Protein AF-A0A6P0JNS3-F1 (afdb_monomer)

Foldseek 3Di:
DQPDWDKDWDCPPLQKTKIKIASDPVLVVLLLLQVLPDPDPVSNVLNQLQHFIKMKMKDFPDPPVDPPVDLDHGPVPDDPVRIDIFIWGRHNVPGIDRDADPVRCQVVQQVVQQVVVVCVVCVVVDDPVAQDWDKDWDWAWGDCVPDVDTDIDIDMDTTDRVVVVVSVCSNPPPPDPDPPPDDQQPEDEDAPLADPLKDKAKDKDFVVLVVCLVPPPQAAEDDDDFDDFDGIAIEIETEEAPVSLVVSVVVQVVLVHFAEWEWAWEAEPVVRWIWTFIWTATPSNYIYGDDTQTCPPVVSVVSVVVRVVNCVRRVQKHKYWYFYDCPHPCNPPGDSVRTRYIYIYGYDYCVVSPHHHYYDDPDPPDDDDDD

pLDDT: mean 76.55, std 17.44, range [26.58, 96.44]

Sequence (371 aa):
DTETVYVSLLGMSGTEYGVIIYRSLDSLQRFRAAITSQDSIEDLTEAFLSQDCWFLNYQAKDPEAWDFDEEEDDLADLPDEEIMPQFGSLHPIEGQRLFLDEEEAITVYLTLQALIDFFQTYGEELDLNHFPEFQKTCPVQLPPTVAETQQSLTLDVATMPKLSQELLSLSQPTPFPSFLDKPLPHFQIRDDLLPEKAMIRLGRLSWDIVHQLRDNPKTYKQLLEIEEVGDFFPILFIQTTRPKVKEIISRLDEEGGITSVFFNEGEDPMTDTEYDLGILQTPEDNLYIVAELLRHHPKLAKAKRDWDKLLEDSQGYCGVVLAMGATGASRGNPQVKDMLAFFIVPVIDPEDIGMTPLQLVSQVVGYELDW

Structure (mmCIF, N/CA/C/O backbone):
data_AF-A0A6P0JNS3-F1
#
_entry.id   AF-A0A6P0JNS3-F1
#
loop_
_atom_site.group_PDB
_atom_site.id
_atom_site.type_symbol
_atom_site.label_atom_id
_atom_site.label_alt_id
_atom_site.label_comp_id
_atom_site.label_asym_id
_atom_site.label_entity_id
_atom_site.label_seq_id
_atom_site.pdbx_PDB_ins_code
_atom_site.Cartn_x
_atom_site.Cartn_y
_atom_site.Cartn_z
_atom_site.occupancy
_atom_site.B_iso_or_equiv
_atom_site.auth_seq_id
_atom_site.auth_comp_id
_atom_site.auth_asym_id
_atom_site.auth_atom_id
_atom_site.pdbx_PDB_model_num
ATOM 1 N N . ASP A 1 1 ? -33.920 -1.889 24.326 1.00 53.97 1 ASP A N 1
ATOM 2 C CA . ASP A 1 1 ? -33.987 -3.301 23.888 1.00 53.97 1 ASP A CA 1
ATOM 3 C C . ASP A 1 1 ? -32.640 -3.955 23.558 1.00 53.97 1 ASP A C 1
ATOM 5 O O . ASP A 1 1 ? -32.629 -5.107 23.142 1.00 53.97 1 ASP A O 1
ATOM 9 N N . THR A 1 2 ? -31.496 -3.307 23.811 1.00 66.69 2 THR A N 1
ATOM 10 C CA . THR A 1 2 ? -30.169 -3.913 23.594 1.00 66.69 2 THR A CA 1
ATOM 11 C C . THR A 1 2 ? -29.648 -4.543 24.888 1.00 66.69 2 THR A C 1
ATOM 13 O O . THR A 1 2 ? -29.315 -3.823 25.825 1.00 66.69 2 THR A O 1
ATOM 16 N N . GLU A 1 3 ? -29.596 -5.876 24.963 1.00 79.88 3 GLU A N 1
ATOM 17 C CA . GLU A 1 3 ? -29.120 -6.597 26.162 1.00 79.88 3 GLU A CA 1
ATOM 18 C C . GLU A 1 3 ? -27.600 -6.809 26.184 1.00 79.88 3 GLU A C 1
ATOM 20 O O . GLU A 1 3 ? -26.992 -6.864 27.250 1.00 79.88 3 GLU A O 1
ATOM 25 N N . THR A 1 4 ? -26.963 -6.957 25.023 1.00 89.69 4 THR A N 1
ATOM 26 C CA . THR A 1 4 ? -25.518 -7.196 24.913 1.00 89.69 4 THR A CA 1
ATOM 27 C C . THR A 1 4 ? -24.992 -6.547 23.646 1.00 89.69 4 THR A C 1
ATOM 29 O O . THR A 1 4 ? -25.615 -6.641 22.591 1.00 89.69 4 THR A O 1
ATOM 32 N N . VAL A 1 5 ? -23.837 -5.901 23.761 1.00 92.75 5 VAL A N 1
ATOM 33 C CA . VAL A 1 5 ? -23.093 -5.319 22.644 1.00 92.75 5 VAL A CA 1
ATOM 34 C C . VAL A 1 5 ? -21.681 -5.879 22.642 1.00 92.75 5 VAL A C 1
ATOM 36 O O . VAL A 1 5 ? -21.171 -6.296 23.682 1.00 92.75 5 VAL A O 1
ATOM 39 N N . TYR A 1 6 ? -21.045 -5.877 21.478 1.00 92.00 6 TYR A N 1
ATOM 40 C CA . TYR A 1 6 ? -19.670 -6.340 21.321 1.00 92.00 6 TYR A CA 1
ATOM 41 C C . TYR A 1 6 ? -18.809 -5.169 20.891 1.00 92.00 6 TYR A C 1
ATOM 43 O O . TYR A 1 6 ? -19.215 -4.403 20.025 1.00 92.00 6 TYR A O 1
ATOM 51 N N . VAL A 1 7 ? -17.634 -5.012 21.489 1.00 90.75 7 VAL A N 1
ATOM 52 C CA . VAL A 1 7 ? -16.802 -3.827 21.271 1.00 90.75 7 VAL A CA 1
ATOM 53 C C . VAL A 1 7 ? -15.470 -4.227 20.652 1.00 90.75 7 VAL A C 1
ATOM 55 O O . VAL A 1 7 ? -14.824 -5.16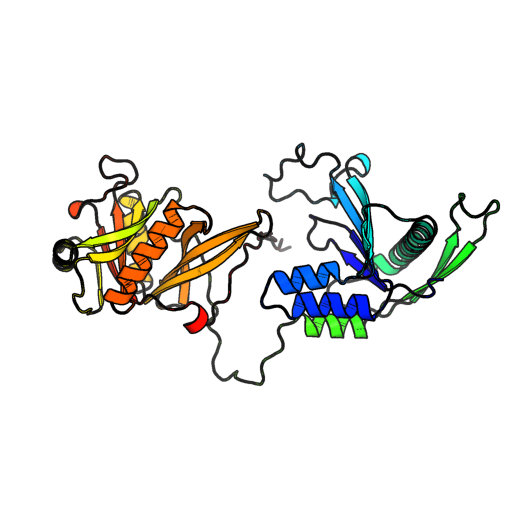0 21.124 1.00 90.75 7 VAL A O 1
ATOM 58 N N . SER A 1 8 ? -15.054 -3.500 19.615 1.00 87.00 8 SER A N 1
ATOM 59 C CA . SER A 1 8 ? -13.688 -3.512 19.087 1.00 87.00 8 SER A CA 1
ATOM 60 C C . SER A 1 8 ? -13.106 -2.111 19.202 1.00 87.00 8 SER A C 1
ATOM 62 O O . SER A 1 8 ? -13.768 -1.136 18.854 1.00 87.00 8 SER A O 1
ATOM 64 N N . LEU A 1 9 ? -11.861 -2.015 19.658 1.00 84.94 9 LEU A N 1
ATOM 65 C CA . LEU A 1 9 ? -11.113 -0.761 19.664 1.00 84.94 9 LEU A CA 1
ATOM 66 C C . LEU A 1 9 ? -10.315 -0.608 18.365 1.00 84.94 9 LEU A C 1
ATOM 68 O O . LEU A 1 9 ? -9.896 -1.608 17.775 1.00 84.94 9 LEU A O 1
ATOM 72 N N . LEU A 1 10 ? -10.130 0.639 17.943 1.00 77.12 10 LEU A N 1
ATOM 73 C CA . LEU A 1 10 ? -9.304 1.081 16.822 1.00 77.12 10 LEU A CA 1
ATOM 74 C C . LEU A 1 10 ? -8.223 2.039 17.350 1.00 77.12 10 LEU A C 1
ATOM 76 O O . LEU A 1 10 ? -8.437 2.691 18.374 1.00 77.12 10 LEU A O 1
ATOM 80 N N . GLY A 1 11 ? -7.095 2.136 16.644 1.00 63.06 11 GLY A N 1
ATOM 81 C CA . GLY A 1 11 ? -6.032 3.101 16.966 1.00 63.06 11 GLY A CA 1
ATOM 82 C C . GLY A 1 11 ? -4.698 2.537 17.407 1.00 63.06 11 GLY A C 1
ATOM 83 O O . GLY A 1 11 ? -3.923 3.229 18.047 1.00 63.06 11 GLY A O 1
ATOM 84 N N . MET A 1 12 ? -4.373 1.305 17.011 1.00 59.28 12 MET A N 1
ATOM 85 C CA . MET A 1 12 ? -3.001 0.801 17.163 1.00 59.28 12 MET A CA 1
ATOM 86 C C . MET A 1 12 ? -1.996 1.468 16.200 1.00 59.28 12 MET A C 1
ATOM 88 O O . MET A 1 12 ? -0.807 1.199 16.314 1.00 59.28 12 MET A O 1
ATOM 92 N N . SER A 1 13 ? -2.456 2.293 15.249 1.00 52.75 13 SER A N 1
ATOM 93 C CA . SER A 1 13 ? -1.619 2.988 14.259 1.00 52.75 13 SER A CA 1
ATOM 94 C C . SER A 1 13 ? -1.308 4.449 14.608 1.00 52.75 13 SER A C 1
ATOM 96 O O . SER A 1 13 ? -0.649 5.103 13.809 1.00 52.75 13 SER A O 1
ATOM 98 N N . GLY A 1 14 ? -1.812 4.990 15.727 1.00 56.06 14 GLY A N 1
ATOM 99 C CA . GLY A 1 14 ? -1.597 6.390 16.145 1.00 56.06 14 GLY A CA 1
ATOM 100 C C . GLY A 1 14 ? -2.341 7.454 15.321 1.00 56.06 14 GLY A C 1
ATOM 101 O O . GLY A 1 14 ? -2.605 8.552 15.791 1.00 56.06 14 GLY A O 1
ATOM 102 N N . THR A 1 15 ? -2.758 7.126 14.100 1.00 55.59 15 THR A N 1
ATOM 103 C CA . THR A 1 15 ? -3.409 8.064 13.170 1.00 55.59 15 THR A CA 1
ATOM 104 C C . THR A 1 15 ? -4.917 8.211 13.380 1.00 55.59 15 THR A C 1
ATOM 106 O O . THR A 1 15 ? -5.487 9.264 13.105 1.00 55.59 15 THR A O 1
ATOM 109 N N . GLU A 1 16 ? -5.584 7.165 13.874 1.00 64.44 16 GLU A N 1
ATOM 110 C CA . GLU A 1 16 ? -7.040 7.120 14.028 1.00 64.44 16 GLU A CA 1
ATOM 111 C C . GLU A 1 16 ? -7.424 6.353 15.292 1.00 64.44 16 GLU A C 1
ATOM 113 O O . GLU A 1 16 ? -7.281 5.135 15.350 1.00 64.44 16 GLU A O 1
ATOM 118 N N . TYR A 1 17 ? -7.982 7.025 16.295 1.00 80.69 17 TYR A N 1
ATOM 119 C CA . TYR A 1 17 ? -8.510 6.355 17.486 1.00 80.69 17 TYR A CA 1
ATOM 120 C C . TYR A 1 17 ? -10.014 6.160 17.364 1.00 80.69 17 TYR A C 1
ATOM 122 O O . TYR A 1 17 ? -10.736 7.054 16.920 1.00 80.69 17 TYR A O 1
ATOM 130 N N . GLY A 1 18 ? -10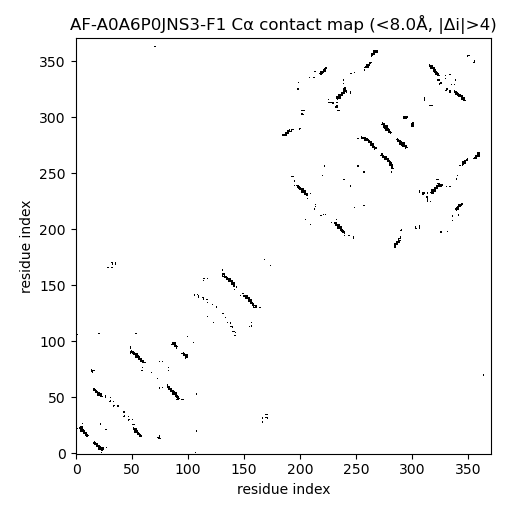.521 5.010 17.804 1.00 85.88 18 GLY A N 1
ATOM 131 C CA . GLY A 1 18 ? -11.955 4.774 17.733 1.00 85.88 18 GLY A CA 1
ATOM 132 C C . GLY A 1 18 ? -12.465 3.550 18.475 1.00 85.88 18 GLY A C 1
ATOM 133 O O . GLY A 1 18 ? -11.720 2.710 18.975 1.00 85.88 18 GLY A O 1
ATOM 134 N N . VAL A 1 19 ? -13.787 3.462 18.549 1.00 89.38 19 VAL A N 1
ATOM 135 C CA . VAL A 1 19 ? -14.534 2.387 19.194 1.00 89.38 19 VAL A CA 1
ATOM 136 C C . VAL A 1 19 ? -15.668 1.975 18.265 1.00 89.38 19 VAL A C 1
ATOM 138 O O . VAL A 1 19 ? -16.537 2.786 17.946 1.00 89.38 19 VAL A O 1
ATOM 141 N N . ILE A 1 20 ? -15.697 0.703 17.871 1.00 88.19 20 ILE A N 1
ATOM 142 C CA . ILE A 1 20 ? -16.823 0.098 17.153 1.00 88.19 20 ILE A CA 1
ATOM 143 C C . ILE A 1 20 ? -17.629 -0.748 18.136 1.00 88.19 20 ILE A C 1
ATOM 145 O O . ILE A 1 20 ? -17.088 -1.633 18.798 1.00 88.19 20 ILE A O 1
ATOM 149 N N . ILE A 1 21 ? -18.932 -0.495 18.207 1.00 92.19 21 ILE A N 1
ATOM 150 C CA . ILE A 1 21 ? -19.891 -1.161 19.088 1.00 92.19 21 ILE A CA 1
ATOM 151 C C . ILE A 1 21 ? -20.891 -1.920 18.211 1.00 92.19 21 ILE A C 1
ATOM 153 O O . ILE A 1 21 ? -21.831 -1.349 17.662 1.00 92.19 21 ILE A O 1
ATOM 157 N N . TYR A 1 22 ? -20.692 -3.221 18.057 1.00 90.12 22 TYR A N 1
ATOM 158 C CA . TYR A 1 22 ? -21.548 -4.096 17.266 1.00 90.12 22 TYR A CA 1
ATOM 159 C C . TYR A 1 22 ? -22.819 -4.463 18.027 1.00 90.12 22 TYR A C 1
ATOM 161 O O . TYR A 1 22 ? -22.773 -4.848 19.201 1.00 90.12 22 TYR A O 1
ATOM 169 N N . ARG A 1 23 ? -23.953 -4.427 17.318 1.00 88.81 23 ARG A N 1
ATOM 170 C CA . ARG A 1 23 ? -25.259 -4.831 17.863 1.00 88.81 23 ARG A CA 1
ATOM 171 C C . ARG A 1 23 ? -25.387 -6.347 18.037 1.00 88.81 23 ARG A C 1
ATOM 173 O O . ARG A 1 23 ? -26.254 -6.810 18.771 1.00 88.81 23 ARG A O 1
ATOM 180 N N . SER A 1 24 ? -24.527 -7.132 17.381 1.00 87.12 24 SER A N 1
ATOM 181 C CA . SER A 1 24 ? -24.497 -8.590 17.508 1.00 87.12 24 SER A CA 1
ATOM 182 C C . SER A 1 24 ? -23.093 -9.172 17.309 1.00 87.12 24 SER A C 1
ATOM 184 O O . SER A 1 24 ? -22.245 -8.573 16.645 1.00 87.12 24 SER A O 1
ATOM 186 N N . LEU A 1 25 ? -22.861 -10.370 17.858 1.00 85.19 25 LEU A N 1
ATOM 187 C CA . LEU A 1 25 ? -21.610 -11.115 17.673 1.00 85.19 25 LEU A CA 1
ATOM 188 C C . LEU A 1 25 ? -21.376 -11.464 16.203 1.00 85.19 25 LEU A C 1
ATOM 190 O O . LEU A 1 25 ? -20.256 -11.424 15.707 1.00 85.19 25 LEU A O 1
ATOM 194 N N . ASP A 1 26 ? -22.455 -11.806 15.513 1.00 80.75 26 ASP A N 1
ATOM 195 C CA . ASP A 1 26 ? -22.437 -12.173 14.107 1.00 80.75 26 ASP A CA 1
ATOM 196 C C . ASP A 1 26 ? -22.045 -10.969 13.227 1.00 80.75 26 ASP A C 1
ATOM 198 O O . ASP A 1 26 ? -21.232 -11.131 12.320 1.00 80.75 26 ASP A O 1
ATOM 202 N N . SER A 1 27 ? -22.471 -9.747 13.572 1.00 78.69 27 SER A N 1
ATOM 203 C CA . SER A 1 27 ? -22.005 -8.511 12.917 1.00 78.69 27 SER A CA 1
ATOM 204 C C . SER A 1 27 ? -20.489 -8.312 13.067 1.00 78.69 27 SER A C 1
ATOM 206 O O . SER A 1 27 ? -19.815 -7.943 12.105 1.00 78.69 27 SER A O 1
ATOM 208 N N . LEU A 1 28 ? -19.940 -8.594 14.255 1.00 82.56 28 LEU A N 1
ATOM 209 C CA . LEU A 1 28 ? -18.499 -8.525 14.519 1.00 82.56 28 LEU A CA 1
ATOM 210 C C . LEU A 1 28 ? -17.735 -9.579 13.703 1.00 82.56 28 LEU A C 1
ATOM 212 O O . LEU A 1 28 ? -16.745 -9.259 13.041 1.00 82.56 28 LEU A O 1
ATOM 216 N N . GLN A 1 29 ? -18.200 -10.830 13.729 1.00 78.38 29 GLN A N 1
ATOM 217 C CA . GLN A 1 29 ? -17.563 -11.944 13.025 1.00 78.38 29 GLN A CA 1
ATOM 218 C C . GLN A 1 29 ? -17.607 -11.768 11.506 1.00 78.38 29 GLN A C 1
ATOM 220 O O . GLN A 1 29 ? -16.590 -11.991 10.856 1.00 78.38 29 GLN A O 1
ATOM 225 N N . ARG A 1 30 ? -18.738 -11.329 10.935 1.00 69.06 30 ARG A N 1
ATOM 226 C CA . ARG A 1 30 ? -18.868 -11.069 9.490 1.00 69.06 30 ARG A CA 1
ATOM 227 C C . ARG A 1 30 ? -17.913 -9.993 9.015 1.00 69.06 30 ARG A C 1
ATOM 229 O O . ARG A 1 30 ? -17.254 -10.192 8.005 1.00 69.06 30 ARG A O 1
ATOM 236 N N . PHE A 1 31 ? -17.799 -8.893 9.754 1.00 69.00 31 PHE A N 1
ATOM 237 C CA . PHE A 1 31 ? -16.870 -7.829 9.391 1.00 69.00 31 PHE A CA 1
ATOM 238 C C . PHE A 1 31 ? -15.420 -8.307 9.396 1.00 69.00 31 PHE A C 1
ATOM 240 O O . PHE A 1 31 ? -14.687 -8.089 8.437 1.00 69.00 31 PHE A O 1
ATOM 247 N N . ARG A 1 32 ? -15.011 -9.015 10.455 1.00 68.31 32 ARG A N 1
ATOM 248 C CA . ARG A 1 32 ? -13.650 -9.553 10.547 1.00 68.31 32 ARG A CA 1
ATOM 249 C C . ARG A 1 32 ? -13.380 -10.625 9.491 1.00 68.31 32 ARG A C 1
ATOM 251 O O . ARG A 1 32 ? -12.288 -10.644 8.933 1.00 68.31 32 ARG A O 1
ATOM 258 N N . ALA A 1 33 ? -14.361 -11.472 9.186 1.00 65.38 33 ALA A N 1
ATOM 259 C CA . ALA A 1 33 ? -14.265 -12.459 8.118 1.00 65.38 33 ALA A CA 1
ATOM 260 C C . ALA A 1 33 ? -14.156 -11.795 6.740 1.00 65.38 33 ALA A C 1
ATOM 262 O O . ALA A 1 33 ? -13.316 -12.212 5.955 1.00 65.38 33 ALA A O 1
ATOM 263 N N . ALA A 1 34 ? -14.932 -10.748 6.459 1.00 59.50 34 ALA A N 1
ATOM 264 C CA . ALA A 1 34 ? -14.860 -10.011 5.201 1.00 59.50 34 ALA A CA 1
ATOM 265 C C . ALA A 1 34 ? -13.493 -9.347 4.990 1.00 59.50 34 ALA A C 1
ATOM 267 O O . ALA A 1 34 ? -12.862 -9.599 3.973 1.00 59.50 34 ALA A O 1
ATOM 268 N N . ILE A 1 35 ? -12.972 -8.636 5.999 1.00 57.75 35 ILE A N 1
ATOM 269 C CA . ILE A 1 35 ? -11.618 -8.046 5.954 1.00 57.75 35 ILE A CA 1
ATOM 270 C C . ILE A 1 35 ? -10.539 -9.111 5.699 1.00 57.75 35 ILE A C 1
ATOM 272 O O . ILE A 1 35 ? -9.527 -8.847 5.065 1.00 57.75 35 ILE A O 1
ATOM 276 N N . THR A 1 36 ? -10.746 -10.321 6.215 1.00 53.38 36 THR A N 1
ATOM 277 C CA . THR A 1 36 ? -9.777 -11.421 6.140 1.00 53.38 36 THR A CA 1
ATOM 278 C C . THR A 1 36 ? -9.874 -12.233 4.839 1.00 53.38 36 THR A C 1
ATOM 280 O O . THR A 1 36 ? -8.923 -12.918 4.478 1.00 53.38 36 THR A O 1
ATOM 283 N N . SER A 1 37 ? -11.025 -12.225 4.160 1.00 49.41 37 SER A N 1
ATOM 284 C CA . SER A 1 37 ? -11.342 -13.188 3.094 1.00 49.41 37 SER A CA 1
ATOM 285 C C . SER A 1 37 ? -11.264 -12.643 1.671 1.00 49.41 37 SER A C 1
ATOM 287 O O . SER A 1 37 ? -11.556 -13.412 0.760 1.00 49.41 37 SER A O 1
ATOM 289 N N . GLN A 1 38 ? -10.934 -11.368 1.446 1.00 47.44 38 GLN A N 1
ATOM 290 C CA . GLN A 1 38 ? -11.346 -10.721 0.197 1.00 47.44 38 GLN A CA 1
ATOM 291 C C . GLN A 1 38 ? -10.239 -10.404 -0.810 1.00 47.44 38 GLN A C 1
ATOM 293 O O . GLN A 1 38 ? -9.247 -9.745 -0.511 1.00 47.44 38 GLN A O 1
ATOM 298 N N . ASP A 1 39 ? -10.546 -10.853 -2.030 1.00 37.25 39 ASP A N 1
ATOM 299 C CA . ASP A 1 39 ? -9.863 -10.689 -3.310 1.00 37.25 39 ASP A CA 1
ATOM 300 C C . ASP A 1 39 ? -10.344 -9.425 -4.091 1.00 37.25 39 ASP A C 1
ATOM 302 O O . ASP A 1 39 ? -9.909 -9.223 -5.224 1.00 37.25 39 ASP A O 1
ATOM 306 N N . SER A 1 40 ? -11.263 -8.582 -3.561 1.00 36.09 40 SER A N 1
ATOM 307 C CA . SER A 1 40 ? -11.776 -7.376 -4.265 1.00 36.09 40 SER A CA 1
ATOM 308 C C . SER A 1 40 ? -12.396 -6.261 -3.376 1.00 36.09 40 SER A C 1
ATOM 310 O O . SER A 1 40 ? -12.917 -6.522 -2.291 1.00 36.09 40 SER A O 1
ATOM 312 N N . ILE A 1 41 ? -12.391 -5.003 -3.860 1.00 35.75 41 ILE A N 1
ATOM 313 C CA . ILE A 1 41 ? -12.930 -3.785 -3.192 1.00 35.75 41 ILE A CA 1
ATOM 314 C C . ILE A 1 41 ? -14.469 -3.764 -3.113 1.00 35.75 41 ILE A C 1
ATOM 316 O O . ILE A 1 41 ? -15.047 -3.197 -2.178 1.00 35.75 41 ILE A O 1
ATOM 320 N N . GLU A 1 42 ? -15.153 -4.377 -4.082 1.00 39.31 42 GLU A N 1
ATOM 321 C CA . GLU A 1 42 ? -16.621 -4.460 -4.100 1.00 39.31 42 GLU A CA 1
ATOM 322 C C . GLU A 1 42 ? -17.124 -5.288 -2.911 1.00 39.31 42 GLU A C 1
ATOM 324 O O . GLU A 1 42 ? -18.072 -4.883 -2.235 1.00 39.31 42 GLU A O 1
ATOM 329 N N . ASP A 1 43 ? -16.409 -6.364 -2.578 1.00 43.25 43 ASP A N 1
ATOM 330 C CA . ASP A 1 43 ? -16.733 -7.227 -1.447 1.00 43.25 43 ASP A CA 1
ATOM 331 C C . ASP A 1 43 ? -16.442 -6.544 -0.090 1.00 43.25 43 ASP A C 1
ATOM 333 O O . ASP A 1 43 ? -17.179 -6.767 0.878 1.00 43.25 43 ASP A O 1
ATOM 337 N N . LEU A 1 44 ? -15.420 -5.674 -0.012 1.00 46.75 44 LEU A N 1
ATOM 338 C CA . LEU A 1 44 ? -15.085 -4.896 1.197 1.00 46.75 44 LEU A CA 1
ATOM 339 C C . LEU A 1 44 ? -16.097 -3.774 1.433 1.00 46.75 44 LEU A C 1
ATOM 341 O O . LEU A 1 44 ? -16.536 -3.540 2.562 1.00 46.75 44 LEU A O 1
ATOM 345 N N . THR A 1 45 ? -16.508 -3.106 0.355 1.00 41.31 45 THR A N 1
ATOM 346 C CA . THR A 1 45 ? -17.533 -2.060 0.388 1.00 41.31 45 THR A CA 1
ATOM 347 C C . THR A 1 45 ? -18.892 -2.653 0.753 1.00 41.31 45 THR A C 1
ATOM 349 O O . THR A 1 45 ? -19.601 -2.103 1.596 1.00 41.31 45 THR A O 1
ATOM 352 N N . GLU A 1 46 ? -19.249 -3.808 0.184 1.00 51.66 46 GLU A N 1
ATOM 353 C CA . GLU A 1 46 ? -20.465 -4.540 0.545 1.00 51.66 46 GLU A CA 1
ATOM 354 C C . GLU A 1 46 ? -20.415 -5.017 2.003 1.00 51.66 46 GLU A C 1
ATOM 356 O O . GLU A 1 46 ? -21.388 -4.854 2.743 1.00 51.66 46 GLU A O 1
ATOM 361 N N . ALA A 1 47 ? -19.266 -5.513 2.467 1.00 53.91 47 ALA A N 1
ATOM 362 C CA . ALA A 1 47 ? -19.082 -5.919 3.853 1.00 53.91 47 ALA A CA 1
ATOM 363 C C . ALA A 1 47 ? -19.201 -4.755 4.842 1.00 53.91 47 ALA A C 1
ATOM 365 O O . ALA A 1 47 ? -19.877 -4.909 5.862 1.00 53.91 47 ALA A O 1
ATOM 366 N N . PHE A 1 48 ? -18.608 -3.597 4.536 1.00 53.09 48 PHE A N 1
ATOM 367 C CA . PHE A 1 48 ? -18.751 -2.371 5.320 1.00 53.09 48 PHE A CA 1
ATOM 368 C C . PHE A 1 48 ? -20.216 -1.914 5.361 1.00 53.09 48 PHE A C 1
ATOM 370 O O . PHE A 1 48 ? -20.783 -1.739 6.435 1.00 53.09 48 PHE A O 1
ATOM 377 N N . LEU A 1 49 ? -20.894 -1.830 4.212 1.00 56.34 49 LEU A N 1
ATOM 378 C CA . LEU A 1 49 ? -22.308 -1.435 4.143 1.00 56.34 49 LEU A CA 1
ATOM 379 C C . LEU A 1 49 ? -23.262 -2.441 4.806 1.00 56.34 49 LEU A C 1
ATOM 381 O O . LEU A 1 49 ? -24.354 -2.064 5.228 1.00 56.34 49 LEU A O 1
ATOM 385 N N . SER A 1 50 ? -22.856 -3.707 4.925 1.00 62.00 50 SER A N 1
ATOM 386 C CA . SER A 1 50 ? -23.615 -4.755 5.613 1.00 62.00 50 SER A CA 1
ATOM 387 C C . SER A 1 50 ? -23.442 -4.756 7.137 1.00 62.00 50 SER A C 1
ATOM 389 O O . SER A 1 50 ? -24.045 -5.592 7.818 1.00 62.00 50 SER A O 1
ATOM 391 N N . GLN A 1 51 ? -22.616 -3.862 7.691 1.00 67.19 51 GLN A N 1
ATOM 392 C CA . GLN A 1 51 ? -22.387 -3.818 9.128 1.00 67.19 51 GLN A CA 1
ATOM 393 C C . GLN A 1 51 ? -23.595 -3.279 9.890 1.00 67.19 51 GLN A C 1
ATOM 395 O O . GLN A 1 51 ? -24.313 -2.381 9.454 1.00 67.19 51 GLN A O 1
ATOM 400 N N . ASP A 1 52 ? -23.761 -3.823 11.092 1.00 82.50 52 ASP A N 1
ATOM 401 C CA . ASP A 1 52 ? -24.750 -3.373 12.059 1.00 82.50 52 ASP A CA 1
ATOM 402 C C . ASP A 1 52 ? -24.047 -2.992 13.369 1.00 82.50 52 ASP A C 1
ATOM 404 O O . ASP A 1 52 ? -23.875 -3.813 14.282 1.00 82.50 52 ASP A O 1
ATOM 408 N N . CYS A 1 53 ? -23.559 -1.753 13.421 1.00 87.44 53 CYS A N 1
ATOM 409 C CA . CYS A 1 53 ? -22.802 -1.213 14.546 1.00 87.44 53 CYS A CA 1
ATOM 410 C C . CYS A 1 53 ? -23.048 0.286 14.778 1.00 87.44 53 CYS A C 1
ATOM 412 O O . CYS A 1 53 ? -23.560 1.012 13.924 1.00 87.44 53 CYS A O 1
ATOM 414 N N . TRP A 1 54 ? -22.654 0.749 15.959 1.00 90.94 54 TRP A N 1
ATOM 415 C CA . TRP A 1 54 ? -22.370 2.152 16.238 1.00 90.94 54 TRP A CA 1
ATOM 416 C C . TRP A 1 54 ? -20.861 2.359 16.247 1.00 90.94 54 TRP A C 1
ATOM 418 O O . TRP A 1 54 ? -20.117 1.451 16.619 1.00 90.94 54 TRP A O 1
ATOM 428 N N . PHE A 1 55 ? -20.408 3.548 15.882 1.00 87.94 55 PHE A N 1
ATOM 429 C CA . PHE A 1 55 ? -18.994 3.892 15.920 1.00 87.94 55 PHE A CA 1
ATOM 430 C C . PHE A 1 55 ? -18.768 5.257 16.567 1.00 87.94 55 PHE A C 1
ATOM 432 O O . PHE A 1 55 ? -19.605 6.161 16.494 1.00 87.94 55 PHE A O 1
ATOM 439 N N . LEU A 1 56 ? -17.613 5.373 17.209 1.00 88.31 56 LEU A N 1
ATOM 440 C CA . LEU A 1 56 ? -17.022 6.606 17.697 1.00 88.31 56 LEU A CA 1
ATOM 441 C C . LEU A 1 56 ? -15.607 6.668 17.135 1.00 88.31 56 LEU A C 1
ATOM 443 O O . LEU A 1 56 ? -14.791 5.830 17.500 1.00 88.31 56 LEU A O 1
ATOM 447 N N . ASN A 1 57 ? -15.323 7.661 16.303 1.00 86.06 57 ASN A N 1
ATOM 448 C CA . ASN A 1 57 ? -13.976 7.941 15.815 1.00 86.06 57 ASN A CA 1
ATOM 449 C C . ASN A 1 57 ? -13.504 9.285 16.365 1.00 86.06 57 ASN A C 1
ATOM 451 O O . ASN A 1 57 ? -14.314 10.183 16.599 1.00 86.06 57 ASN A O 1
ATOM 455 N N . TYR A 1 58 ? -12.205 9.430 16.564 1.00 84.81 58 TYR A N 1
ATOM 456 C CA . TYR A 1 58 ? -11.566 10.690 16.909 1.00 84.81 58 TYR A CA 1
ATOM 457 C C . TYR A 1 58 ? -10.815 11.215 15.691 1.00 84.81 58 TYR A C 1
ATOM 459 O O . TYR A 1 58 ? -10.198 10.445 14.963 1.00 84.81 58 TYR A O 1
ATOM 467 N N . GLN A 1 59 ? -10.877 12.525 15.478 1.00 80.69 59 GLN A N 1
ATOM 468 C CA . GLN A 1 59 ? -10.163 13.204 14.398 1.00 80.69 59 GLN A CA 1
ATOM 469 C C . GLN A 1 59 ? -9.670 14.574 14.867 1.00 80.69 59 GLN A C 1
ATOM 471 O O . GLN A 1 59 ? -10.248 15.158 15.791 1.00 80.69 59 GLN A O 1
ATOM 476 N N . ALA A 1 60 ? -8.654 15.120 14.203 1.00 80.62 60 ALA A N 1
ATOM 477 C CA . ALA A 1 60 ? -8.243 16.505 14.407 1.00 80.62 60 ALA A CA 1
ATOM 478 C C . ALA A 1 60 ? -9.365 17.476 13.982 1.00 80.62 60 ALA A C 1
ATOM 480 O O . ALA A 1 60 ? -10.083 17.249 13.005 1.00 80.62 60 ALA A O 1
ATOM 481 N N . LYS A 1 61 ? -9.535 18.578 14.719 1.00 79.94 61 LYS A N 1
ATOM 482 C CA . LYS A 1 61 ? -10.548 19.611 14.434 1.00 79.94 61 LYS A CA 1
ATOM 483 C C . LYS A 1 61 ? -10.273 20.396 13.160 1.00 79.94 61 LYS A C 1
ATOM 485 O O . LYS A 1 61 ? -11.221 20.876 12.542 1.00 79.94 61 LYS A O 1
ATOM 490 N N . ASP A 1 62 ? -9.005 20.552 12.804 1.00 73.25 62 ASP A N 1
ATOM 491 C CA . ASP A 1 62 ? -8.575 21.243 11.593 1.00 73.25 62 ASP A CA 1
ATOM 492 C C . ASP A 1 62 ? -7.547 20.382 10.852 1.00 73.25 62 ASP A C 1
ATOM 494 O O . ASP A 1 62 ? -6.356 20.581 11.032 1.00 73.25 62 ASP A O 1
ATOM 498 N N . PRO A 1 63 ? -7.975 19.408 10.035 1.00 60.91 63 PRO A N 1
ATOM 499 C CA . PRO A 1 63 ? -7.054 18.491 9.365 1.00 60.91 63 PRO A CA 1
ATOM 500 C C . PRO A 1 63 ? -6.054 19.171 8.415 1.00 60.91 63 PRO A C 1
ATOM 502 O O . PRO A 1 63 ? -5.061 18.553 8.063 1.00 60.91 63 PRO A O 1
ATOM 505 N N . GLU A 1 64 ? -6.309 20.414 7.978 1.00 55.50 64 GLU A N 1
ATOM 506 C CA . GLU A 1 64 ? -5.449 21.152 7.035 1.00 55.50 64 GLU A CA 1
ATOM 507 C C . GLU A 1 64 ? -4.451 22.096 7.726 1.00 55.50 64 GLU A C 1
ATOM 509 O O . GLU A 1 64 ? -3.476 22.521 7.108 1.00 55.50 64 GLU A O 1
ATOM 514 N N . ALA A 1 65 ? -4.686 22.462 8.991 1.00 53.00 65 ALA A N 1
ATOM 515 C CA . ALA A 1 65 ? -3.717 23.211 9.798 1.00 53.00 65 ALA A CA 1
ATOM 516 C C . ALA A 1 65 ? -2.610 22.318 10.383 1.00 53.00 65 ALA A C 1
ATOM 518 O O . ALA A 1 65 ? -1.650 22.836 10.957 1.00 53.00 65 ALA A O 1
ATOM 519 N N . TRP A 1 66 ? -2.776 21.003 10.243 1.00 52.44 66 TRP A N 1
ATOM 520 C CA . TRP A 1 66 ? -1.861 19.965 10.684 1.00 52.44 66 TRP A CA 1
ATOM 521 C C . TRP A 1 66 ? -1.071 19.488 9.475 1.00 52.44 66 TRP A C 1
ATOM 523 O O . TRP A 1 66 ? -1.629 18.941 8.524 1.00 52.44 66 TRP A O 1
ATOM 533 N N . ASP A 1 67 ? 0.222 19.789 9.485 1.00 45.75 67 ASP A N 1
ATOM 534 C CA . ASP A 1 67 ? 1.134 19.438 8.407 1.00 45.75 67 ASP A CA 1
ATOM 535 C C . ASP A 1 67 ? 1.457 17.944 8.552 1.00 45.75 67 ASP A C 1
ATOM 537 O O . ASP A 1 67 ? 2.363 17.570 9.285 1.00 45.75 67 ASP A O 1
ATOM 541 N N . PHE A 1 68 ? 0.722 17.074 7.852 1.00 46.06 68 PHE A N 1
ATOM 542 C CA . PHE A 1 68 ? 1.021 15.632 7.734 1.00 46.06 68 PHE A CA 1
ATOM 543 C C . PHE A 1 68 ? 2.383 15.342 7.047 1.00 46.06 68 PHE A C 1
ATOM 545 O O . PHE A 1 68 ? 2.662 14.206 6.667 1.00 46.06 68 PHE A O 1
ATOM 552 N N . ASP A 1 69 ? 3.216 16.368 6.851 1.00 44.53 69 ASP A N 1
ATOM 553 C CA . ASP A 1 69 ? 4.526 16.317 6.207 1.00 44.53 69 ASP A CA 1
ATOM 554 C C . ASP A 1 69 ? 5.660 15.897 7.176 1.00 44.53 69 ASP A C 1
ATOM 556 O O . ASP A 1 69 ? 6.784 15.666 6.719 1.00 44.53 69 ASP A O 1
ATOM 560 N N . GLU A 1 70 ? 5.404 15.758 8.488 1.00 43.25 70 GLU A N 1
ATOM 561 C CA . GLU A 1 70 ? 6.349 15.170 9.456 1.00 43.25 70 GLU A CA 1
ATOM 562 C C . GLU A 1 70 ? 5.853 13.787 9.931 1.00 43.25 70 GLU A C 1
ATOM 564 O O . GLU A 1 70 ? 4.754 13.641 10.455 1.00 43.25 70 GLU A O 1
ATOM 569 N N . GLU A 1 71 ? 6.675 12.748 9.741 1.00 45.59 71 GLU A N 1
ATOM 570 C CA . GLU A 1 71 ? 6.396 11.321 10.018 1.00 45.59 71 GLU A CA 1
ATOM 571 C C . GLU A 1 71 ? 6.168 10.975 11.520 1.00 45.59 71 GLU A C 1
ATOM 573 O O . GLU A 1 71 ? 6.253 9.805 11.896 1.00 45.59 71 GLU A O 1
ATOM 578 N N . GLU A 1 72 ? 5.904 11.960 12.392 1.00 46.34 72 GLU A N 1
ATOM 579 C CA . GLU A 1 72 ? 5.936 11.835 13.864 1.00 46.34 72 GLU A CA 1
ATOM 580 C C . GLU A 1 72 ? 4.665 12.301 14.616 1.00 46.34 72 GLU A C 1
ATOM 582 O O . GLU A 1 72 ? 4.631 12.167 15.838 1.00 46.34 72 GLU A O 1
ATOM 587 N N . ASP A 1 73 ? 3.608 12.790 13.956 1.00 58.81 73 ASP A N 1
ATOM 588 C CA . ASP A 1 73 ? 2.415 13.297 14.665 1.00 58.81 73 ASP A CA 1
ATOM 589 C C . ASP A 1 73 ? 1.371 12.188 14.960 1.00 58.81 73 ASP A C 1
ATOM 591 O O . ASP A 1 73 ? 0.602 11.777 14.086 1.00 58.81 73 ASP A O 1
ATOM 595 N N . ASP A 1 74 ? 1.310 11.702 16.209 1.00 69.12 74 ASP A N 1
ATOM 596 C CA . ASP A 1 74 ? 0.243 10.815 16.713 1.00 69.12 74 ASP A CA 1
ATOM 597 C C . ASP A 1 74 ? -0.986 11.647 17.130 1.00 69.12 74 ASP A C 1
ATOM 599 O O . ASP A 1 74 ? -0.865 12.638 17.848 1.00 69.12 74 ASP A O 1
ATOM 603 N N . LEU A 1 75 ? -2.204 11.234 16.755 1.00 76.06 75 LEU A N 1
ATOM 604 C CA . LEU A 1 75 ? -3.444 11.913 17.161 1.00 76.06 75 LEU A CA 1
ATOM 605 C C . LEU A 1 75 ? -3.604 11.974 18.699 1.00 76.06 75 LEU A C 1
ATOM 607 O O . LEU A 1 75 ? -4.324 12.830 19.210 1.00 76.06 75 LEU A O 1
ATOM 611 N N . ALA A 1 76 ? -2.944 11.093 19.455 1.00 78.06 76 ALA A N 1
ATOM 612 C CA . ALA A 1 76 ? -2.908 11.127 20.916 1.00 78.06 76 ALA A CA 1
ATOM 613 C C . ALA A 1 76 ? -1.995 12.223 21.489 1.00 78.06 76 ALA A C 1
ATOM 615 O O . ALA A 1 76 ? -2.149 12.573 22.662 1.00 78.06 76 ALA A O 1
ATOM 616 N N . ASP A 1 77 ? -1.080 12.775 20.690 1.00 80.12 77 ASP A N 1
ATOM 617 C CA . ASP A 1 77 ? -0.196 13.865 21.104 1.00 80.12 77 ASP A CA 1
ATOM 618 C C . ASP A 1 77 ? -0.874 15.240 20.998 1.00 80.12 77 ASP A C 1
ATOM 620 O O . ASP A 1 77 ? -0.381 16.232 21.553 1.00 80.12 77 ASP A O 1
ATOM 624 N N . LEU A 1 78 ? -2.040 15.317 20.342 1.00 77.81 78 LEU A N 1
ATOM 625 C CA . LEU A 1 78 ? -2.780 16.568 20.228 1.00 77.81 78 LEU A CA 1
ATOM 626 C C . LEU A 1 78 ? -3.422 16.926 21.573 1.00 77.81 78 LEU A C 1
ATOM 628 O O . LEU A 1 78 ? -3.915 16.056 22.296 1.00 77.81 78 LEU A O 1
ATOM 632 N N . PRO A 1 79 ? -3.526 18.223 21.905 1.00 83.31 79 PRO A N 1
ATOM 633 C CA . PRO A 1 79 ? -4.383 18.661 22.994 1.00 83.31 79 PRO A CA 1
ATOM 634 C C . PRO A 1 79 ? -5.821 18.153 22.796 1.00 83.31 79 PRO A C 1
ATOM 636 O O . PRO A 1 79 ? -6.377 18.281 21.708 1.00 83.31 79 PRO A O 1
ATOM 639 N N . ASP A 1 80 ? -6.483 17.699 23.868 1.00 82.56 80 ASP A N 1
ATOM 640 C CA . ASP A 1 80 ? -7.900 17.273 23.843 1.00 82.56 80 ASP A CA 1
ATOM 641 C C . ASP A 1 80 ? -8.836 18.309 23.183 1.00 82.56 80 ASP A C 1
ATOM 643 O O . ASP A 1 80 ? -9.889 17.986 22.633 1.00 82.56 80 ASP A O 1
ATOM 647 N N . GLU A 1 81 ? -8.467 19.591 23.253 1.00 85.81 81 GLU A N 1
ATOM 648 C CA . GLU A 1 81 ? -9.197 20.708 22.656 1.00 85.81 81 GLU A CA 1
ATOM 649 C C . GLU A 1 81 ? -9.111 20.752 21.126 1.00 85.81 81 GLU A C 1
ATOM 651 O O . GLU A 1 81 ? -9.923 21.436 20.505 1.00 85.81 81 GLU A O 1
ATOM 656 N N . GLU A 1 82 ? -8.175 20.034 20.519 1.00 82.50 82 GLU A N 1
ATOM 657 C CA . GLU A 1 82 ? -7.926 19.958 19.077 1.00 82.50 82 GLU A CA 1
ATOM 658 C C . GLU A 1 82 ? -8.380 18.618 18.488 1.00 82.50 82 GLU A C 1
ATOM 660 O O . GLU A 1 82 ? -8.479 18.488 17.272 1.00 82.50 82 GLU A O 1
ATOM 665 N N . ILE A 1 83 ? -8.799 17.679 19.337 1.00 84.69 83 ILE A N 1
ATOM 666 C CA . ILE A 1 83 ? -9.426 16.418 18.947 1.00 84.69 83 ILE A CA 1
ATOM 667 C C . ILE A 1 83 ? -10.951 16.577 19.014 1.00 84.69 83 ILE A C 1
ATOM 669 O O . ILE A 1 83 ? -11.509 17.193 19.929 1.00 84.69 83 ILE A O 1
ATOM 673 N N . MET A 1 84 ? -11.669 16.032 18.034 1.00 84.62 84 MET A N 1
ATOM 674 C CA . MET A 1 84 ? -13.127 15.974 18.054 1.00 84.62 84 MET A CA 1
ATOM 675 C C . MET A 1 84 ? -13.656 14.550 17.873 1.00 84.62 84 MET A C 1
ATOM 677 O O . MET A 1 84 ? -13.217 13.843 16.968 1.00 84.62 84 MET A O 1
ATOM 681 N N . PRO A 1 85 ? -14.633 14.134 18.700 1.00 87.56 85 PRO A N 1
ATOM 682 C CA . PRO A 1 85 ? -15.312 12.866 18.512 1.00 87.56 85 PRO A CA 1
ATOM 683 C C . PRO A 1 85 ? -16.364 12.977 17.404 1.00 87.56 85 PRO A C 1
ATOM 685 O O . PRO A 1 85 ? -17.166 13.916 17.370 1.00 87.56 85 PRO A O 1
ATOM 688 N N . GLN A 1 86 ? -16.409 11.971 16.542 1.00 85.94 86 GLN A N 1
ATOM 689 C CA . GLN A 1 86 ? -17.436 11.769 15.536 1.00 85.94 86 GLN A CA 1
ATOM 690 C C . GLN A 1 86 ? -18.197 10.484 15.852 1.00 85.94 86 GLN A C 1
ATOM 692 O O . GLN A 1 86 ? -17.638 9.390 15.856 1.00 85.94 86 GLN A O 1
ATOM 697 N N . PHE A 1 87 ? -19.493 10.632 16.113 1.00 87.50 87 PHE A N 1
ATOM 698 C CA . PHE A 1 87 ? -20.385 9.515 16.394 1.00 87.50 87 PHE A CA 1
ATOM 699 C C . PHE A 1 87 ? -21.188 9.159 15.152 1.00 87.50 87 PHE A C 1
ATOM 701 O O . PHE A 1 87 ? -21.627 10.042 14.409 1.00 87.50 87 PHE A O 1
ATOM 708 N N . GLY A 1 88 ? -21.470 7.876 14.984 1.00 85.56 88 GLY A N 1
ATOM 709 C CA . GLY A 1 88 ? -22.390 7.445 13.955 1.00 85.56 88 GLY A CA 1
ATOM 710 C C . GLY A 1 88 ? -22.928 6.043 14.151 1.00 85.56 88 GLY A C 1
ATOM 711 O O . GLY A 1 88 ? -22.551 5.298 15.055 1.00 85.56 88 GLY A O 1
ATOM 712 N N . SER A 1 89 ? -23.869 5.720 13.280 1.00 84.94 89 SER A N 1
ATOM 713 C CA . SER A 1 89 ? -24.588 4.461 13.218 1.00 84.94 89 SER A CA 1
ATOM 714 C C . SER A 1 89 ? -24.464 3.922 11.801 1.00 84.94 89 SER A C 1
ATOM 716 O O . SER A 1 89 ? -24.667 4.658 10.835 1.00 84.94 89 SER A O 1
ATOM 718 N N . LEU A 1 90 ? -24.108 2.653 11.671 1.00 80.75 90 LEU A N 1
ATOM 719 C CA . LEU A 1 90 ? -24.131 1.922 10.416 1.00 80.75 90 LEU A CA 1
ATOM 720 C C . LEU A 1 90 ? -25.155 0.804 10.566 1.00 80.75 90 LEU A C 1
ATOM 722 O O . LEU A 1 90 ? -25.106 0.033 11.530 1.00 80.75 90 LEU A O 1
ATOM 726 N N . HIS A 1 91 ? -26.127 0.782 9.660 1.00 78.56 91 HIS A N 1
ATOM 727 C CA . HIS A 1 91 ? -27.180 -0.221 9.656 1.00 78.56 91 HIS A CA 1
ATOM 728 C C . HIS A 1 91 ? -27.361 -0.786 8.240 1.00 78.56 91 HIS A C 1
ATOM 730 O O . HIS A 1 91 ? -27.454 0.002 7.293 1.00 78.56 91 HIS A O 1
ATOM 736 N N . PRO A 1 92 ? -27.530 -2.111 8.064 1.00 64.81 92 PRO A N 1
ATOM 737 C CA . PRO A 1 92 ? -27.481 -2.750 6.743 1.00 64.81 92 PRO A CA 1
ATOM 738 C C . PRO A 1 92 ? -28.540 -2.259 5.746 1.00 64.81 92 PRO A C 1
ATOM 740 O O . PRO A 1 92 ? -28.369 -2.368 4.536 1.00 64.81 92 PRO A O 1
ATOM 743 N N . ILE A 1 93 ? -29.671 -1.751 6.249 1.00 66.75 93 ILE A N 1
ATOM 744 C CA . ILE A 1 93 ? -30.791 -1.257 5.427 1.00 66.75 93 ILE A CA 1
ATOM 745 C C . ILE A 1 93 ? -30.811 0.275 5.355 1.00 66.75 93 ILE A C 1
ATOM 747 O O . ILE A 1 93 ? -31.278 0.837 4.367 1.00 66.75 93 ILE A O 1
ATOM 751 N N . GLU A 1 94 ? -30.340 0.958 6.402 1.00 66.56 94 GLU A N 1
ATOM 752 C CA . GLU A 1 94 ? -30.437 2.426 6.503 1.00 66.56 94 GLU A CA 1
ATOM 753 C C . GLU A 1 94 ? -29.158 3.127 6.030 1.00 66.56 94 GLU A C 1
ATOM 755 O O . GLU A 1 94 ? -29.176 4.333 5.790 1.00 66.56 94 GLU A O 1
ATOM 760 N N . GLY A 1 95 ? -28.067 2.375 5.861 1.00 68.44 95 GLY A N 1
ATOM 761 C CA . GLY A 1 95 ? -26.752 2.900 5.530 1.00 68.44 95 GLY A CA 1
ATOM 762 C C . GLY A 1 95 ? -26.103 3.620 6.710 1.00 68.44 95 GLY A C 1
ATOM 763 O O . GLY A 1 95 ? -26.443 3.396 7.875 1.00 68.44 95 GLY A O 1
ATOM 764 N N . GLN A 1 96 ? -25.131 4.474 6.397 1.00 74.56 96 GLN A N 1
ATOM 765 C CA . GLN A 1 96 ? -24.385 5.237 7.390 1.00 74.56 96 GLN A CA 1
ATOM 766 C C . GLN A 1 96 ? -25.131 6.513 7.792 1.00 74.56 96 GLN A C 1
ATOM 768 O O . GLN A 1 96 ? -25.583 7.291 6.948 1.00 74.56 96 GLN A O 1
ATOM 773 N N . ARG A 1 97 ? -25.187 6.771 9.098 1.00 80.75 97 ARG A N 1
ATOM 774 C CA . ARG A 1 97 ? -25.686 8.007 9.702 1.00 80.75 97 ARG A CA 1
ATOM 775 C C . ARG A 1 97 ? -24.616 8.592 10.613 1.00 80.75 97 ARG A C 1
ATOM 777 O O . ARG A 1 97 ? -24.094 7.904 11.480 1.00 80.75 97 ARG A O 1
ATOM 784 N N . LEU A 1 98 ? -24.316 9.879 10.448 1.00 80.94 98 LEU A N 1
ATOM 785 C CA . LEU A 1 98 ? -23.343 10.617 11.271 1.00 80.94 98 LEU A CA 1
ATOM 786 C C . LEU A 1 98 ? -24.000 11.278 12.495 1.00 80.94 98 LEU A C 1
ATOM 788 O O . LEU A 1 98 ? -23.704 12.417 12.851 1.00 80.94 98 LEU A O 1
ATOM 792 N N . PHE A 1 99 ? -24.978 10.591 13.076 1.00 83.19 99 PHE A N 1
ATOM 793 C CA . PHE A 1 99 ? -25.641 10.960 14.319 1.00 83.19 99 PHE A CA 1
ATOM 794 C C . PHE A 1 99 ? -26.259 9.706 14.939 1.00 83.19 99 PHE A C 1
ATOM 796 O O . PHE A 1 99 ? -26.465 8.704 14.252 1.00 83.19 99 PHE A O 1
ATOM 803 N N . LEU A 1 100 ? -26.551 9.780 16.234 1.00 86.62 100 LEU A N 1
ATOM 804 C CA . LEU A 1 100 ? -27.227 8.729 16.987 1.00 86.62 100 LEU A CA 1
ATOM 805 C C . LEU A 1 100 ? -28.633 9.203 17.346 1.00 86.62 100 LEU A C 1
ATOM 807 O O . LEU A 1 100 ? -28.805 10.356 17.756 1.00 86.62 100 LEU A O 1
ATOM 811 N N . ASP A 1 101 ? -29.620 8.321 17.226 1.00 86.50 101 ASP A N 1
ATOM 812 C CA . ASP A 1 101 ? -30.939 8.572 17.809 1.00 86.50 101 ASP A CA 1
ATOM 813 C C . ASP A 1 101 ? -30.884 8.480 19.344 1.00 86.50 101 ASP A C 1
ATOM 815 O O . ASP A 1 101 ? -29.907 8.007 19.923 1.00 86.50 101 ASP A O 1
ATOM 819 N N . GLU A 1 102 ? -31.933 8.930 20.034 1.00 84.62 102 GLU A N 1
ATOM 820 C CA . GLU A 1 102 ? -31.945 9.039 21.502 1.00 84.62 102 GLU A CA 1
ATOM 821 C C . GLU A 1 102 ? -31.616 7.709 22.208 1.00 84.62 102 GLU A C 1
ATOM 823 O O . GLU A 1 102 ? -30.747 7.664 23.077 1.00 84.62 102 GLU A O 1
ATOM 828 N N . GLU A 1 103 ? -32.238 6.604 21.793 1.00 85.38 103 GLU A N 1
ATOM 829 C CA . GLU A 1 103 ? -31.988 5.273 22.370 1.00 85.38 103 GLU A CA 1
ATOM 830 C C . GLU A 1 103 ? -30.581 4.735 22.051 1.00 85.38 103 GLU A C 1
ATOM 832 O O . GLU A 1 103 ? -29.945 4.067 22.877 1.00 85.38 103 GLU A O 1
ATOM 837 N N . GLU A 1 104 ? -30.066 5.057 20.864 1.00 89.25 104 GLU A N 1
ATOM 838 C CA . GLU A 1 104 ? -28.718 4.689 20.431 1.00 89.25 104 GLU A CA 1
ATOM 839 C C . GLU A 1 104 ? -27.665 5.456 21.234 1.00 89.25 104 GLU A C 1
ATOM 841 O O . GLU A 1 104 ? -26.720 4.863 21.751 1.00 89.25 104 GLU A O 1
ATOM 846 N N . ALA A 1 105 ? -27.873 6.761 21.424 1.00 89.25 105 ALA A N 1
ATOM 847 C CA . ALA A 1 105 ? -27.003 7.623 22.211 1.00 89.25 105 ALA A CA 1
ATOM 848 C C . ALA A 1 105 ? -26.909 7.153 23.667 1.00 89.25 105 ALA A C 1
ATOM 850 O O . ALA A 1 105 ? -25.820 7.153 24.239 1.00 89.25 105 ALA A O 1
ATOM 851 N N . ILE A 1 106 ? -28.019 6.695 24.256 1.00 89.19 106 ILE A N 1
ATOM 852 C CA . ILE A 1 106 ? -28.021 6.101 25.601 1.00 89.19 106 ILE A CA 1
ATOM 853 C C . ILE A 1 106 ? -27.164 4.836 25.625 1.00 89.19 106 ILE A C 1
ATOM 855 O O . ILE A 1 106 ? -26.322 4.683 26.509 1.00 89.19 106 ILE A O 1
ATOM 859 N N . THR A 1 107 ? -27.350 3.944 24.652 1.00 90.38 107 THR A N 1
ATOM 860 C CA . THR A 1 107 ? -26.611 2.676 24.573 1.0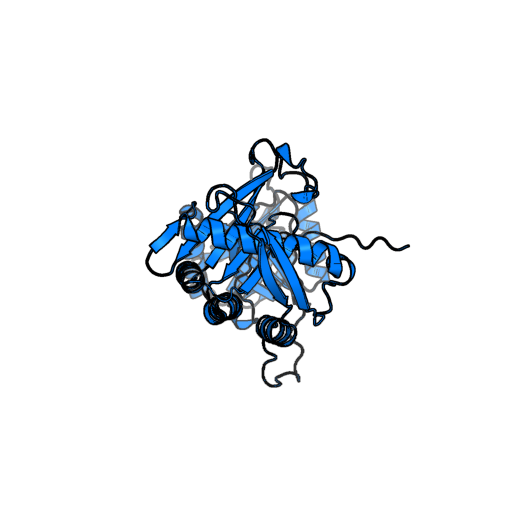0 90.38 107 THR A CA 1
ATOM 861 C C . THR A 1 107 ? -25.107 2.920 24.430 1.00 90.38 107 THR A C 1
ATOM 863 O O . THR A 1 107 ? -24.311 2.352 25.181 1.00 90.38 107 THR A O 1
ATOM 866 N N . VAL A 1 108 ? -24.712 3.814 23.520 1.00 91.31 108 VAL A N 1
ATOM 867 C CA . VAL A 1 108 ? -23.310 4.194 23.301 1.00 91.31 108 VAL A CA 1
ATOM 868 C C . VAL A 1 108 ? -22.729 4.863 24.547 1.00 91.31 108 VAL A C 1
ATOM 870 O O . VAL A 1 108 ? -21.663 4.462 25.007 1.00 91.31 108 VAL A O 1
ATOM 873 N N . TYR A 1 109 ? -23.442 5.814 25.158 1.00 91.00 109 TYR A N 1
ATOM 874 C CA . TYR A 1 109 ? -23.002 6.485 26.385 1.00 91.00 109 TYR A CA 1
ATOM 875 C C . TYR A 1 109 ? -22.722 5.495 27.520 1.00 91.00 109 TYR A C 1
ATOM 877 O O . TYR A 1 109 ? -21.658 5.534 28.141 1.00 91.00 109 TYR A O 1
ATOM 885 N N . LEU A 1 110 ? -23.667 4.588 27.774 1.00 91.00 110 LEU A N 1
ATOM 886 C CA . LEU A 1 110 ? -23.551 3.581 28.824 1.00 91.00 110 LEU A CA 1
ATOM 887 C C . LEU A 1 110 ? -22.378 2.626 28.567 1.00 91.00 110 LEU A C 1
ATOM 889 O O . LEU A 1 110 ? -21.626 2.310 29.490 1.00 91.00 110 LEU A O 1
ATOM 893 N N . THR A 1 111 ? -22.193 2.225 27.307 1.00 92.88 111 THR A N 1
ATOM 894 C CA . THR A 1 111 ? -21.078 1.373 26.876 1.00 92.88 111 THR A CA 1
ATOM 895 C C . THR A 1 111 ? -19.736 2.061 27.123 1.00 92.88 111 THR A C 1
ATOM 897 O O . THR A 1 111 ? -18.860 1.482 27.759 1.00 92.88 111 THR A O 1
ATOM 900 N N . LEU A 1 112 ? -19.581 3.319 26.696 1.00 92.94 112 LEU A N 1
ATOM 901 C CA . LEU A 1 112 ? -18.335 4.073 26.865 1.00 92.94 112 LEU A CA 1
ATOM 902 C C . LEU A 1 112 ? -17.992 4.302 28.342 1.00 92.94 112 LEU A C 1
ATOM 904 O O . LEU A 1 112 ? -16.841 4.134 28.732 1.00 92.94 112 LEU A O 1
ATOM 908 N N . GLN A 1 113 ? -18.976 4.623 29.185 1.00 92.44 113 GLN A N 1
ATOM 909 C CA . GLN A 1 113 ? -18.757 4.751 30.631 1.00 92.44 113 GLN A CA 1
ATOM 910 C C . GLN A 1 113 ? -18.273 3.437 31.261 1.00 92.44 113 GLN A C 1
ATOM 912 O O . GLN A 1 113 ? -17.335 3.446 32.059 1.00 92.44 113 GLN A O 1
ATOM 917 N N . ALA A 1 114 ? -18.879 2.305 30.886 1.00 92.69 114 ALA A N 1
ATOM 918 C CA . ALA A 1 114 ? -18.464 0.996 31.381 1.00 92.69 114 ALA A CA 1
ATOM 919 C C . ALA A 1 114 ? -17.050 0.619 30.913 1.00 92.69 114 ALA A C 1
ATOM 921 O O . ALA A 1 114 ? -16.284 0.063 31.699 1.00 92.69 114 ALA A O 1
ATOM 922 N N . LEU A 1 115 ? -16.695 0.950 29.666 1.00 92.69 115 LEU A N 1
ATOM 923 C CA . LEU A 1 115 ? -15.351 0.742 29.125 1.00 92.69 115 LEU A CA 1
ATOM 924 C C . LEU A 1 115 ? -14.312 1.591 29.856 1.00 92.69 115 LEU A C 1
ATOM 926 O O . LEU A 1 115 ? -13.279 1.058 30.241 1.00 92.69 115 LEU A O 1
ATOM 930 N N . ILE A 1 116 ? -14.586 2.875 30.110 1.00 92.25 116 ILE A N 1
ATOM 931 C CA . ILE A 1 116 ? -13.679 3.745 30.876 1.00 92.25 116 ILE A CA 1
ATOM 932 C C . ILE A 1 116 ? -13.398 3.136 32.255 1.00 92.25 116 ILE A C 1
ATOM 934 O O . ILE A 1 116 ? -12.238 2.992 32.635 1.00 92.25 116 ILE A O 1
ATOM 938 N N . ASP A 1 117 ? -14.439 2.725 32.983 1.00 91.69 117 ASP A N 1
ATOM 939 C CA . ASP A 1 117 ? -14.279 2.080 34.292 1.00 91.69 117 ASP A CA 1
ATOM 940 C C . ASP A 1 117 ? -13.515 0.744 34.183 1.00 91.69 117 ASP A C 1
ATOM 942 O O . ASP A 1 117 ? -12.695 0.408 35.042 1.00 91.69 117 ASP A O 1
ATOM 946 N N . PHE A 1 118 ? -13.736 -0.028 33.117 1.00 93.31 118 PHE A N 1
ATO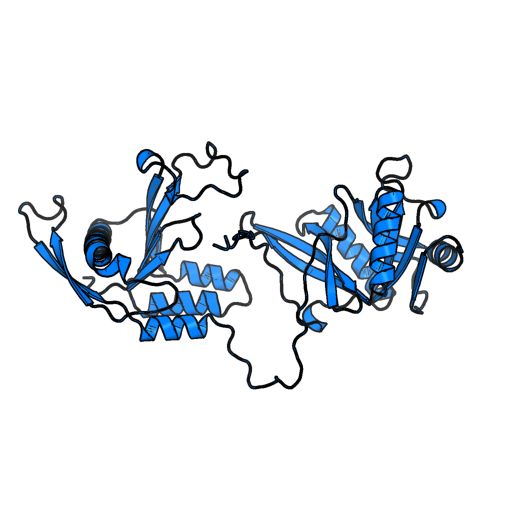M 947 C CA . PHE A 1 118 ? -13.002 -1.264 32.848 1.00 93.31 118 PHE A CA 1
ATOM 948 C C . PHE A 1 118 ? -11.503 -1.010 32.612 1.00 93.31 118 PHE A C 1
ATOM 950 O O . PHE A 1 118 ? -10.670 -1.614 33.293 1.00 93.31 118 PHE A O 1
ATOM 957 N N . PHE A 1 119 ? -11.148 -0.076 31.722 1.00 90.12 119 PHE A N 1
ATOM 958 C CA . PHE A 1 119 ? -9.757 0.268 31.404 1.00 90.12 119 PHE A CA 1
ATOM 959 C C . PHE A 1 119 ? -9.026 0.935 32.569 1.00 90.12 119 PHE A C 1
ATOM 961 O O . PHE A 1 119 ? -7.845 0.680 32.763 1.00 90.12 119 PHE A O 1
ATOM 968 N N . GLN A 1 120 ? -9.712 1.699 33.420 1.00 91.12 120 GLN A N 1
ATOM 969 C CA . GLN A 1 120 ? -9.107 2.220 34.653 1.00 91.12 120 GLN A CA 1
ATOM 970 C C . GLN A 1 120 ? -8.677 1.117 35.631 1.00 91.12 120 GLN A C 1
ATOM 972 O O . GLN A 1 120 ? -7.841 1.359 36.495 1.00 91.12 120 GLN A O 1
ATOM 977 N N . THR A 1 121 ? -9.271 -0.078 35.538 1.00 90.69 121 THR A N 1
ATOM 978 C CA . THR A 1 121 ? -8.949 -1.208 36.425 1.00 90.69 121 THR A CA 1
ATOM 979 C C . THR A 1 121 ? -7.964 -2.182 35.802 1.00 90.69 121 THR A C 1
ATOM 981 O O . THR A 1 121 ? -7.043 -2.604 36.488 1.00 90.69 121 THR A O 1
ATOM 984 N N . TYR A 1 122 ? -8.159 -2.539 34.532 1.00 90.69 122 TYR A N 1
ATOM 985 C CA . TYR A 1 122 ? -7.377 -3.584 33.863 1.00 90.69 122 TYR A CA 1
ATOM 986 C C . TYR A 1 122 ? -6.443 -3.054 32.773 1.00 90.69 122 TYR A C 1
ATOM 988 O O . TYR A 1 122 ? -5.734 -3.845 32.164 1.00 90.69 122 TYR A O 1
ATOM 996 N N . GLY A 1 123 ? -6.424 -1.744 32.507 1.00 83.69 123 GLY A N 1
ATOM 997 C CA . GLY A 1 123 ? -5.681 -1.149 31.392 1.00 83.69 123 GLY A CA 1
ATOM 998 C C . GLY A 1 123 ? -4.189 -1.473 31.396 1.00 83.69 123 GLY A C 1
ATOM 999 O O . GLY A 1 123 ? -3.653 -1.810 30.350 1.00 83.69 123 GLY A O 1
ATOM 1000 N N . GLU A 1 124 ? -3.540 -1.455 32.564 1.00 83.56 124 GLU A N 1
ATOM 1001 C CA . GLU A 1 124 ? -2.113 -1.801 32.700 1.00 83.56 124 GLU A CA 1
ATOM 1002 C C . GLU A 1 124 ? -1.821 -3.297 32.480 1.00 83.56 124 GLU A C 1
ATOM 1004 O O . GLU A 1 124 ? -0.684 -3.669 32.204 1.00 83.56 124 GLU A O 1
ATOM 1009 N N . GLU A 1 125 ? -2.830 -4.164 32.620 1.00 83.56 125 GLU A N 1
ATOM 1010 C CA . GLU A 1 125 ? -2.703 -5.618 32.452 1.00 83.56 125 GLU A CA 1
ATOM 1011 C C . GLU A 1 125 ? -3.073 -6.088 31.034 1.00 83.56 125 GLU A C 1
ATOM 1013 O O . GLU A 1 125 ? -2.906 -7.266 30.706 1.00 83.56 125 GLU A O 1
ATOM 1018 N N . LEU A 1 126 ? -3.596 -5.191 30.193 1.00 81.38 126 LEU A N 1
ATOM 1019 C CA . LEU A 1 126 ? -3.862 -5.468 28.787 1.00 81.38 126 LEU A CA 1
ATOM 1020 C C . LEU A 1 126 ? -2.563 -5.328 27.989 1.00 81.38 126 LEU A C 1
ATOM 1022 O O . LEU A 1 126 ? -1.888 -4.306 28.051 1.00 81.38 126 LEU A O 1
ATOM 1026 N N . ASP A 1 127 ? -2.230 -6.363 27.224 1.00 71.19 127 ASP A N 1
ATOM 1027 C CA . ASP A 1 127 ? -1.023 -6.433 26.401 1.00 71.19 127 ASP A CA 1
ATOM 1028 C C . ASP A 1 127 ? -1.395 -6.758 24.949 1.00 71.19 127 ASP A C 1
ATOM 1030 O O . ASP A 1 127 ? -2.397 -7.423 24.684 1.00 71.19 127 ASP A O 1
ATOM 1034 N N . LEU A 1 128 ? -0.567 -6.317 24.003 1.00 66.75 128 LEU A N 1
ATOM 1035 C CA . LEU A 1 128 ? -0.758 -6.570 22.574 1.00 66.75 128 LEU A CA 1
ATOM 1036 C C . LEU A 1 128 ? -0.544 -8.047 22.209 1.00 66.75 128 LEU A C 1
ATOM 1038 O O . LEU A 1 128 ? -1.118 -8.530 21.236 1.00 66.75 128 LEU A O 1
ATOM 1042 N N . ASN A 1 129 ? 0.259 -8.779 22.988 1.00 68.25 129 ASN A N 1
ATOM 1043 C CA . ASN A 1 129 ? 0.632 -10.162 22.674 1.00 68.25 129 ASN A CA 1
ATOM 1044 C C . ASN A 1 129 ? -0.232 -11.211 23.384 1.00 68.25 129 ASN A C 1
ATOM 1046 O O . ASN A 1 129 ? -0.141 -12.402 23.077 1.00 68.25 129 ASN A O 1
ATOM 1050 N N . HIS A 1 130 ? -1.068 -10.796 24.337 1.00 78.06 130 HIS A N 1
ATOM 1051 C CA . HIS A 1 130 ? -1.852 -11.703 25.165 1.00 78.06 130 HIS A CA 1
ATOM 1052 C C . HIS A 1 130 ? -3.306 -11.242 25.248 1.00 78.06 130 HIS A C 1
ATOM 1054 O O . HIS A 1 130 ? -3.587 -10.078 25.499 1.00 78.06 130 HIS A O 1
ATOM 1060 N N . PHE A 1 131 ? -4.246 -12.181 25.107 1.00 83.75 131 PHE A N 1
ATOM 1061 C CA . PHE A 1 131 ? -5.672 -11.929 25.330 1.00 83.75 131 PHE A CA 1
ATOM 1062 C C . PHE A 1 131 ? -6.085 -12.446 26.719 1.00 83.75 131 PHE A C 1
ATOM 1064 O O . PHE A 1 131 ? -6.479 -13.608 26.839 1.00 83.75 131 PHE A O 1
ATOM 1071 N N . PRO A 1 132 ? -5.965 -11.645 27.794 1.00 85.44 132 PRO A N 1
ATOM 1072 C CA . PRO A 1 132 ? -6.339 -12.073 29.138 1.00 85.44 132 PRO A CA 1
ATOM 1073 C C . PRO A 1 132 ? -7.858 -12.190 29.296 1.00 85.44 132 PRO A C 1
ATOM 1075 O O . PRO A 1 132 ? -8.622 -11.424 28.706 1.00 85.44 132 PRO A O 1
ATOM 1078 N N . GLU A 1 133 ? -8.302 -13.146 30.113 1.00 91.19 133 GLU A N 1
ATOM 1079 C CA . GLU A 1 133 ? -9.708 -13.307 30.495 1.00 91.19 133 GLU A CA 1
ATOM 1080 C C . GLU A 1 133 ? -10.014 -12.412 31.700 1.00 91.19 133 GLU A C 1
ATOM 1082 O O . GLU A 1 133 ? -9.609 -12.699 32.826 1.00 91.19 133 GLU A O 1
ATOM 1087 N N . PHE A 1 134 ? -10.732 -11.321 31.452 1.00 92.69 134 PHE A N 1
ATOM 1088 C CA . PHE A 1 134 ? -11.140 -10.347 32.453 1.00 92.69 134 PHE A CA 1
ATOM 1089 C C . PHE A 1 134 ? -12.650 -10.177 32.423 1.00 92.69 134 PHE A C 1
ATOM 1091 O O . PHE A 1 134 ? -13.275 -10.216 31.365 1.00 92.69 134 PHE A O 1
ATOM 1098 N N . GLN A 1 135 ? -13.227 -9.942 33.596 1.00 93.31 135 GLN A N 1
ATOM 1099 C CA . GLN A 1 135 ? -14.634 -9.616 33.749 1.00 93.31 135 GLN A CA 1
ATOM 1100 C C . GLN A 1 135 ? -14.793 -8.602 34.877 1.00 93.31 135 GLN A C 1
ATOM 1102 O O . GLN A 1 135 ? -14.259 -8.789 35.971 1.00 93.31 135 GLN A O 1
ATOM 1107 N N . LYS A 1 136 ? -15.562 -7.547 34.619 1.00 92.06 136 LYS A N 1
ATOM 1108 C CA . LYS A 1 136 ? -15.898 -6.512 35.587 1.00 92.06 136 LYS A CA 1
ATOM 1109 C C . LYS A 1 136 ? -17.376 -6.200 35.538 1.00 92.06 136 LYS A C 1
ATOM 1111 O O . LYS A 1 136 ? -17.953 -6.070 34.467 1.00 92.06 136 LYS A O 1
ATOM 1116 N N . THR A 1 137 ? -17.946 -5.982 36.708 1.00 93.31 137 THR A N 1
ATOM 1117 C CA . THR A 1 137 ? -19.264 -5.382 36.846 1.00 93.31 137 THR A CA 1
ATOM 1118 C C . THR A 1 137 ? -19.088 -3.890 37.132 1.00 93.31 137 THR A C 1
ATOM 1120 O O . THR A 1 137 ? -18.579 -3.515 38.191 1.00 93.31 137 THR A O 1
ATOM 1123 N N . CYS A 1 138 ? -19.490 -3.044 36.188 1.00 89.62 138 CYS A N 1
ATOM 1124 C CA . CYS A 1 138 ? -19.332 -1.594 36.215 1.00 89.62 138 CYS A CA 1
ATOM 1125 C C . CYS A 1 138 ? -20.680 -0.919 36.550 1.00 89.62 138 CYS A C 1
ATOM 1127 O O . CYS A 1 138 ? -21.659 -1.089 35.814 1.00 89.62 138 CYS A O 1
ATOM 1129 N N . PRO A 1 139 ? -20.786 -0.147 37.646 1.00 88.25 139 PRO A N 1
ATOM 1130 C CA . PRO A 1 139 ? -21.955 0.685 37.902 1.00 88.25 139 PRO A CA 1
ATOM 1131 C C . PRO A 1 139 ? -21.904 1.949 37.030 1.00 88.25 139 PRO A C 1
ATOM 1133 O O . PRO A 1 139 ? -20.970 2.740 37.129 1.00 88.25 139 PRO A O 1
ATOM 1136 N N . VAL A 1 140 ? -22.932 2.177 36.215 1.00 87.31 140 VAL A N 1
ATOM 1137 C CA . VAL A 1 140 ? -23.012 3.311 35.284 1.00 87.31 140 VAL A CA 1
ATOM 1138 C C . VAL A 1 140 ? -24.247 4.157 35.573 1.00 87.31 140 VAL A C 1
ATOM 1140 O O . VAL A 1 140 ? -25.332 3.637 35.814 1.00 87.31 140 VAL A O 1
ATOM 1143 N N . GLN A 1 141 ? -24.098 5.480 35.568 1.00 85.88 141 GLN A N 1
ATOM 1144 C CA . GLN A 1 141 ? -25.214 6.406 35.771 1.00 85.88 141 GLN A CA 1
ATOM 1145 C C . GLN A 1 141 ? -25.961 6.645 34.459 1.00 85.88 141 GLN A C 1
ATOM 1147 O O . GLN A 1 141 ? -25.334 6.791 33.413 1.00 85.88 141 GLN A O 1
ATOM 1152 N N . LEU A 1 142 ? -27.292 6.721 34.507 1.00 82.56 142 LEU A N 1
ATOM 1153 C CA . LEU A 1 142 ? -28.074 7.116 33.336 1.00 82.56 142 LEU A CA 1
ATOM 1154 C C . LEU A 1 142 ? -27.832 8.595 32.977 1.00 82.56 142 LEU A C 1
ATOM 1156 O O . LEU A 1 142 ? -27.623 9.416 33.878 1.00 82.56 142 LEU A O 1
ATOM 1160 N N . PRO A 1 143 ? -27.896 8.960 31.679 1.00 79.38 143 PRO A N 1
ATOM 1161 C CA . PRO A 1 143 ? -27.771 10.348 31.258 1.00 79.38 143 PRO A CA 1
ATOM 1162 C C . PRO A 1 143 ? -28.826 11.243 31.931 1.00 79.38 143 PRO A C 1
ATOM 1164 O O . PRO A 1 143 ? -29.992 10.841 32.035 1.00 79.38 143 PRO A O 1
ATOM 1167 N N . PRO A 1 144 ? -28.480 12.490 32.310 1.00 72.44 144 PRO A N 1
ATOM 1168 C CA . PRO A 1 144 ? -29.423 13.428 32.930 1.00 72.44 144 PRO A CA 1
ATOM 1169 C C . PRO A 1 144 ? -30.650 13.744 32.064 1.00 72.44 144 PRO A C 1
ATOM 1171 O O . PRO A 1 144 ? -31.673 14.186 32.576 1.00 72.44 144 PRO A O 1
ATOM 1174 N N . THR A 1 145 ? -30.542 13.544 30.750 1.00 71.62 145 THR A N 1
ATOM 1175 C CA . THR A 1 145 ? -31.619 13.750 29.775 1.00 71.62 145 THR A CA 1
ATOM 1176 C C . THR A 1 145 ? -32.708 12.678 29.840 1.00 71.62 145 THR A C 1
ATOM 1178 O O . THR A 1 145 ? -33.810 12.926 29.367 1.00 71.62 145 THR A O 1
ATOM 1181 N N . VAL A 1 146 ? -32.425 11.520 30.446 1.00 70.25 146 VAL A N 1
ATOM 1182 C CA . VAL A 1 146 ? -33.308 10.339 30.450 1.00 70.25 146 VAL A CA 1
ATOM 1183 C C . VAL A 1 146 ? -33.950 10.106 31.815 1.00 70.25 146 VAL A C 1
ATOM 1185 O O . VAL A 1 146 ? -35.092 9.658 31.896 1.00 70.25 146 VAL A O 1
ATOM 1188 N N . ALA A 1 147 ? -33.242 10.417 32.904 1.00 63.81 147 ALA A N 1
ATOM 1189 C CA . ALA A 1 147 ? -33.736 10.216 34.261 1.00 63.81 147 ALA A CA 1
ATOM 1190 C C . ALA A 1 147 ? -33.662 11.514 35.080 1.00 63.81 147 ALA A C 1
ATOM 1192 O O . ALA A 1 147 ? -32.585 12.049 35.328 1.00 63.81 147 ALA A O 1
ATOM 1193 N N . GLU A 1 148 ? -34.811 11.981 35.586 1.00 57.22 148 GLU A N 1
ATOM 1194 C CA . GLU A 1 148 ? -34.905 13.151 36.483 1.00 57.22 148 GLU A CA 1
ATOM 1195 C C . GLU A 1 148 ? -34.204 12.934 37.846 1.00 57.22 148 GLU A C 1
ATOM 1197 O O . GLU A 1 148 ? -33.996 13.877 38.609 1.00 57.22 148 GLU A O 1
ATOM 1202 N N . THR A 1 149 ? -33.835 11.691 38.172 1.00 58.72 149 THR A N 1
ATOM 1203 C CA . THR A 1 149 ? -33.111 11.303 39.395 1.00 58.72 149 THR A CA 1
ATOM 1204 C C . THR A 1 149 ? -31.929 10.404 39.030 1.00 58.72 149 THR A C 1
ATOM 1206 O O . THR A 1 149 ? -32.030 9.648 38.068 1.00 58.72 149 THR A O 1
ATOM 1209 N N . GLN A 1 150 ? -30.821 10.472 39.786 1.00 63.03 150 GLN A N 1
ATOM 1210 C CA . GLN A 1 150 ? -29.632 9.624 39.589 1.00 63.03 150 GLN A CA 1
ATOM 1211 C C . GLN A 1 150 ? -29.991 8.142 39.752 1.00 63.03 150 GLN A C 1
ATOM 1213 O O . GLN A 1 150 ? -30.000 7.597 40.856 1.00 63.03 150 GLN A O 1
ATOM 1218 N N . GLN A 1 151 ? -30.326 7.509 38.636 1.00 74.38 151 GLN A N 1
ATOM 1219 C CA . GLN A 1 151 ? -30.553 6.081 38.529 1.00 74.38 151 GLN A CA 1
ATOM 1220 C C . GLN A 1 151 ? -29.286 5.446 37.961 1.00 74.38 151 GLN A C 1
ATOM 1222 O O . GLN A 1 151 ? -28.813 5.831 36.891 1.00 74.38 151 GLN A O 1
ATOM 1227 N N . SER A 1 152 ? -28.739 4.479 38.694 1.00 78.38 152 SER A N 1
ATOM 1228 C CA . SER A 1 152 ? -27.570 3.712 38.276 1.00 78.38 152 SER A CA 1
ATOM 1229 C C . SER A 1 152 ? -27.992 2.363 37.709 1.00 78.38 152 SER A C 1
ATOM 1231 O O . SER A 1 152 ? -28.731 1.622 38.362 1.00 78.38 152 SER A O 1
ATOM 1233 N N . LEU A 1 153 ? -27.474 2.032 36.536 1.00 85.69 153 LEU A N 1
ATOM 1234 C CA . LEU A 1 153 ? -27.511 0.705 35.946 1.00 85.69 153 LEU A CA 1
ATOM 1235 C C . LEU A 1 153 ? -26.213 -0.038 36.280 1.00 85.69 153 LEU A C 1
ATOM 1237 O O . LEU A 1 153 ? -25.187 0.567 36.585 1.00 85.69 153 LEU A O 1
ATOM 1241 N N . THR A 1 154 ? -26.248 -1.360 36.235 1.00 89.50 154 THR A N 1
ATOM 1242 C CA . THR A 1 154 ? -25.062 -2.198 36.393 1.00 89.50 154 THR A CA 1
ATOM 1243 C C . THR A 1 154 ? -24.824 -2.943 35.090 1.00 89.50 154 THR A C 1
ATOM 1245 O O . THR A 1 154 ? -25.747 -3.576 34.584 1.00 89.50 154 THR A O 1
ATOM 1248 N N . LEU A 1 155 ? -23.613 -2.830 34.546 1.00 91.50 155 LEU A N 1
ATOM 1249 C CA . LEU A 1 155 ? -23.207 -3.451 33.290 1.00 91.50 155 LEU A CA 1
ATOM 1250 C C . LEU A 1 155 ? -22.055 -4.414 33.536 1.00 91.50 155 LEU A C 1
ATOM 1252 O O . LEU A 1 155 ? -21.124 -4.080 34.261 1.00 91.50 155 LEU A O 1
ATOM 1256 N N . ASP A 1 156 ? -22.101 -5.580 32.907 1.00 93.31 156 ASP A N 1
ATOM 1257 C CA . ASP A 1 156 ? -20.988 -6.521 32.923 1.00 93.31 156 ASP A CA 1
ATOM 1258 C C . ASP A 1 156 ? -20.152 -6.340 31.652 1.00 93.31 156 ASP A C 1
ATOM 1260 O O . ASP A 1 156 ? -20.667 -6.407 30.538 1.00 93.31 156 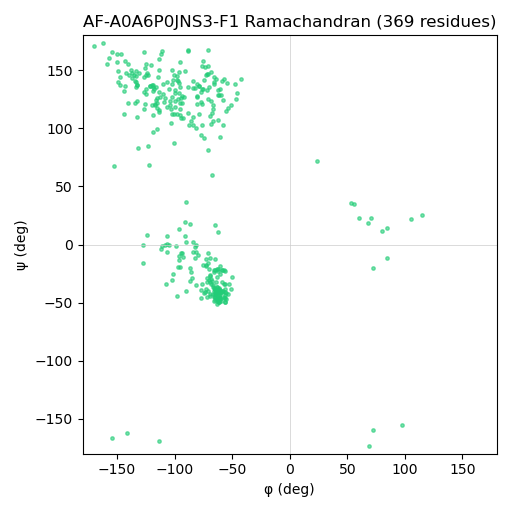ASP A O 1
ATOM 1264 N N . VAL A 1 157 ? -18.853 -6.110 31.828 1.00 94.19 157 VAL A N 1
ATOM 1265 C CA . VAL A 1 157 ? -17.856 -6.003 30.761 1.00 94.19 157 VAL A CA 1
ATOM 1266 C C . VAL A 1 157 ? -16.922 -7.194 30.881 1.00 94.19 157 VAL A C 1
ATOM 1268 O O . VAL A 1 157 ? -16.364 -7.436 31.950 1.00 94.19 157 VAL A O 1
ATOM 1271 N N . ALA A 1 158 ? -16.743 -7.942 29.798 1.00 94.12 158 ALA A N 1
ATOM 1272 C CA . ALA A 1 158 ? -15.836 -9.079 29.766 1.00 94.12 158 ALA A CA 1
ATOM 1273 C C . ALA A 1 158 ? -15.020 -9.088 28.475 1.00 94.12 158 ALA A C 1
ATOM 1275 O O . ALA A 1 158 ? -15.535 -8.760 27.404 1.00 94.12 158 ALA A O 1
ATOM 1276 N N . THR A 1 159 ? -13.757 -9.497 28.571 1.00 92.44 159 THR A N 1
ATOM 1277 C CA . THR A 1 159 ? -12.962 -9.822 27.385 1.00 92.44 159 THR A CA 1
ATOM 1278 C C . THR A 1 159 ? -13.398 -11.176 26.829 1.00 92.44 159 THR A C 1
ATOM 1280 O O . THR A 1 159 ? -13.948 -12.021 27.538 1.00 92.44 159 THR A O 1
ATOM 1283 N N . MET A 1 160 ? -13.132 -11.417 25.543 1.00 91.62 160 MET A N 1
ATOM 1284 C CA . MET A 1 160 ? -13.455 -12.689 24.889 1.00 91.62 160 MET A CA 1
ATOM 1285 C C . MET A 1 160 ? -12.207 -13.353 24.283 1.00 91.62 160 MET A C 1
ATOM 1287 O O . MET A 1 160 ? -12.129 -13.474 23.063 1.00 91.62 160 MET A O 1
ATOM 1291 N N . PRO A 1 161 ? -11.241 -13.840 25.089 1.00 89.06 161 PRO A N 1
ATOM 1292 C CA . PRO A 1 161 ? -9.954 -14.329 24.584 1.00 89.06 161 PRO A CA 1
ATOM 1293 C C . PRO A 1 161 ? -10.038 -15.395 23.503 1.00 89.06 161 PRO A C 1
ATOM 1295 O O . PRO A 1 161 ? -9.313 -15.330 22.519 1.00 89.06 161 PRO A O 1
ATOM 1298 N N . LYS A 1 162 ? -10.945 -16.367 23.668 1.00 87.50 162 LYS A N 1
ATOM 1299 C CA . LYS A 1 162 ? -11.140 -17.447 22.690 1.00 87.50 162 LYS A CA 1
ATOM 1300 C C . LYS A 1 162 ? -11.575 -16.893 21.342 1.00 87.50 162 LYS A C 1
ATOM 1302 O O . LYS A 1 162 ? -10.980 -17.236 20.333 1.00 87.50 162 LYS A O 1
ATOM 1307 N N . LEU A 1 163 ? -12.558 -15.993 21.351 1.00 84.31 163 LEU A N 1
ATOM 1308 C CA . LEU A 1 163 ? -13.029 -15.330 20.143 1.00 84.31 163 LEU A CA 1
ATOM 1309 C C . LEU A 1 163 ? -11.931 -14.441 19.546 1.00 84.31 163 LEU A C 1
ATOM 1311 O O . LEU A 1 163 ? -11.702 -14.505 18.348 1.00 84.31 163 LEU A O 1
ATOM 1315 N N . SER A 1 164 ? -11.222 -13.654 20.359 1.00 84.44 164 SER A N 1
ATOM 1316 C CA . SER A 1 164 ? -10.110 -12.821 19.886 1.00 84.44 164 SER A CA 1
ATOM 1317 C C . SER A 1 164 ? -9.011 -13.658 19.232 1.00 84.44 164 SER A C 1
ATOM 1319 O O . SER A 1 164 ? -8.500 -13.285 18.182 1.00 84.44 164 SER A O 1
ATOM 1321 N N . GLN A 1 165 ? -8.685 -14.818 19.804 1.00 83.31 165 GLN A N 1
ATOM 1322 C CA . GLN A 1 165 ? -7.686 -15.734 19.264 1.00 83.31 165 GLN A CA 1
ATOM 1323 C C . GLN A 1 165 ? -8.176 -16.467 18.010 1.00 83.31 165 GLN A C 1
ATOM 1325 O O . GLN A 1 165 ? -7.399 -16.640 17.074 1.00 83.31 165 GLN A O 1
ATOM 1330 N N . GLU A 1 166 ? -9.450 -16.863 17.955 1.00 81.56 166 GLU A N 1
ATOM 1331 C CA . GLU A 1 166 ? -10.088 -17.399 16.746 1.00 81.56 166 GLU A CA 1
ATOM 1332 C C . GLU A 1 166 ? -10.048 -16.370 15.611 1.00 81.56 166 GLU A C 1
ATOM 1334 O O . GLU A 1 166 ? -9.592 -16.689 14.519 1.00 81.56 166 GLU A O 1
ATOM 1339 N N . LEU A 1 167 ? -10.444 -15.124 15.881 1.00 75.19 167 LEU A N 1
ATOM 1340 C CA . LEU A 1 167 ? -10.423 -14.034 14.906 1.00 75.19 167 LEU A CA 1
ATOM 1341 C C . LEU A 1 167 ? -8.998 -13.694 14.459 1.00 75.19 167 LEU A C 1
ATOM 1343 O O . LEU A 1 167 ? -8.768 -13.547 13.265 1.00 75.19 167 LEU A O 1
ATOM 1347 N N . LEU A 1 168 ? -8.030 -13.651 15.379 1.00 73.19 168 LEU A N 1
ATOM 1348 C CA . LEU A 1 168 ? -6.618 -13.477 15.033 1.00 73.19 168 LEU A CA 1
ATOM 1349 C C . LEU A 1 168 ? -6.110 -14.625 14.150 1.00 73.19 168 LEU A C 1
ATOM 1351 O O . LEU A 1 168 ? -5.382 -14.379 13.198 1.00 73.19 168 LEU A O 1
ATOM 1355 N N . SER A 1 169 ? -6.506 -15.868 14.438 1.00 70.50 169 SER A N 1
ATOM 1356 C CA . SER A 1 169 ? -6.111 -17.045 13.648 1.00 70.50 169 SER A CA 1
ATOM 1357 C C . SER A 1 169 ? -6.744 -17.065 12.258 1.00 70.50 169 SER A C 1
ATOM 1359 O O . SER A 1 169 ? -6.176 -17.664 11.353 1.00 70.50 169 SER A O 1
ATOM 1361 N N . LEU A 1 170 ? -7.915 -16.440 12.094 1.00 61.75 170 LEU A N 1
ATOM 1362 C CA . LEU A 1 170 ? -8.530 -16.222 10.788 1.00 61.75 170 LEU A CA 1
ATOM 1363 C C . LEU A 1 170 ? -7.759 -15.147 10.015 1.00 61.75 170 LEU A C 1
ATOM 1365 O O . LEU A 1 170 ? -7.458 -15.366 8.851 1.00 61.75 170 LEU A O 1
ATOM 1369 N N . SER A 1 171 ? -7.402 -14.030 10.661 1.00 50.41 171 SER A N 1
ATOM 1370 C CA . SER A 1 171 ? -6.634 -12.927 10.057 1.00 50.41 171 SER A CA 1
ATOM 1371 C C . SER A 1 171 ? -5.155 -13.247 9.815 1.00 50.41 171 SER A C 1
ATOM 1373 O O . SER A 1 171 ? -4.475 -12.511 9.104 1.00 50.41 171 SER A O 1
ATOM 1375 N N . GLN A 1 172 ? -4.639 -14.339 10.381 1.00 41.59 172 GLN A N 1
ATOM 1376 C CA . GLN A 1 172 ? -3.392 -14.929 9.918 1.00 41.59 172 GLN A CA 1
ATOM 1377 C C . GLN A 1 172 ? -3.677 -15.695 8.627 1.00 41.59 172 GLN A C 1
ATOM 1379 O O . GLN A 1 172 ? -4.614 -16.495 8.613 1.00 41.59 172 GLN A O 1
ATOM 1384 N N . PRO A 1 173 ? -2.887 -15.500 7.554 1.00 35.44 173 PRO A N 1
ATOM 1385 C CA . PRO A 1 173 ? -3.070 -16.259 6.328 1.00 35.44 173 PRO A CA 1
ATOM 1386 C C . PRO A 1 173 ? -3.111 -17.738 6.697 1.00 35.44 173 PRO A C 1
ATOM 1388 O O . PRO A 1 173 ? -2.174 -18.259 7.311 1.00 35.44 173 PRO A O 1
ATOM 1391 N N . THR A 1 174 ? -4.231 -18.397 6.388 1.00 29.44 174 THR A N 1
ATOM 1392 C CA . THR A 1 174 ? -4.400 -19.827 6.641 1.00 29.44 174 THR A CA 1
ATOM 1393 C C . THR A 1 174 ? -3.144 -20.542 6.158 1.00 29.44 174 THR A C 1
ATOM 1395 O O . THR A 1 174 ? -2.784 -20.372 4.988 1.00 29.44 174 THR A O 1
ATOM 1398 N N . PRO A 1 175 ? -2.458 -21.336 7.000 1.00 30.98 175 PRO A N 1
ATOM 1399 C CA . PRO A 1 175 ? -1.364 -22.146 6.515 1.00 30.98 175 PRO A CA 1
ATOM 1400 C C . PRO A 1 175 ? -1.981 -23.112 5.509 1.00 30.98 175 PRO A C 1
ATOM 1402 O O . PRO A 1 175 ? -2.731 -24.021 5.875 1.00 30.98 175 PRO A O 1
ATOM 1405 N N . PHE A 1 176 ? -1.708 -22.872 4.227 1.00 30.19 176 PHE A N 1
ATOM 1406 C CA . PHE A 1 176 ? -2.003 -23.804 3.154 1.00 30.19 176 PHE A CA 1
ATOM 1407 C C . PHE A 1 176 ? -1.621 -25.219 3.609 1.00 30.19 176 PHE A C 1
ATOM 1409 O O . PHE A 1 176 ? -0.601 -25.386 4.291 1.00 30.19 176 PHE A O 1
ATOM 1416 N N . PRO A 1 177 ? -2.392 -26.258 3.244 1.00 26.58 177 PRO A N 1
ATOM 1417 C CA . PRO A 1 177 ? -1.989 -27.626 3.512 1.00 26.58 177 PRO A CA 1
ATOM 1418 C C . PRO A 1 177 ? -0.629 -27.867 2.848 1.00 26.58 177 PRO A C 1
ATOM 1420 O O . PRO A 1 177 ? -0.548 -28.006 1.636 1.00 26.58 177 PRO A O 1
ATOM 1423 N N . SER A 1 178 ? 0.432 -27.861 3.661 1.00 33.38 178 SER A N 1
ATOM 1424 C CA . SER A 1 178 ? 1.766 -28.411 3.416 1.00 33.38 178 SER A CA 1
ATOM 1425 C C . SER A 1 178 ? 2.165 -28.557 1.935 1.00 33.38 178 SER A C 1
ATOM 1427 O O . SER A 1 178 ? 2.322 -29.670 1.435 1.00 33.38 178 SER A O 1
ATOM 1429 N N . PHE A 1 179 ? 2.429 -27.430 1.270 1.00 30.36 179 PHE A N 1
ATOM 1430 C CA . PHE A 1 179 ? 3.385 -27.366 0.151 1.00 30.36 179 PHE A CA 1
ATOM 1431 C C . PHE A 1 179 ? 4.779 -26.899 0.617 1.00 30.36 179 PHE A C 1
ATOM 1433 O O . PHE A 1 179 ? 5.648 -26.609 -0.205 1.00 30.36 179 PHE A O 1
ATOM 1440 N N . LEU A 1 180 ? 5.019 -26.894 1.939 1.00 30.78 180 LEU A N 1
ATOM 1441 C CA . LEU A 1 180 ? 6.320 -26.706 2.596 1.00 30.78 180 LEU A CA 1
ATOM 1442 C C . LEU A 1 180 ? 7.278 -27.888 2.347 1.00 30.78 180 LEU A C 1
ATOM 1444 O O . LEU A 1 180 ? 7.756 -28.525 3.275 1.00 30.78 180 LEU A O 1
ATOM 1448 N N . ASP A 1 181 ? 7.578 -28.145 1.080 1.00 31.28 181 ASP A N 1
ATOM 1449 C CA . ASP A 1 181 ? 8.868 -28.696 0.650 1.00 31.28 181 ASP A CA 1
ATOM 1450 C C . ASP A 1 181 ? 9.538 -27.792 -0.402 1.00 31.28 181 ASP A C 1
ATOM 1452 O O . ASP A 1 181 ? 10.576 -28.147 -0.965 1.00 31.28 181 ASP A O 1
ATOM 1456 N N . LYS A 1 182 ? 8.992 -26.592 -0.660 1.00 28.69 182 LYS A N 1
ATOM 1457 C CA . LYS A 1 182 ? 9.712 -25.540 -1.383 1.00 28.69 182 LYS A CA 1
ATOM 1458 C C . LYS A 1 182 ? 9.576 -24.201 -0.652 1.00 28.69 182 LYS A C 1
ATOM 1460 O O . LYS A 1 182 ? 8.448 -23.787 -0.396 1.00 28.69 182 LYS A O 1
ATOM 1465 N N . PRO A 1 183 ? 10.690 -23.546 -0.282 1.00 30.75 183 PRO A N 1
ATOM 1466 C CA . PRO A 1 183 ? 10.645 -22.204 0.285 1.00 30.75 183 PRO A CA 1
ATOM 1467 C C . PRO A 1 183 ? 9.986 -21.259 -0.727 1.00 30.75 183 PRO A C 1
ATOM 1469 O O . PRO A 1 183 ? 10.376 -21.246 -1.895 1.00 30.75 183 PRO A O 1
ATOM 1472 N N . LEU A 1 184 ? 8.977 -20.503 -0.284 1.00 35.66 184 LEU A N 1
ATOM 1473 C CA . LEU A 1 184 ? 8.531 -19.312 -1.005 1.00 35.66 184 LEU A CA 1
ATOM 1474 C C . LEU A 1 184 ? 9.711 -18.327 -1.013 1.00 35.66 184 LEU A C 1
ATOM 1476 O O . LEU A 1 184 ? 10.338 -18.161 0.040 1.00 35.66 184 LEU A O 1
ATOM 1480 N N . PRO A 1 185 ? 10.068 -17.720 -2.156 1.00 38.84 185 PRO A N 1
ATOM 1481 C CA . PRO A 1 185 ? 11.148 -16.747 -2.189 1.00 38.84 185 PRO A CA 1
ATOM 1482 C C . PRO A 1 185 ? 10.774 -15.573 -1.283 1.00 38.84 185 PRO A C 1
ATOM 1484 O O . PRO A 1 185 ? 9.679 -15.021 -1.379 1.00 38.84 185 PRO A O 1
ATOM 1487 N N . HIS A 1 186 ? 11.669 -15.206 -0.372 1.00 44.31 186 HIS A N 1
ATOM 1488 C CA . HIS A 1 186 ? 11.571 -13.939 0.341 1.00 44.31 186 HIS A CA 1
ATOM 1489 C C . HIS A 1 186 ? 11.889 -12.822 -0.660 1.00 44.31 186 HIS A C 1
ATOM 1491 O O . HIS A 1 186 ? 13.029 -12.373 -0.733 1.00 44.31 186 HIS A O 1
ATOM 1497 N N . PHE A 1 187 ? 10.916 -12.421 -1.476 1.00 50.22 187 PHE A N 1
ATOM 1498 C CA . PHE A 1 187 ? 11.103 -11.316 -2.407 1.00 50.22 187 PHE A CA 1
ATOM 1499 C C . PHE A 1 187 ? 11.273 -10.013 -1.617 1.00 50.22 187 PHE A C 1
ATOM 1501 O O . PHE A 1 187 ? 10.394 -9.625 -0.847 1.00 50.22 187 PHE A O 1
ATOM 1508 N N . GLN A 1 188 ? 12.409 -9.338 -1.789 1.00 60.62 188 GLN A N 1
ATOM 1509 C CA . GLN A 1 188 ? 12.603 -7.980 -1.282 1.00 60.62 188 GLN A CA 1
ATOM 1510 C C . GLN A 1 188 ? 12.213 -6.995 -2.382 1.00 60.62 188 GLN A C 1
ATOM 1512 O O . GLN A 1 188 ? 12.921 -6.866 -3.384 1.00 60.62 188 GLN A O 1
ATOM 1517 N N . ILE A 1 189 ? 11.081 -6.313 -2.194 1.00 69.19 189 ILE A N 1
ATOM 1518 C CA . ILE A 1 189 ? 10.663 -5.201 -3.052 1.00 69.19 189 ILE A CA 1
ATOM 1519 C C . ILE A 1 189 ? 11.421 -3.949 -2.615 1.00 69.19 189 ILE A C 1
ATOM 1521 O O . ILE A 1 189 ? 11.457 -3.616 -1.433 1.00 69.19 189 ILE A O 1
ATOM 1525 N N . ARG A 1 190 ? 12.064 -3.283 -3.572 1.00 75.75 190 ARG A N 1
ATOM 1526 C CA . ARG A 1 190 ? 12.957 -2.141 -3.364 1.00 75.75 190 ARG A CA 1
ATOM 1527 C C . ARG A 1 190 ? 12.652 -1.042 -4.376 1.00 75.75 190 ARG A C 1
ATOM 1529 O O . ARG A 1 190 ? 12.360 -1.323 -5.536 1.00 75.75 190 ARG A O 1
ATOM 1536 N N . ASP A 1 191 ? 12.808 0.208 -3.974 1.00 78.56 191 ASP A N 1
ATOM 1537 C CA . ASP A 1 191 ? 12.646 1.407 -4.812 1.00 78.56 191 ASP A CA 1
ATOM 1538 C C . ASP A 1 191 ? 13.981 2.144 -5.074 1.00 78.56 191 ASP A C 1
ATOM 1540 O O . ASP A 1 191 ? 14.064 3.079 -5.871 1.00 78.56 191 ASP A O 1
ATOM 1544 N N . ASP A 1 192 ? 15.072 1.671 -4.469 1.00 82.50 192 ASP A N 1
ATOM 1545 C CA . ASP A 1 192 ? 16.369 2.350 -4.411 1.00 82.50 192 ASP A CA 1
ATOM 1546 C C . ASP A 1 192 ? 17.283 2.138 -5.636 1.00 82.50 192 ASP A C 1
ATOM 1548 O O . ASP A 1 192 ? 18.424 2.613 -5.658 1.00 82.50 192 ASP A O 1
ATOM 1552 N N . LEU A 1 193 ? 16.837 1.407 -6.666 1.00 86.38 193 LEU A N 1
ATOM 1553 C CA . LEU A 1 193 ? 17.620 1.217 -7.895 1.00 86.38 193 LEU A CA 1
ATOM 1554 C C . LEU A 1 193 ? 17.689 2.504 -8.716 1.00 86.38 193 LEU A C 1
ATOM 1556 O O . LEU A 1 193 ? 18.721 2.810 -9.325 1.00 86.38 193 LEU A O 1
ATOM 1560 N N . LEU A 1 194 ? 16.575 3.238 -8.782 1.00 84.81 194 LEU A N 1
ATOM 1561 C CA . LEU A 1 194 ? 16.478 4.425 -9.611 1.00 84.81 194 LEU A CA 1
ATOM 1562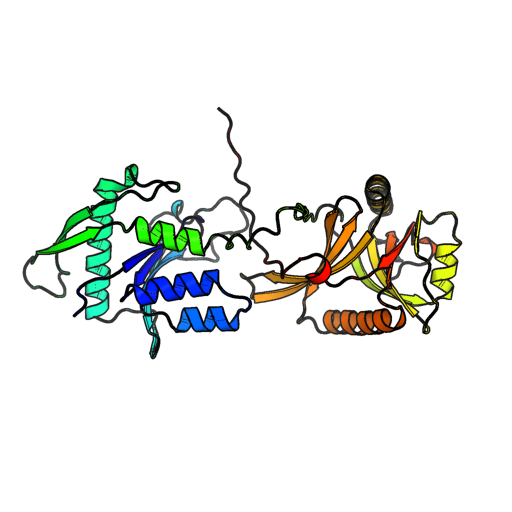 C C . LEU A 1 194 ? 16.758 5.687 -8.801 1.00 84.81 194 LEU A C 1
ATOM 1564 O O . LEU A 1 194 ? 16.153 5.932 -7.767 1.00 84.81 194 LEU A O 1
ATOM 1568 N N . PRO A 1 195 ? 17.637 6.564 -9.298 1.00 79.50 195 PRO A N 1
ATOM 1569 C CA . PRO A 1 195 ? 17.896 7.823 -8.634 1.00 79.50 195 PRO A CA 1
ATOM 1570 C C . PRO A 1 195 ? 16.723 8.788 -8.831 1.00 79.50 195 PRO A C 1
ATOM 1572 O O . PRO A 1 195 ? 16.110 8.817 -9.904 1.00 79.50 195 PRO A O 1
ATOM 1575 N N . GLU A 1 196 ? 16.544 9.711 -7.884 1.00 74.25 196 GLU A N 1
ATOM 1576 C CA . GLU A 1 196 ? 15.576 10.800 -8.023 1.00 74.25 196 GLU A CA 1
ATOM 1577 C C . GLU A 1 196 ? 15.676 11.498 -9.391 1.00 74.25 196 GLU A C 1
ATOM 1579 O O . GLU A 1 196 ? 16.775 11.814 -9.888 1.00 74.25 196 GLU A O 1
ATOM 1584 N N . LYS A 1 197 ? 14.502 11.792 -9.969 1.00 75.25 197 LYS A N 1
ATOM 1585 C CA . LYS A 1 197 ? 14.314 12.471 -11.266 1.00 75.25 197 LYS A CA 1
ATOM 1586 C C . LYS A 1 197 ? 14.756 11.645 -12.481 1.00 75.25 197 LYS A C 1
ATOM 1588 O O . LYS A 1 197 ? 14.970 12.214 -13.559 1.00 75.25 197 LYS A O 1
ATOM 1593 N N . ALA A 1 198 ? 14.899 10.325 -12.341 1.00 82.44 198 ALA A N 1
ATOM 1594 C CA . ALA A 1 198 ? 14.937 9.432 -13.493 1.00 82.44 198 ALA A CA 1
ATOM 1595 C C . ALA A 1 198 ? 13.639 9.571 -14.309 1.00 82.44 198 ALA A C 1
ATOM 1597 O O . ALA A 1 198 ? 12.554 9.756 -13.768 1.00 82.44 198 ALA A O 1
ATOM 1598 N N . MET A 1 199 ? 13.753 9.540 -15.635 1.00 80.62 199 MET A N 1
ATOM 1599 C CA . MET A 1 199 ? 12.600 9.580 -16.531 1.00 80.62 199 MET A CA 1
ATOM 1600 C C . MET A 1 199 ? 12.333 8.182 -17.066 1.00 80.62 199 MET A C 1
ATOM 1602 O O . MET A 1 199 ? 13.161 7.663 -17.820 1.00 80.62 199 MET A O 1
ATOM 1606 N N . ILE A 1 200 ? 11.167 7.626 -16.741 1.00 86.75 200 ILE A N 1
ATOM 1607 C CA . ILE A 1 200 ? 10.778 6.275 -17.149 1.00 86.75 200 ILE A CA 1
ATOM 1608 C C . ILE A 1 200 ? 9.609 6.324 -18.116 1.00 86.75 200 ILE A C 1
ATOM 1610 O O . ILE A 1 200 ? 8.652 7.069 -17.903 1.00 86.75 200 ILE A O 1
ATOM 1614 N N . ARG A 1 201 ? 9.723 5.602 -19.237 1.00 86.25 201 ARG A N 1
ATOM 1615 C CA . ARG A 1 201 ? 8.709 5.606 -20.297 1.00 86.25 201 ARG A CA 1
ATOM 1616 C C . ARG A 1 201 ? 8.637 4.284 -21.040 1.00 86.25 201 ARG A C 1
ATOM 1618 O O . ARG A 1 201 ? 9.662 3.740 -21.442 1.00 86.25 201 ARG A O 1
ATOM 1625 N N . LEU A 1 202 ? 7.413 3.872 -21.340 1.00 88.75 202 LEU A N 1
ATOM 1626 C CA . LEU A 1 202 ? 7.137 2.840 -22.331 1.00 88.75 202 LEU A CA 1
ATOM 1627 C C . LEU A 1 202 ? 7.297 3.418 -23.734 1.00 88.75 202 LEU A C 1
ATOM 1629 O O . LEU A 1 202 ? 6.835 4.521 -24.040 1.00 88.75 202 LEU A O 1
ATOM 1633 N N . GLY A 1 203 ? 7.994 2.682 -24.584 1.00 89.31 203 GLY A N 1
ATOM 1634 C CA . GLY A 1 203 ? 8.314 3.099 -25.932 1.00 89.31 203 GLY A CA 1
ATOM 1635 C C . GLY A 1 203 ? 8.544 1.914 -26.850 1.00 89.31 203 GLY A C 1
ATOM 1636 O O . GLY A 1 203 ? 8.217 0.772 -26.544 1.00 89.31 203 GLY A O 1
ATOM 1637 N N . ARG A 1 204 ? 9.105 2.214 -28.015 1.00 93.12 204 ARG A N 1
ATOM 1638 C CA . ARG A 1 204 ? 9.386 1.224 -29.047 1.00 93.12 204 ARG A CA 1
ATOM 1639 C C . ARG A 1 204 ? 10.617 1.621 -29.842 1.00 93.12 204 ARG A C 1
ATOM 1641 O O . ARG A 1 204 ? 10.871 2.816 -30.017 1.00 93.12 204 ARG A O 1
ATOM 1648 N N . LEU A 1 205 ? 11.351 0.638 -30.340 1.00 92.56 205 LEU A N 1
ATOM 1649 C CA . LEU A 1 205 ? 12.486 0.831 -31.243 1.00 92.56 205 LEU A CA 1
ATOM 1650 C C . LEU A 1 205 ? 12.256 0.055 -32.533 1.00 92.56 205 LEU A C 1
ATOM 1652 O O . LEU A 1 205 ? 11.657 -1.010 -32.503 1.00 92.56 205 LEU A O 1
ATOM 1656 N N . SER A 1 206 ? 12.722 0.578 -33.668 1.00 93.75 206 SER A N 1
ATOM 1657 C CA . SER A 1 206 ? 12.767 -0.227 -34.890 1.00 93.75 206 SER A CA 1
ATOM 1658 C C . SER A 1 206 ? 13.850 -1.297 -34.771 1.00 93.75 206 SER A C 1
ATOM 1660 O O . SER A 1 206 ? 14.857 -1.091 -34.082 1.00 93.75 206 SER A O 1
ATOM 1662 N N . TRP A 1 207 ? 13.684 -2.404 -35.492 1.00 92.50 207 TRP A N 1
ATOM 1663 C CA . TRP A 1 207 ? 14.679 -3.478 -35.527 1.00 92.50 207 TRP A CA 1
ATOM 1664 C C . TRP A 1 207 ? 16.068 -2.995 -35.969 1.00 92.50 207 TRP A C 1
ATOM 1666 O O . TRP A 1 207 ? 17.065 -3.394 -35.377 1.00 92.50 207 TRP A O 1
ATOM 1676 N N . ASP A 1 208 ? 16.153 -2.015 -36.875 1.00 92.94 208 ASP A N 1
ATOM 1677 C CA . ASP A 1 208 ? 17.426 -1.370 -37.240 1.00 92.94 208 ASP A CA 1
ATOM 1678 C C . ASP A 1 208 ? 18.177 -0.776 -36.036 1.00 92.94 208 ASP A C 1
ATOM 1680 O O . ASP A 1 208 ? 19.409 -0.813 -35.980 1.00 92.94 208 ASP A O 1
ATOM 1684 N N . ILE A 1 209 ? 17.455 -0.186 -35.077 1.00 92.50 209 ILE A N 1
ATOM 1685 C CA . ILE A 1 209 ? 18.062 0.373 -33.865 1.00 92.50 209 ILE A CA 1
ATOM 1686 C C . ILE A 1 209 ? 18.411 -0.748 -32.885 1.00 92.50 209 ILE A C 1
ATOM 1688 O O . ILE A 1 209 ? 19.480 -0.699 -32.276 1.00 92.50 209 ILE A O 1
ATOM 1692 N N . VAL A 1 210 ? 17.555 -1.765 -32.755 1.00 92.50 210 VAL A N 1
ATOM 1693 C CA . VAL A 1 210 ? 17.837 -2.951 -31.930 1.00 92.50 210 VAL A CA 1
ATOM 1694 C C . VAL A 1 210 ? 19.142 -3.611 -32.383 1.00 92.50 210 VAL A C 1
ATOM 1696 O O . VAL A 1 210 ? 20.017 -3.851 -31.553 1.00 92.50 210 VAL A O 1
ATOM 1699 N N . HIS A 1 211 ? 19.339 -3.792 -33.691 1.00 92.44 211 HIS A N 1
ATOM 1700 C CA . HIS A 1 211 ? 20.580 -4.316 -34.275 1.00 92.44 211 HIS A CA 1
ATOM 1701 C C . HIS A 1 211 ? 21.787 -3.436 -33.980 1.00 92.44 211 HIS A C 1
ATOM 1703 O O . HIS A 1 211 ? 22.814 -3.920 -33.509 1.00 92.44 211 HIS A O 1
ATOM 1709 N N . GLN A 1 212 ? 21.647 -2.118 -34.141 1.00 92.75 212 GLN A N 1
ATOM 1710 C CA . GLN A 1 212 ? 22.715 -1.188 -33.772 1.00 92.75 212 GLN A CA 1
ATOM 1711 C C . GLN A 1 212 ? 23.104 -1.306 -32.295 1.00 92.75 212 GLN A C 1
ATOM 1713 O O . GLN A 1 212 ? 24.291 -1.260 -31.979 1.00 92.75 212 GLN A O 1
ATOM 1718 N N . LEU A 1 213 ? 22.143 -1.475 -31.383 1.00 91.62 213 LEU A N 1
ATOM 1719 C CA . LEU A 1 213 ? 22.429 -1.672 -29.960 1.00 91.62 213 LEU A CA 1
ATOM 1720 C C . LEU A 1 213 ? 23.091 -3.029 -29.699 1.00 91.62 213 LEU A C 1
ATOM 1722 O O . LEU A 1 213 ? 24.090 -3.080 -28.976 1.00 91.62 213 LEU A O 1
ATOM 1726 N N . ARG A 1 214 ? 22.611 -4.105 -30.338 1.00 90.12 214 ARG A N 1
ATOM 1727 C CA . ARG A 1 214 ? 23.200 -5.457 -30.273 1.00 90.12 214 ARG A CA 1
ATOM 1728 C C . ARG A 1 214 ? 24.648 -5.502 -30.755 1.00 90.12 214 ARG A C 1
ATOM 1730 O O . ARG A 1 214 ? 25.460 -6.183 -30.131 1.00 90.12 214 ARG A O 1
ATOM 1737 N N . ASP A 1 215 ? 25.013 -4.659 -31.718 1.00 89.25 215 ASP A N 1
ATOM 1738 C CA . ASP A 1 215 ? 26.363 -4.622 -32.293 1.00 89.25 215 ASP A CA 1
ATOM 1739 C C . ASP A 1 215 ? 27.277 -3.548 -31.683 1.00 89.25 215 ASP A C 1
ATOM 1741 O O . ASP A 1 215 ? 28.501 -3.651 -31.758 1.00 89.25 215 ASP A O 1
ATOM 1745 N N . ASN A 1 216 ? 26.731 -2.520 -31.024 1.00 88.75 216 ASN A N 1
ATOM 1746 C CA . ASN A 1 216 ? 27.532 -1.412 -30.493 1.00 88.75 216 ASN A CA 1
ATOM 1747 C C . ASN A 1 216 ? 28.455 -1.851 -29.334 1.00 88.75 216 ASN A C 1
ATOM 1749 O O . ASN A 1 216 ? 27.962 -2.136 -28.243 1.00 88.75 216 ASN A O 1
ATOM 1753 N N . PRO A 1 217 ? 29.791 -1.845 -29.483 1.00 82.06 217 PRO A N 1
ATOM 1754 C CA . PRO A 1 217 ? 30.705 -2.358 -28.458 1.00 82.06 217 PRO A CA 1
ATOM 1755 C C . PRO A 1 217 ? 30.760 -1.497 -27.186 1.00 82.06 217 PRO A C 1
ATOM 1757 O O . PRO A 1 217 ? 31.365 -1.899 -26.199 1.00 82.06 217 PRO A O 1
ATOM 1760 N N . LYS A 1 218 ? 30.185 -0.289 -27.208 1.00 81.75 218 LYS A N 1
ATOM 1761 C CA . LYS A 1 218 ? 30.165 0.631 -26.059 1.00 81.75 218 LYS A CA 1
ATOM 1762 C C . LYS A 1 218 ? 28.912 0.499 -25.196 1.00 81.75 218 LYS A C 1
ATOM 1764 O O . LYS A 1 218 ? 28.835 1.169 -24.169 1.00 81.75 218 LYS A O 1
ATOM 1769 N N . THR A 1 219 ? 27.943 -0.294 -25.634 1.00 87.81 219 THR A N 1
ATOM 1770 C CA . THR A 1 219 ? 26.692 -0.533 -24.919 1.00 87.81 219 THR A CA 1
ATOM 1771 C C . THR A 1 219 ? 26.860 -1.793 -24.078 1.00 87.81 219 THR A C 1
ATOM 1773 O O . THR A 1 219 ? 27.251 -2.831 -24.610 1.00 87.81 219 THR A O 1
ATOM 1776 N N . TYR A 1 220 ? 26.593 -1.694 -22.777 1.00 90.69 220 TYR A N 1
ATOM 1777 C CA . TYR A 1 220 ? 26.479 -2.860 -21.904 1.00 90.69 220 TYR A CA 1
ATOM 1778 C C . TYR A 1 220 ? 25.262 -3.689 -22.323 1.00 90.69 220 TYR A C 1
ATOM 1780 O O . TYR A 1 220 ? 24.228 -3.116 -22.675 1.00 90.69 220 TYR A O 1
ATOM 1788 N N . LYS A 1 221 ? 25.382 -5.018 -22.344 1.00 90.62 221 LYS A N 1
ATOM 1789 C CA . LYS A 1 221 ? 24.374 -5.880 -22.961 1.00 90.62 221 LYS A CA 1
ATOM 1790 C C . LYS A 1 221 ? 24.156 -7.170 -22.201 1.00 90.62 221 LYS A C 1
ATOM 1792 O O . LYS A 1 221 ? 25.112 -7.880 -21.911 1.00 90.62 221 LYS A O 1
ATOM 1797 N N . GLN A 1 222 ? 22.885 -7.512 -22.057 1.00 88.94 222 GLN A N 1
ATOM 1798 C CA . GLN A 1 222 ? 22.417 -8.844 -21.708 1.00 88.94 222 GLN A CA 1
ATOM 1799 C C . GLN A 1 222 ? 21.284 -9.185 -22.671 1.00 88.94 222 GLN A C 1
ATOM 1801 O O . GLN A 1 222 ? 20.229 -8.556 -22.658 1.00 88.94 222 GLN A O 1
ATOM 1806 N N . LEU A 1 223 ? 21.534 -10.119 -23.580 1.00 89.62 223 LEU A N 1
ATOM 1807 C CA . LEU A 1 223 ? 20.645 -10.370 -24.707 1.00 89.62 223 LEU A CA 1
ATOM 1808 C C . LEU A 1 223 ? 20.121 -11.796 -24.632 1.00 89.62 223 LEU A C 1
ATOM 1810 O O . LEU A 1 223 ? 20.901 -12.735 -24.489 1.00 89.62 223 LEU A O 1
ATOM 1814 N N . LEU A 1 224 ? 18.812 -11.934 -24.792 1.00 85.12 224 LEU A N 1
ATOM 1815 C CA . LEU A 1 224 ? 18.170 -13.185 -25.155 1.00 85.12 224 LEU A CA 1
ATOM 1816 C C . LEU A 1 224 ? 17.950 -13.214 -26.669 1.00 85.12 224 LEU A C 1
ATOM 1818 O O . LEU A 1 224 ? 17.764 -12.171 -27.311 1.00 85.12 224 LEU A O 1
ATOM 1822 N N . GLU A 1 225 ? 18.004 -14.412 -27.242 1.00 83.38 225 GLU A N 1
ATOM 1823 C CA . GLU A 1 225 ? 17.614 -14.617 -28.632 1.00 83.38 225 GLU A CA 1
ATOM 1824 C C . GLU A 1 225 ? 16.096 -14.481 -28.742 1.00 83.38 225 GLU A C 1
ATOM 1826 O O . GLU A 1 225 ? 15.353 -15.138 -28.019 1.00 83.38 225 GLU A O 1
ATOM 1831 N N . ILE A 1 226 ? 15.655 -13.600 -29.635 1.00 86.06 226 ILE A N 1
ATOM 1832 C CA . ILE A 1 226 ? 14.242 -13.333 -29.907 1.00 86.06 226 ILE A CA 1
ATOM 1833 C C . ILE A 1 226 ? 14.044 -13.231 -31.415 1.00 86.06 226 ILE A C 1
ATOM 1835 O O . ILE A 1 226 ? 14.941 -12.764 -32.130 1.00 86.06 226 ILE A O 1
ATOM 1839 N N . GLU A 1 227 ? 12.876 -13.655 -31.884 1.00 83.12 227 GLU A N 1
ATOM 1840 C CA . GLU A 1 227 ? 12.497 -13.537 -33.288 1.00 83.12 227 GLU A CA 1
ATOM 1841 C C . GLU A 1 227 ? 12.132 -12.090 -33.639 1.00 83.12 227 GLU A C 1
ATOM 1843 O O . GLU A 1 227 ? 11.512 -11.366 -32.859 1.00 83.12 227 GLU A O 1
ATOM 1848 N N . GLU A 1 228 ? 12.528 -11.660 -34.837 1.00 87.94 228 GLU A N 1
ATOM 1849 C CA . GLU A 1 228 ? 12.164 -10.344 -35.355 1.00 87.94 228 GLU A CA 1
ATOM 1850 C C . GLU A 1 228 ? 10.760 -10.387 -35.943 1.00 87.94 228 GLU A C 1
ATOM 1852 O O . GLU A 1 228 ? 10.553 -10.846 -37.069 1.00 87.94 228 GLU A O 1
ATOM 1857 N N . VAL A 1 229 ? 9.795 -9.911 -35.165 1.00 83.38 229 VAL A N 1
ATOM 1858 C CA . VAL A 1 229 ? 8.385 -9.863 -35.549 1.00 83.38 229 VAL A CA 1
ATOM 1859 C C . VAL A 1 229 ? 7.913 -8.410 -35.542 1.00 83.38 229 VAL A C 1
ATOM 1861 O O . VAL A 1 229 ? 8.272 -7.624 -34.664 1.00 83.38 229 VAL A O 1
ATOM 1864 N N . GLY A 1 230 ? 7.141 -8.036 -36.564 1.00 85.12 230 GLY A N 1
ATOM 1865 C CA . GLY A 1 230 ? 6.640 -6.673 -36.743 1.00 85.12 230 GLY A CA 1
ATOM 1866 C C . GLY A 1 230 ? 7.723 -5.639 -37.083 1.00 85.12 230 GLY A C 1
ATOM 1867 O O . GLY A 1 230 ? 8.886 -5.959 -37.318 1.00 85.12 230 GLY A O 1
ATOM 1868 N N . ASP A 1 231 ? 7.323 -4.367 -37.123 1.00 86.88 231 ASP A N 1
ATOM 1869 C CA . ASP A 1 231 ? 8.220 -3.249 -37.465 1.00 86.88 231 ASP A CA 1
ATOM 1870 C C . ASP A 1 231 ? 8.991 -2.702 -36.249 1.00 86.88 231 ASP A C 1
ATOM 1872 O O . ASP A 1 231 ? 10.002 -2.004 -36.395 1.00 86.88 231 ASP A O 1
ATOM 1876 N N . PHE A 1 232 ? 8.493 -2.973 -35.039 1.00 92.69 232 PHE A N 1
ATOM 1877 C CA . PHE A 1 232 ? 8.975 -2.367 -33.805 1.00 92.69 232 PHE A CA 1
ATOM 1878 C C . PHE A 1 232 ? 9.055 -3.376 -32.663 1.00 92.69 232 PHE A C 1
ATOM 1880 O O . PHE A 1 232 ? 8.189 -4.227 -32.519 1.00 92.69 232 PHE A O 1
ATOM 1887 N N . PHE A 1 233 ? 10.049 -3.188 -31.802 1.00 93.38 233 PHE A N 1
ATOM 1888 C CA . PHE A 1 233 ? 10.257 -3.946 -30.576 1.00 93.38 233 PHE A CA 1
ATOM 1889 C C . PHE A 1 233 ? 9.855 -3.099 -29.348 1.00 93.38 233 PHE A C 1
ATOM 1891 O O . PHE A 1 233 ? 10.230 -1.915 -29.300 1.00 93.38 233 PHE A O 1
ATOM 1898 N N . PRO A 1 234 ? 9.090 -3.640 -28.376 1.00 94.25 234 PRO A N 1
ATOM 1899 C CA . PRO A 1 234 ? 8.658 -2.914 -27.177 1.00 94.25 234 PRO A CA 1
ATOM 1900 C C . PRO A 1 234 ? 9.821 -2.638 -26.220 1.00 94.25 234 PRO A C 1
ATOM 1902 O O . PRO A 1 234 ? 10.633 -3.517 -25.941 1.00 94.25 234 PRO A O 1
ATOM 1905 N N . ILE A 1 235 ? 9.895 -1.412 -25.686 1.00 94.44 235 ILE A N 1
ATOM 1906 C CA . ILE A 1 235 ? 11.001 -0.961 -24.826 1.00 94.44 235 ILE A CA 1
ATOM 1907 C C . ILE A 1 235 ? 10.508 -0.254 -23.561 1.00 94.44 235 ILE A C 1
ATOM 1909 O O . ILE A 1 235 ? 9.654 0.628 -23.642 1.00 94.44 235 ILE A O 1
ATOM 1913 N N . LEU A 1 236 ? 11.131 -0.557 -22.424 1.00 93.31 236 LEU A N 1
ATOM 1914 C CA . LEU A 1 236 ? 11.124 0.256 -21.211 1.00 93.31 236 LEU A CA 1
ATOM 1915 C C . LEU A 1 236 ? 12.375 1.151 -21.187 1.00 93.31 236 LEU A C 1
ATOM 1917 O O . LEU A 1 236 ? 13.506 0.678 -21.065 1.00 93.31 236 LEU A O 1
ATOM 1921 N N . PHE A 1 237 ? 12.184 2.461 -21.333 1.00 91.31 237 PHE A N 1
ATOM 1922 C CA . PHE A 1 237 ? 13.266 3.441 -21.284 1.00 91.31 237 PHE A CA 1
ATOM 1923 C C . PHE A 1 237 ? 13.435 4.000 -19.883 1.00 91.31 237 PHE A C 1
ATOM 1925 O O . PHE A 1 237 ? 12.500 4.593 -19.354 1.00 91.31 237 PHE A O 1
ATOM 1932 N N . ILE A 1 238 ? 14.660 3.947 -19.367 1.00 91.94 238 ILE A N 1
ATOM 1933 C CA . ILE A 1 238 ? 15.064 4.603 -18.125 1.00 91.94 238 ILE A CA 1
ATOM 1934 C C . ILE A 1 238 ? 16.160 5.609 -18.477 1.00 91.94 238 ILE A C 1
ATOM 1936 O O . ILE A 1 238 ? 17.261 5.246 -18.897 1.00 91.94 238 ILE A O 1
ATOM 1940 N N . GLN A 1 239 ? 15.850 6.900 -18.361 1.00 86.69 239 GLN A N 1
ATOM 1941 C CA . GLN A 1 239 ? 16.758 7.980 -18.734 1.00 86.69 239 GLN A CA 1
ATOM 1942 C C . GLN A 1 239 ? 17.167 8.814 -17.516 1.00 86.69 239 GLN A C 1
ATOM 1944 O O . GLN A 1 239 ? 16.327 9.431 -16.868 1.00 86.69 239 GLN A O 1
ATOM 1949 N N . THR A 1 240 ? 18.470 8.905 -17.240 1.00 88.06 240 THR A N 1
ATOM 1950 C CA . THR A 1 240 ? 19.014 9.738 -16.149 1.00 88.06 240 THR A CA 1
ATOM 1951 C C . THR A 1 240 ? 20.330 10.420 -16.560 1.00 88.06 240 THR A C 1
ATOM 1953 O O . THR A 1 240 ? 20.608 10.617 -17.751 1.00 88.06 240 THR A O 1
ATOM 1956 N N . THR A 1 241 ? 21.130 10.906 -15.611 1.00 86.75 241 THR A N 1
ATOM 1957 C CA . THR A 1 241 ? 22.452 11.477 -15.899 1.00 86.75 241 THR A CA 1
ATOM 1958 C C . THR A 1 241 ? 23.466 10.369 -16.180 1.00 86.75 241 THR A C 1
ATOM 1960 O O . THR A 1 241 ? 23.344 9.247 -15.703 1.00 86.75 241 THR A O 1
ATOM 1963 N N . ARG A 1 242 ? 24.508 10.671 -16.961 1.00 87.81 242 ARG A N 1
ATOM 1964 C CA . ARG A 1 242 ? 25.515 9.670 -17.346 1.00 87.81 242 ARG A CA 1
ATOM 1965 C C . ARG A 1 242 ? 26.196 8.965 -16.156 1.00 87.81 242 ARG A C 1
ATOM 1967 O O . ARG A 1 242 ? 26.370 7.756 -16.263 1.00 87.81 242 ARG A O 1
ATOM 1974 N N . PRO A 1 243 ? 26.610 9.657 -15.072 1.00 86.50 243 PRO A N 1
ATOM 1975 C CA . PRO A 1 243 ? 27.183 8.986 -13.904 1.00 86.50 243 PRO A CA 1
ATOM 1976 C C . PRO A 1 243 ? 26.195 8.007 -13.263 1.00 86.50 243 PRO A C 1
ATOM 1978 O O . PRO A 1 243 ? 26.545 6.851 -13.075 1.00 86.50 243 PRO A O 1
ATOM 1981 N N . LYS A 1 244 ? 24.944 8.441 -13.070 1.00 88.44 244 LYS A N 1
ATOM 1982 C CA . LYS A 1 244 ? 23.868 7.634 -12.488 1.00 88.44 244 LYS A CA 1
ATOM 1983 C C . LYS A 1 244 ? 23.526 6.399 -13.333 1.00 88.44 244 LYS A C 1
ATOM 1985 O O . LYS A 1 244 ? 23.360 5.317 -12.800 1.00 88.44 244 LYS A O 1
ATOM 1990 N N . VAL A 1 245 ? 23.503 6.513 -14.667 1.00 90.31 245 VAL A N 1
ATOM 1991 C CA . VAL A 1 245 ? 23.312 5.335 -15.539 1.00 90.31 245 VAL A CA 1
ATOM 1992 C C . VAL A 1 245 ? 24.426 4.306 -15.342 1.00 90.31 245 VAL A C 1
ATOM 1994 O O . VAL A 1 245 ? 24.157 3.114 -15.330 1.00 90.31 245 VAL A O 1
ATOM 1997 N N . LYS A 1 246 ? 25.683 4.744 -15.202 1.00 89.44 246 LYS A N 1
ATOM 1998 C CA . LYS A 1 246 ? 26.800 3.814 -14.985 1.00 89.44 246 LYS A CA 1
ATOM 1999 C C . LYS A 1 246 ? 26.715 3.099 -13.640 1.00 89.44 246 LYS A C 1
ATOM 2001 O O . LYS A 1 246 ? 27.121 1.950 -13.566 1.00 89.44 246 LYS A O 1
ATOM 2006 N N . GLU A 1 247 ? 26.214 3.783 -12.620 1.00 91.12 247 GLU A N 1
ATOM 2007 C CA . GLU A 1 247 ? 25.970 3.212 -11.297 1.00 91.12 247 GLU A CA 1
ATOM 2008 C C . GLU A 1 247 ? 24.889 2.127 -11.355 1.00 91.12 247 GLU A C 1
ATOM 2010 O O . GLU A 1 247 ? 25.147 1.007 -10.931 1.00 91.12 247 GLU A O 1
ATOM 2015 N N . ILE A 1 248 ? 23.755 2.409 -12.012 1.00 91.31 248 ILE A N 1
ATOM 2016 C CA . ILE A 1 248 ? 22.696 1.413 -12.257 1.00 91.31 248 ILE A CA 1
ATOM 2017 C C . ILE A 1 248 ? 23.256 0.203 -13.020 1.00 91.31 248 ILE A C 1
ATOM 2019 O O . ILE A 1 248 ? 22.987 -0.933 -12.650 1.00 91.31 248 ILE A O 1
ATOM 2023 N N . ILE A 1 249 ? 24.062 0.433 -14.067 1.00 92.31 249 ILE A N 1
ATOM 2024 C CA . ILE A 1 249 ? 24.695 -0.655 -14.830 1.00 92.31 249 ILE A CA 1
ATOM 2025 C C . ILE A 1 249 ? 25.602 -1.502 -13.935 1.00 92.31 249 ILE A C 1
ATOM 2027 O O . ILE A 1 249 ? 25.528 -2.718 -14.025 1.00 92.31 249 ILE A O 1
ATOM 2031 N N . SER A 1 250 ? 26.444 -0.883 -13.099 1.00 92.12 250 SER A N 1
ATOM 2032 C CA . SER A 1 250 ? 27.348 -1.618 -12.198 1.00 92.12 250 SER A CA 1
ATOM 2033 C C . SER A 1 250 ? 26.564 -2.489 -11.228 1.00 92.12 250 SER A C 1
ATOM 2035 O O . SER A 1 250 ? 26.862 -3.667 -11.103 1.00 92.12 250 SER A O 1
ATOM 2037 N N . ARG A 1 251 ? 25.524 -1.929 -10.602 1.00 90.81 251 ARG A N 1
ATOM 2038 C CA . ARG A 1 251 ? 24.691 -2.649 -9.637 1.00 90.81 251 ARG A CA 1
ATOM 2039 C C . ARG A 1 251 ? 23.960 -3.826 -10.280 1.00 90.81 251 ARG A C 1
ATOM 2041 O O . ARG A 1 251 ? 24.012 -4.929 -9.758 1.00 90.81 251 ARG A O 1
ATOM 2048 N N . LEU A 1 252 ? 23.340 -3.614 -11.442 1.00 91.31 252 LEU A N 1
ATOM 2049 C CA . LEU A 1 252 ? 22.689 -4.702 -12.171 1.00 91.31 252 LEU A CA 1
ATOM 2050 C C . LEU A 1 252 ? 23.698 -5.760 -12.635 1.00 91.31 252 LEU A C 1
ATOM 2052 O O . LEU A 1 252 ? 23.391 -6.938 -12.555 1.00 91.31 252 LEU A O 1
ATOM 2056 N N . ASP A 1 253 ? 24.892 -5.376 -13.094 1.00 90.56 253 ASP A N 1
ATOM 2057 C CA . ASP A 1 253 ? 25.943 -6.330 -13.486 1.00 90.56 253 ASP A CA 1
ATOM 2058 C C . ASP A 1 253 ? 26.431 -7.169 -12.293 1.00 90.56 253 ASP A C 1
ATOM 2060 O O . ASP A 1 253 ? 26.604 -8.379 -12.420 1.00 90.56 253 ASP A O 1
ATOM 2064 N N . GLU A 1 254 ? 26.589 -6.542 -11.124 1.00 88.81 254 GLU A N 1
ATOM 2065 C CA . GLU A 1 254 ? 26.945 -7.210 -9.866 1.00 88.81 254 GLU A CA 1
ATOM 2066 C C . GLU A 1 254 ? 25.874 -8.214 -9.417 1.00 88.81 254 GLU A C 1
ATOM 2068 O O . GLU A 1 254 ? 26.220 -9.293 -8.941 1.00 88.81 254 GLU A O 1
ATOM 2073 N N . GLU A 1 255 ? 24.594 -7.906 -9.639 1.00 87.06 255 GLU A N 1
ATOM 2074 C CA . GLU A 1 255 ? 23.464 -8.800 -9.349 1.00 87.06 255 GLU A CA 1
ATOM 2075 C C . GLU A 1 255 ? 23.219 -9.865 -10.436 1.00 87.06 255 GLU A C 1
ATOM 2077 O O . GLU A 1 255 ? 22.326 -10.697 -10.306 1.00 87.06 255 GLU A O 1
ATOM 2082 N N . GLY A 1 256 ? 24.006 -9.885 -11.517 1.00 86.19 256 GLY A N 1
ATOM 2083 C CA . GLY A 1 256 ? 23.850 -10.851 -12.611 1.00 86.19 256 GLY A CA 1
ATOM 2084 C C . GLY A 1 256 ? 22.810 -10.459 -13.667 1.00 86.19 256 GLY A C 1
ATOM 2085 O O . GLY A 1 256 ? 22.443 -11.280 -14.511 1.00 86.19 256 GLY A O 1
ATOM 2086 N N . GLY A 1 257 ? 22.376 -9.202 -13.658 1.00 91.88 257 GLY A N 1
ATOM 2087 C CA . GLY A 1 257 ? 21.553 -8.576 -14.681 1.00 91.88 257 GLY A CA 1
ATOM 2088 C C . GLY A 1 257 ? 20.061 -8.559 -14.358 1.00 91.88 257 GLY A C 1
ATOM 2089 O O . GLY A 1 257 ? 19.656 -8.579 -13.201 1.00 91.88 257 GLY A O 1
ATOM 2090 N N . ILE A 1 258 ? 19.231 -8.489 -15.400 1.00 92.69 258 ILE A N 1
ATOM 2091 C CA . ILE A 1 258 ? 17.763 -8.486 -15.279 1.00 92.69 258 ILE A CA 1
ATOM 2092 C C . ILE A 1 258 ? 17.235 -9.829 -15.778 1.00 92.69 258 ILE A C 1
ATOM 2094 O O . ILE A 1 258 ? 17.537 -10.229 -16.902 1.00 92.69 258 ILE A O 1
ATOM 2098 N N . THR A 1 259 ? 16.444 -10.532 -14.975 1.00 89.81 259 THR A N 1
ATOM 2099 C CA . THR A 1 259 ? 15.828 -11.810 -15.360 1.00 89.81 259 THR A CA 1
ATOM 2100 C C . THR A 1 259 ? 14.474 -11.622 -16.014 1.00 89.81 259 THR A C 1
ATOM 2102 O O . THR A 1 259 ? 14.189 -12.306 -16.995 1.00 89.81 259 THR A O 1
ATOM 2105 N N . SER A 1 260 ? 13.659 -10.699 -15.510 1.00 88.06 260 SER A N 1
ATOM 2106 C CA . SER A 1 260 ? 12.311 -10.456 -16.016 1.00 88.06 260 SER A CA 1
ATOM 2107 C C . SER A 1 260 ? 11.845 -9.024 -15.744 1.00 88.06 260 SER A C 1
ATOM 2109 O O . SER A 1 260 ? 12.453 -8.274 -14.973 1.00 88.06 260 SER A O 1
ATOM 2111 N N . VAL A 1 261 ? 10.764 -8.646 -16.420 1.00 91.62 261 VAL A N 1
ATOM 2112 C CA . VAL A 1 261 ? 9.990 -7.432 -16.155 1.00 91.62 261 VAL A CA 1
ATOM 2113 C C . VAL A 1 261 ? 8.542 -7.835 -15.974 1.00 91.62 261 VAL A C 1
ATOM 2115 O O . VAL A 1 261 ? 8.058 -8.710 -16.681 1.00 91.62 261 VAL A O 1
ATOM 2118 N N . PHE A 1 262 ? 7.818 -7.177 -15.089 1.00 88.25 262 PHE A N 1
ATOM 2119 C CA . PHE A 1 262 ? 6.373 -7.344 -15.020 1.00 88.25 262 PHE A CA 1
ATOM 2120 C C . PHE A 1 262 ? 5.722 -6.060 -14.525 1.00 88.25 262 PHE A C 1
ATOM 2122 O O . PHE A 1 262 ? 6.393 -5.144 -14.041 1.00 88.25 262 PHE A O 1
ATOM 2129 N N . PHE A 1 263 ? 4.414 -5.973 -14.731 1.00 85.88 263 PHE A N 1
ATOM 2130 C CA . PHE A 1 263 ? 3.597 -4.881 -14.228 1.00 85.88 263 PHE A CA 1
ATOM 2131 C C . PHE A 1 263 ? 2.656 -5.464 -13.196 1.00 85.88 263 PHE A C 1
ATOM 2133 O O . PHE A 1 263 ? 1.821 -6.290 -13.545 1.00 85.88 263 PHE A O 1
ATOM 2140 N N . ASN A 1 264 ? 2.832 -5.061 -11.947 1.00 82.12 264 ASN A N 1
ATOM 2141 C CA . ASN A 1 264 ? 1.945 -5.462 -10.874 1.00 82.12 264 ASN A CA 1
ATOM 2142 C C . ASN A 1 264 ? 0.924 -4.362 -10.619 1.00 82.12 264 ASN A C 1
ATOM 2144 O O . ASN A 1 264 ? 1.251 -3.179 -10.728 1.00 82.12 264 ASN A O 1
ATOM 2148 N N . GLU A 1 265 ? -0.297 -4.741 -10.269 1.00 82.25 265 GLU A N 1
ATOM 2149 C CA . GLU A 1 265 ? -1.296 -3.757 -9.868 1.00 82.25 265 GLU A CA 1
ATOM 2150 C C . GLU A 1 265 ? -0.849 -3.093 -8.565 1.00 82.25 265 GLU A C 1
ATOM 2152 O O . GLU A 1 265 ? -0.262 -3.740 -7.693 1.00 82.25 265 GLU A O 1
ATOM 2157 N N . GLY A 1 266 ? -1.059 -1.789 -8.482 1.00 76.19 266 GLY A N 1
ATOM 2158 C CA . GLY A 1 266 ? -0.734 -0.960 -7.344 1.00 76.19 266 GLY A CA 1
ATOM 2159 C C . GLY A 1 266 ? -1.910 -0.056 -7.014 1.00 76.19 266 GLY A C 1
ATOM 2160 O O . GLY A 1 266 ? -2.540 0.496 -7.919 1.00 76.19 266 GLY A O 1
ATOM 2161 N N . GLU A 1 267 ? -2.194 0.125 -5.734 1.00 73.88 267 GLU A N 1
ATOM 2162 C CA . GLU A 1 267 ? -3.182 1.103 -5.290 1.00 73.88 267 GLU A CA 1
ATOM 2163 C C . GLU A 1 267 ? -2.658 1.933 -4.126 1.00 73.88 267 GLU A C 1
ATOM 2165 O O . GLU A 1 267 ? -1.882 1.467 -3.288 1.00 73.88 267 GLU A O 1
ATOM 2170 N N . ASP A 1 268 ? -3.061 3.198 -4.113 1.00 70.50 268 ASP A N 1
ATOM 2171 C CA . ASP A 1 268 ? -2.965 4.068 -2.951 1.00 70.50 268 ASP A CA 1
ATOM 2172 C C . ASP A 1 268 ? -4.364 4.178 -2.321 1.00 70.50 268 ASP A C 1
ATOM 2174 O O . ASP A 1 268 ? -5.221 4.888 -2.865 1.00 70.50 268 ASP A O 1
ATOM 2178 N N . PRO A 1 269 ? -4.601 3.498 -1.182 1.00 59.84 269 PRO A N 1
ATOM 2179 C CA . PRO A 1 269 ? -5.896 3.501 -0.507 1.00 59.84 269 PRO A CA 1
ATOM 2180 C C . PRO A 1 269 ? -6.323 4.883 0.004 1.00 59.84 269 PRO A C 1
ATOM 2182 O O . PRO A 1 269 ? -7.507 5.102 0.246 1.00 59.84 269 PRO A O 1
ATOM 2185 N N . MET A 1 270 ? -5.384 5.818 0.192 1.00 61.91 270 MET A N 1
ATOM 2186 C CA . MET A 1 270 ? -5.678 7.158 0.711 1.00 61.91 270 MET A CA 1
ATOM 2187 C C . MET A 1 270 ? -6.205 8.088 -0.378 1.00 61.91 270 MET A C 1
ATOM 2189 O O . MET A 1 270 ? -7.051 8.944 -0.119 1.00 61.91 270 MET A O 1
ATOM 2193 N N . THR A 1 271 ? -5.705 7.933 -1.604 1.00 59.94 271 THR A N 1
ATOM 2194 C CA . THR A 1 271 ? -6.064 8.807 -2.729 1.00 59.94 271 THR A CA 1
ATOM 2195 C C . THR A 1 271 ? -6.995 8.151 -3.745 1.00 59.94 271 THR A C 1
ATOM 2197 O O . THR A 1 271 ? -7.352 8.811 -4.723 1.00 59.94 271 THR A O 1
ATOM 2200 N N . ASP A 1 272 ? -7.398 6.892 -3.519 1.00 68.06 272 ASP A N 1
ATOM 2201 C CA . ASP A 1 272 ? -8.180 6.075 -4.463 1.00 68.06 272 ASP A CA 1
ATOM 2202 C C . ASP A 1 272 ? -7.504 6.025 -5.849 1.00 68.06 272 ASP A C 1
ATOM 2204 O O . ASP A 1 272 ? -8.130 6.101 -6.909 1.00 68.06 272 ASP A O 1
ATOM 2208 N N . THR A 1 273 ? -6.165 6.008 -5.842 1.00 68.69 273 THR A N 1
ATOM 2209 C CA . THR A 1 273 ? -5.363 6.074 -7.061 1.00 68.69 273 THR A CA 1
ATOM 2210 C C . THR A 1 273 ? -4.842 4.695 -7.418 1.00 68.69 273 THR A C 1
ATOM 2212 O O . THR A 1 273 ? -3.937 4.174 -6.772 1.00 68.69 273 THR A O 1
ATOM 2215 N N . GLU A 1 274 ? -5.341 4.151 -8.524 1.00 77.69 274 GLU A N 1
ATOM 2216 C CA . GLU A 1 274 ? -4.817 2.922 -9.112 1.00 77.69 274 GLU A CA 1
ATOM 2217 C C . GLU A 1 274 ? -3.673 3.204 -10.105 1.00 77.69 274 GLU A C 1
ATOM 2219 O O . GLU A 1 274 ? -3.757 4.069 -10.998 1.00 77.69 274 GLU A O 1
ATOM 2224 N N . TYR A 1 275 ? -2.607 2.418 -10.016 1.00 78.50 275 TYR A N 1
ATOM 2225 C CA . TYR A 1 275 ? -1.456 2.473 -10.909 1.00 78.50 275 TYR A CA 1
ATOM 2226 C C . TYR A 1 275 ? -0.930 1.074 -11.244 1.00 78.50 275 TYR A C 1
ATOM 2228 O O . TYR A 1 275 ? -1.111 0.123 -10.501 1.00 78.50 275 TYR A O 1
ATOM 2236 N N . ASP A 1 276 ? -0.254 0.938 -12.384 1.00 81.50 276 ASP A N 1
ATOM 2237 C CA . ASP A 1 276 ? 0.558 -0.249 -12.665 1.00 81.50 276 ASP A CA 1
ATOM 2238 C C . ASP A 1 276 ? 2.008 0.027 -12.245 1.00 81.50 276 ASP A C 1
ATOM 2240 O O . ASP A 1 276 ? 2.647 0.955 -12.762 1.00 81.50 276 ASP A O 1
ATOM 2244 N N . LEU A 1 277 ? 2.535 -0.793 -11.338 1.00 83.88 277 LEU A N 1
ATOM 2245 C CA . LEU A 1 277 ? 3.932 -0.794 -10.918 1.00 83.88 277 LEU A CA 1
ATOM 2246 C C . LEU A 1 277 ? 4.771 -1.619 -11.886 1.00 83.88 277 LEU A C 1
ATOM 2248 O O . LEU A 1 277 ? 4.682 -2.843 -11.919 1.00 83.88 277 LEU A O 1
ATOM 2252 N N . GLY A 1 278 ? 5.621 -0.958 -12.666 1.00 86.62 278 GLY A N 1
ATOM 2253 C CA . GLY A 1 278 ? 6.642 -1.638 -13.456 1.00 86.62 278 GLY A CA 1
ATOM 2254 C C . GLY A 1 278 ? 7.791 -2.080 -12.560 1.00 86.62 278 GLY A C 1
ATOM 2255 O O . GLY A 1 278 ? 8.438 -1.232 -11.942 1.00 86.62 278 GLY A O 1
ATOM 2256 N N . ILE A 1 279 ? 8.062 -3.382 -12.525 1.00 88.69 279 ILE A N 1
ATOM 2257 C CA . ILE A 1 279 ? 9.065 -4.005 -11.659 1.00 88.69 279 ILE A CA 1
ATOM 2258 C C . ILE A 1 279 ? 10.107 -4.741 -12.510 1.00 88.69 279 ILE A C 1
ATOM 2260 O O . ILE A 1 279 ? 9.767 -5.419 -13.482 1.00 88.69 279 ILE A O 1
ATOM 2264 N N . LEU A 1 280 ? 11.387 -4.591 -12.155 1.00 90.25 280 LEU A N 1
ATOM 2265 C CA . LEU A 1 280 ? 12.494 -5.401 -12.676 1.00 90.25 280 LEU A CA 1
ATOM 2266 C C . LEU A 1 280 ? 12.856 -6.486 -11.663 1.00 90.25 280 LEU A C 1
ATOM 2268 O O . LEU A 1 280 ? 13.073 -6.173 -10.496 1.00 90.25 280 LEU A O 1
ATOM 2272 N N . GLN A 1 281 ? 13.010 -7.723 -12.122 1.00 85.56 281 GLN A N 1
ATOM 2273 C CA . GLN A 1 281 ? 13.543 -8.816 -11.310 1.00 85.56 281 GLN A CA 1
ATOM 2274 C C . GLN A 1 281 ? 15.014 -9.068 -11.656 1.00 85.56 281 GLN A C 1
ATOM 2276 O O . GLN A 1 281 ? 15.393 -9.022 -12.832 1.00 85.56 281 GLN A O 1
ATOM 2281 N N . THR A 1 282 ? 15.839 -9.368 -10.653 1.00 88.38 282 THR A N 1
ATOM 2282 C CA . THR A 1 282 ? 17.219 -9.857 -10.836 1.00 88.38 282 THR A CA 1
ATOM 2283 C C . THR A 1 282 ? 17.344 -11.333 -10.397 1.00 88.38 282 THR A C 1
ATOM 2285 O O . THR A 1 282 ? 16.417 -11.872 -9.789 1.00 88.38 282 THR A O 1
ATOM 2288 N N . PRO A 1 283 ? 18.438 -12.049 -10.736 1.00 81.31 283 PRO A N 1
ATOM 2289 C CA . PRO A 1 283 ? 18.622 -13.471 -10.406 1.00 81.31 283 PRO A CA 1
ATOM 2290 C C . PRO A 1 283 ? 18.536 -13.858 -8.923 1.00 81.31 283 PRO A C 1
ATOM 2292 O O . PRO A 1 283 ? 18.284 -15.025 -8.635 1.00 81.31 283 PRO A O 1
ATOM 2295 N N . GLU A 1 284 ? 18.760 -12.923 -7.997 1.00 73.50 284 GLU A N 1
ATOM 2296 C CA . GLU A 1 284 ? 18.654 -13.158 -6.547 1.00 73.50 284 GLU A CA 1
ATOM 2297 C C . GLU A 1 284 ? 17.247 -12.864 -5.995 1.00 73.50 284 GLU A C 1
ATOM 2299 O O . GLU A 1 284 ? 17.087 -12.644 -4.799 1.00 73.50 284 GLU A O 1
ATOM 2304 N N . ASP A 1 285 ? 16.229 -12.841 -6.864 1.00 67.00 285 ASP A N 1
ATOM 2305 C CA . ASP A 1 285 ? 14.836 -12.536 -6.514 1.00 67.00 285 ASP A CA 1
ATOM 2306 C C . ASP A 1 285 ? 14.642 -11.130 -5.901 1.00 67.00 285 ASP A C 1
ATOM 2308 O O . ASP A 1 285 ? 13.633 -10.851 -5.249 1.00 67.00 285 ASP A O 1
ATOM 2312 N N . ASN A 1 286 ? 15.575 -10.204 -6.166 1.00 80.62 286 ASN A N 1
ATOM 2313 C CA . ASN A 1 286 ? 15.374 -8.786 -5.871 1.00 80.62 286 ASN A CA 1
ATOM 2314 C C . ASN A 1 286 ? 14.362 -8.201 -6.860 1.00 80.62 286 ASN A C 1
ATOM 2316 O O . ASN A 1 286 ? 14.489 -8.390 -8.076 1.00 80.62 286 ASN A O 1
ATOM 2320 N N . LEU A 1 287 ? 13.392 -7.455 -6.335 1.00 82.31 287 LEU A N 1
ATOM 2321 C CA . LEU A 1 287 ? 12.348 -6.796 -7.111 1.00 82.31 287 LEU A CA 1
ATOM 2322 C C . LEU A 1 287 ? 12.525 -5.284 -7.019 1.00 82.31 287 LEU A C 1
ATOM 2324 O O . LEU A 1 287 ? 12.395 -4.706 -5.945 1.00 82.31 287 LEU A O 1
ATOM 2328 N N . TYR A 1 288 ? 12.805 -4.632 -8.143 1.00 84.75 288 TYR A N 1
ATOM 2329 C CA . TYR A 1 288 ? 13.007 -3.189 -8.202 1.00 84.75 288 TYR A CA 1
ATOM 2330 C C . TYR A 1 288 ? 11.834 -2.479 -8.855 1.00 84.75 288 TYR A C 1
ATOM 2332 O O . TYR A 1 288 ? 11.587 -2.670 -10.047 1.00 84.75 288 TYR A O 1
ATOM 2340 N N . ILE A 1 289 ? 11.166 -1.604 -8.110 1.00 83.94 289 ILE A N 1
ATOM 2341 C CA . ILE A 1 289 ? 10.162 -0.694 -8.658 1.00 83.94 289 ILE A CA 1
ATOM 2342 C C . ILE A 1 289 ? 10.876 0.323 -9.552 1.00 83.94 289 ILE A C 1
ATOM 2344 O O . ILE A 1 289 ? 11.813 1.008 -9.141 1.00 83.94 289 ILE A O 1
ATOM 2348 N N . VAL A 1 290 ? 10.453 0.402 -10.813 1.00 85.44 290 VAL A N 1
ATOM 2349 C CA . VAL A 1 290 ? 11.058 1.292 -11.813 1.00 85.44 290 VAL A CA 1
ATOM 2350 C C . VAL A 1 290 ? 10.057 2.187 -12.522 1.00 85.44 290 VAL A C 1
ATOM 2352 O O . VAL A 1 290 ? 10.470 3.145 -13.174 1.00 85.44 290 VAL A O 1
ATOM 2355 N N . ALA A 1 291 ? 8.760 1.903 -12.441 1.00 81.69 291 ALA A N 1
ATOM 2356 C CA . ALA A 1 291 ? 7.736 2.736 -13.051 1.00 81.69 291 ALA A CA 1
ATOM 2357 C C . ALA A 1 291 ? 6.447 2.719 -12.236 1.00 81.69 291 ALA A C 1
ATOM 2359 O O . ALA A 1 291 ? 6.031 1.667 -11.776 1.00 81.69 291 ALA A O 1
ATOM 2360 N N . GLU A 1 292 ? 5.776 3.863 -12.191 1.00 82.38 292 GLU A N 1
ATOM 2361 C CA . GLU A 1 292 ? 4.402 4.003 -11.717 1.00 82.38 292 GLU A CA 1
ATOM 2362 C C . GLU A 1 292 ? 3.563 4.561 -12.867 1.00 82.38 292 GLU A C 1
ATOM 2364 O O . GLU A 1 292 ? 3.855 5.627 -13.428 1.00 82.38 292 GLU A O 1
ATOM 2369 N N . LEU A 1 293 ? 2.544 3.814 -13.283 1.00 77.94 293 LEU A N 1
ATOM 2370 C CA . LEU A 1 293 ? 1.683 4.173 -14.403 1.00 77.94 293 LEU A CA 1
ATOM 2371 C C . LEU A 1 293 ? 0.243 4.336 -13.925 1.00 77.94 293 LEU A C 1
ATOM 2373 O O . LEU A 1 293 ? -0.502 3.368 -13.871 1.00 77.94 293 LEU A O 1
ATOM 2377 N N . LEU A 1 294 ? -0.171 5.574 -13.655 1.00 78.62 294 LEU A N 1
ATOM 2378 C CA . LEU A 1 294 ? -1.556 5.895 -13.285 1.00 78.62 294 LEU A CA 1
ATOM 2379 C C . LEU A 1 294 ? -2.557 5.360 -14.326 1.00 78.62 294 LEU A C 1
ATOM 2381 O O . LEU A 1 294 ? -2.562 5.826 -15.478 1.00 78.62 294 LEU A O 1
ATOM 2385 N N . ARG A 1 295 ? -3.438 4.435 -13.921 1.00 74.12 295 ARG A N 1
ATOM 2386 C CA . ARG A 1 295 ? -4.375 3.732 -14.820 1.00 74.12 295 ARG A CA 1
ATOM 2387 C C . ARG A 1 295 ? -5.363 4.679 -15.488 1.00 74.12 295 ARG A C 1
ATOM 2389 O O . ARG A 1 295 ? -5.644 4.566 -16.685 1.00 74.12 295 ARG A O 1
ATOM 2396 N N . HIS A 1 296 ? -5.836 5.681 -14.753 1.00 75.06 296 HIS A N 1
ATOM 2397 C CA . HIS A 1 296 ? -6.808 6.651 -15.262 1.00 75.06 296 HIS A CA 1
ATOM 2398 C C . HIS A 1 296 ? -6.186 7.780 -16.093 1.00 75.06 296 HIS A C 1
ATOM 2400 O O . HIS A 1 296 ? -6.910 8.563 -16.715 1.00 75.06 296 HIS A O 1
ATOM 2406 N N . HIS A 1 297 ? -4.853 7.872 -16.184 1.00 77.75 297 HIS A N 1
ATOM 2407 C CA . HIS A 1 297 ? -4.222 8.898 -17.005 1.00 77.75 297 HIS A CA 1
ATOM 2408 C C . HIS A 1 297 ? -4.253 8.498 -18.498 1.00 77.75 297 HIS A C 1
ATOM 2410 O O . HIS A 1 297 ? -3.512 7.609 -18.933 1.00 77.75 297 HIS A O 1
ATOM 2416 N N . PRO A 1 298 ? -5.021 9.196 -19.362 1.00 75.50 298 PRO A N 1
ATOM 2417 C CA . PRO A 1 298 ? -5.372 8.707 -20.700 1.00 75.50 298 PRO A CA 1
ATOM 2418 C C . PRO A 1 298 ? -4.170 8.523 -21.635 1.00 75.50 298 PRO A C 1
ATOM 2420 O O . PRO A 1 298 ? -4.200 7.684 -22.537 1.00 75.50 298 PRO A O 1
ATOM 2423 N N . LYS A 1 299 ? -3.090 9.292 -21.440 1.00 77.44 299 LYS A N 1
ATOM 2424 C CA . LYS A 1 299 ? -1.860 9.124 -22.232 1.00 77.44 299 LYS A CA 1
ATOM 2425 C C . LYS A 1 299 ? -1.040 7.912 -21.787 1.00 77.44 299 LYS A C 1
ATOM 2427 O O . LYS A 1 299 ? -0.413 7.299 -22.645 1.00 77.44 299 LYS A O 1
ATOM 2432 N N . LEU A 1 300 ? -1.033 7.591 -20.490 1.00 74.81 300 LEU A N 1
ATOM 2433 C CA . LEU A 1 300 ? -0.273 6.458 -19.949 1.00 74.81 300 LEU A CA 1
ATOM 2434 C C . LEU A 1 300 ? -0.999 5.152 -20.263 1.00 74.81 300 LEU A C 1
ATOM 2436 O O . LEU A 1 300 ? -0.393 4.271 -20.861 1.00 74.81 300 LEU A O 1
ATOM 2440 N N . ALA A 1 301 ? -2.316 5.104 -20.044 1.00 78.50 301 ALA A N 1
ATOM 2441 C CA . ALA A 1 301 ? -3.155 3.974 -20.439 1.00 78.50 301 ALA A CA 1
ATOM 2442 C C . ALA A 1 301 ? -3.034 3.652 -21.938 1.00 78.50 301 ALA A C 1
ATOM 2444 O O . ALA A 1 301 ? -2.926 2.493 -22.336 1.00 78.50 301 ALA A O 1
ATOM 2445 N N . LYS A 1 302 ? -3.004 4.679 -22.801 1.00 82.81 302 LYS A N 1
ATOM 2446 C CA . LYS A 1 302 ? -2.770 4.473 -24.235 1.00 82.81 302 LYS A CA 1
ATOM 2447 C C . LYS A 1 302 ? -1.363 3.937 -24.517 1.00 82.81 302 LYS A C 1
ATOM 2449 O O . LYS A 1 302 ? -1.233 3.015 -25.313 1.00 82.81 302 LYS A O 1
ATOM 2454 N N . ALA A 1 303 ? -0.331 4.506 -23.892 1.00 81.69 303 ALA A N 1
ATOM 2455 C CA . ALA A 1 303 ? 1.047 4.062 -24.086 1.00 81.69 303 ALA A CA 1
ATOM 2456 C C . ALA A 1 303 ? 1.253 2.606 -23.640 1.00 81.69 303 ALA 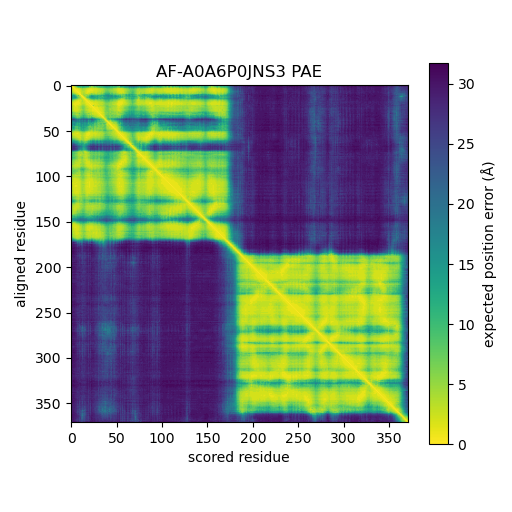A C 1
ATOM 2458 O O . ALA A 1 303 ? 1.902 1.858 -24.363 1.00 81.69 303 ALA A O 1
ATOM 2459 N N . LYS A 1 304 ? 0.652 2.199 -22.513 1.00 85.38 304 LYS A N 1
ATOM 2460 C CA . LYS A 1 304 ? 0.659 0.816 -22.020 1.00 85.38 304 LYS A CA 1
ATOM 2461 C C . LYS A 1 304 ? -0.039 -0.130 -22.997 1.00 85.38 304 LYS A C 1
ATOM 2463 O O . LYS A 1 304 ? 0.585 -1.071 -23.454 1.00 85.38 304 LYS A O 1
ATOM 2468 N N . ARG A 1 305 ? -1.255 0.196 -23.456 1.00 86.69 305 ARG A N 1
ATOM 2469 C CA . ARG A 1 305 ? -1.972 -0.608 -24.470 1.00 86.69 305 ARG A CA 1
ATOM 2470 C C . ARG A 1 305 ? -1.214 -0.746 -25.791 1.00 86.69 305 ARG A C 1
ATOM 2472 O O . ARG A 1 305 ? -1.261 -1.798 -26.420 1.00 86.69 305 ARG A O 1
ATOM 2479 N N . ASP A 1 306 ? -0.572 0.325 -26.258 1.00 87.25 306 ASP A N 1
ATOM 2480 C CA . ASP A 1 306 ? 0.237 0.283 -27.481 1.00 87.25 306 ASP A CA 1
ATOM 2481 C C . ASP A 1 306 ? 1.507 -0.566 -27.276 1.00 87.25 306 ASP A C 1
ATOM 2483 O O . ASP A 1 306 ? 1.967 -1.207 -28.218 1.00 87.25 306 ASP A O 1
ATOM 2487 N N . TRP A 1 307 ? 2.059 -0.581 -26.061 1.00 91.62 307 TRP A N 1
ATOM 2488 C CA . TRP A 1 307 ? 3.208 -1.400 -25.679 1.00 91.62 307 TRP A CA 1
ATOM 2489 C C . TRP A 1 307 ? 2.837 -2.882 -25.518 1.00 91.62 307 TRP A C 1
ATOM 2491 O O . TRP A 1 307 ? 3.544 -3.728 -26.052 1.00 91.62 307 TRP A O 1
ATOM 2501 N N . ASP A 1 308 ? 1.690 -3.193 -24.913 1.00 87.12 308 ASP A N 1
ATOM 2502 C CA . ASP A 1 308 ? 1.185 -4.564 -24.746 1.00 87.12 308 ASP A CA 1
ATOM 2503 C C . ASP A 1 308 ? 0.915 -5.246 -26.092 1.00 87.12 308 ASP A C 1
ATOM 2505 O O . ASP A 1 308 ? 1.283 -6.396 -26.298 1.00 87.12 308 ASP A O 1
ATOM 2509 N N . LYS A 1 309 ? 0.385 -4.511 -27.076 1.00 88.25 309 LYS A N 1
ATOM 2510 C CA . LYS A 1 309 ? 0.243 -5.036 -28.446 1.00 88.25 309 LYS A CA 1
ATOM 2511 C C . LYS A 1 309 ? 1.579 -5.406 -29.083 1.00 88.25 309 LYS A C 1
ATOM 2513 O O . LYS A 1 309 ? 1.658 -6.367 -29.834 1.00 88.25 309 LYS A O 1
ATOM 2518 N N . LEU A 1 310 ? 2.622 -4.623 -28.813 1.00 89.44 310 LEU A N 1
ATOM 2519 C CA . LEU A 1 310 ? 3.962 -4.930 -29.308 1.00 89.44 310 LEU A CA 1
ATOM 2520 C C . LEU A 1 310 ? 4.574 -6.126 -28.570 1.00 89.44 310 LEU A C 1
ATOM 2522 O O . LEU A 1 310 ? 5.381 -6.827 -29.171 1.00 89.44 310 LEU A O 1
ATOM 2526 N N . LEU A 1 311 ? 4.196 -6.364 -27.306 1.00 89.25 311 LEU A N 1
ATOM 2527 C CA . LEU A 1 311 ? 4.597 -7.565 -26.569 1.00 89.25 311 LEU A CA 1
ATOM 2528 C C . LEU A 1 311 ? 4.002 -8.840 -27.154 1.00 89.25 311 LEU A C 1
ATOM 2530 O O . LEU A 1 311 ? 4.694 -9.853 -27.212 1.00 89.25 311 LEU A O 1
ATOM 2534 N N . GLU A 1 312 ? 2.737 -8.799 -27.580 1.00 86.12 312 GLU A N 1
ATOM 2535 C CA . GLU A 1 312 ? 2.099 -9.935 -28.256 1.00 86.12 312 GLU A CA 1
ATOM 2536 C C . GLU A 1 312 ? 2.902 -10.337 -29.503 1.00 86.12 312 GLU A C 1
ATOM 2538 O O . GLU A 1 312 ? 3.219 -11.514 -29.690 1.00 86.12 312 GLU A O 1
ATOM 2543 N N . ASP A 1 313 ? 3.304 -9.348 -30.310 1.00 84.50 313 ASP A N 1
ATOM 2544 C CA . ASP A 1 313 ? 4.132 -9.562 -31.500 1.00 84.50 313 ASP A CA 1
ATOM 2545 C C . ASP A 1 313 ? 5.532 -10.087 -31.139 1.00 84.50 313 ASP A C 1
ATOM 2547 O O . ASP A 1 313 ? 6.059 -10.966 -31.820 1.00 84.50 313 ASP A O 1
ATOM 2551 N N . SER A 1 314 ? 6.137 -9.600 -30.052 1.00 85.12 314 SER A N 1
ATOM 2552 C CA . SER A 1 314 ? 7.470 -10.014 -29.600 1.00 85.12 314 SER A CA 1
ATOM 2553 C C . SER A 1 314 ? 7.481 -11.251 -28.696 1.00 85.12 314 SER A C 1
ATOM 2555 O O . SER A 1 314 ? 8.481 -11.489 -28.015 1.00 85.12 314 SER A O 1
ATOM 2557 N N . GLN A 1 315 ? 6.401 -12.043 -28.686 1.00 83.94 315 GLN A N 1
ATOM 2558 C CA . GLN A 1 315 ? 6.276 -13.288 -27.912 1.00 83.94 315 GLN A CA 1
ATOM 2559 C C . GLN A 1 315 ? 6.524 -13.092 -26.406 1.00 83.94 315 GLN A C 1
ATOM 2561 O O . GLN A 1 315 ? 7.104 -13.950 -25.743 1.00 83.94 315 GLN A O 1
ATOM 2566 N N . GLY A 1 316 ? 6.111 -11.943 -25.870 1.00 86.75 316 GLY A N 1
ATOM 2567 C CA . GLY A 1 316 ? 6.267 -11.610 -24.458 1.00 86.75 316 GLY A CA 1
ATOM 2568 C C . GLY A 1 316 ? 7.659 -11.107 -24.076 1.00 86.75 316 GLY A C 1
ATOM 2569 O O . GLY A 1 316 ? 7.938 -10.983 -22.895 1.00 86.75 316 GLY A O 1
ATOM 2570 N N . TYR A 1 317 ? 8.548 -10.784 -25.019 1.00 92.44 317 TYR A N 1
ATOM 2571 C CA . TYR A 1 317 ? 9.849 -10.185 -24.698 1.00 92.44 317 TYR A CA 1
ATOM 2572 C C . TYR A 1 317 ? 9.837 -8.670 -24.851 1.00 92.44 317 TYR A C 1
ATOM 2574 O O . TYR A 1 317 ? 9.309 -8.138 -25.826 1.00 92.44 317 TYR A O 1
ATOM 2582 N N . CYS A 1 318 ? 10.519 -7.966 -23.953 1.00 95.06 318 CYS A N 1
ATOM 2583 C CA . CYS A 1 318 ? 10.765 -6.537 -24.090 1.00 95.06 318 CYS A CA 1
ATOM 2584 C C . CYS A 1 318 ? 12.246 -6.198 -23.968 1.00 95.06 318 CYS A C 1
ATOM 2586 O O . CYS A 1 318 ? 13.074 -7.005 -23.540 1.00 95.06 318 CYS A O 1
ATOM 2588 N N . GLY A 1 319 ? 12.585 -4.976 -24.368 1.00 94.94 319 GLY A N 1
ATOM 2589 C CA . GLY A 1 319 ? 13.898 -4.415 -24.113 1.00 94.94 319 GLY A CA 1
ATOM 2590 C C . GLY A 1 319 ? 13.893 -3.427 -22.956 1.00 94.94 319 GLY A C 1
ATOM 2591 O O . GLY A 1 319 ? 13.034 -2.552 -22.900 1.00 94.94 319 GLY A O 1
ATOM 2592 N N . VAL A 1 320 ? 14.900 -3.478 -22.090 1.00 96.25 320 VAL A N 1
ATOM 2593 C CA . VAL A 1 320 ? 15.162 -2.413 -21.108 1.00 96.25 320 VAL A CA 1
ATOM 2594 C C . VAL A 1 320 ? 16.350 -1.595 -21.597 1.00 96.25 320 VAL A C 1
ATOM 2596 O O . VAL A 1 320 ? 17.423 -2.134 -21.868 1.00 96.25 320 VAL A O 1
ATOM 2599 N N . VAL A 1 321 ? 16.167 -0.282 -21.747 1.00 96.12 321 VAL A N 1
ATOM 2600 C CA . VAL A 1 321 ? 17.217 0.631 -22.219 1.00 96.12 321 VAL A CA 1
ATOM 2601 C C . VAL A 1 321 ? 17.559 1.642 -21.137 1.00 96.12 321 VAL A C 1
ATOM 2603 O O . VAL A 1 321 ? 16.728 2.476 -20.772 1.00 96.12 321 VAL A O 1
ATOM 2606 N N . LEU A 1 322 ? 18.824 1.639 -20.705 1.00 94.62 322 LEU A N 1
ATOM 2607 C CA . LEU A 1 322 ? 19.368 2.671 -19.823 1.00 94.62 322 LEU A CA 1
ATOM 2608 C C . LEU A 1 322 ? 20.068 3.745 -20.659 1.00 94.62 322 LEU A C 1
ATOM 2610 O O . LEU A 1 322 ? 21.070 3.481 -21.334 1.00 94.62 322 LEU A O 1
ATOM 2614 N N . ALA A 1 323 ? 19.551 4.971 -20.616 1.00 92.69 323 ALA A N 1
ATOM 2615 C CA . ALA A 1 323 ? 20.026 6.078 -21.437 1.00 92.69 323 ALA A CA 1
ATOM 2616 C C . ALA A 1 323 ? 20.446 7.299 -20.611 1.00 92.69 323 ALA A C 1
ATOM 2618 O O . ALA A 1 323 ? 19.877 7.624 -19.571 1.00 92.69 323 ALA A O 1
ATOM 2619 N N . MET A 1 324 ? 21.437 8.035 -21.106 1.00 89.56 324 MET A N 1
ATOM 2620 C CA . MET A 1 324 ? 21.823 9.324 -20.540 1.00 89.56 324 MET A CA 1
ATOM 2621 C C . MET A 1 324 ? 21.035 10.488 -21.161 1.00 89.56 324 MET A C 1
ATOM 2623 O O . MET A 1 324 ? 20.402 10.371 -22.210 1.00 89.56 324 MET A O 1
ATOM 2627 N N . GLY A 1 325 ? 21.105 11.659 -20.523 1.00 80.19 325 GLY A N 1
ATOM 2628 C CA . GLY A 1 325 ? 20.657 12.922 -21.120 1.00 80.19 325 GLY A CA 1
ATOM 2629 C C . GLY A 1 325 ? 19.331 13.466 -20.595 1.00 80.19 325 GLY A C 1
ATOM 2630 O O . GLY A 1 325 ? 18.732 14.300 -21.268 1.00 80.19 325 GLY A O 1
ATOM 2631 N N . ALA A 1 326 ? 18.906 13.067 -19.392 1.00 76.00 326 ALA A N 1
ATOM 2632 C CA . 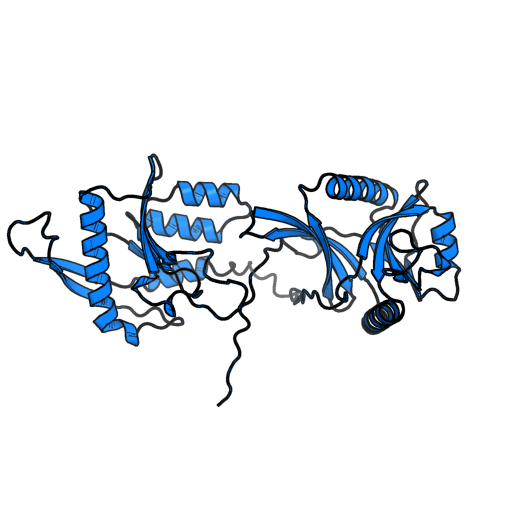ALA A 1 326 ? 17.679 13.569 -18.762 1.00 76.00 326 ALA A CA 1
ATOM 2633 C C . ALA A 1 326 ? 17.626 15.105 -18.590 1.00 76.00 326 ALA A C 1
ATOM 2635 O O . ALA A 1 326 ? 16.545 15.677 -18.513 1.00 76.00 326 ALA A O 1
ATOM 2636 N N . THR A 1 327 ? 18.771 15.795 -18.574 1.00 69.25 327 THR A N 1
ATOM 2637 C CA . THR A 1 327 ? 18.867 17.262 -18.429 1.00 69.25 327 THR A CA 1
ATOM 2638 C C . THR A 1 327 ? 19.291 17.995 -19.709 1.00 69.25 327 THR A C 1
ATOM 2640 O O . THR A 1 327 ? 19.421 19.216 -19.696 1.00 69.25 327 THR A O 1
ATOM 2643 N N . GLY A 1 328 ? 19.536 17.276 -20.812 1.00 66.12 328 GLY A N 1
ATOM 2644 C CA . GLY A 1 328 ? 20.141 17.824 -22.033 1.00 66.12 328 GLY A CA 1
ATOM 2645 C C . GLY A 1 328 ? 19.211 17.848 -23.249 1.00 66.12 328 GLY A C 1
ATOM 2646 O O . GLY A 1 328 ? 18.020 17.574 -23.154 1.00 66.12 328 GLY A O 1
ATOM 2647 N N . ALA A 1 329 ? 19.775 18.129 -24.429 1.00 67.19 329 ALA A N 1
ATOM 2648 C CA . ALA A 1 329 ? 19.033 18.200 -25.697 1.00 67.19 329 ALA A CA 1
ATOM 2649 C C . ALA A 1 329 ? 18.360 16.875 -26.117 1.00 67.19 329 ALA A C 1
ATOM 2651 O O . ALA A 1 329 ? 17.416 16.895 -26.900 1.00 67.19 329 ALA A O 1
ATOM 2652 N N . SER A 1 330 ? 18.825 15.739 -25.585 1.00 73.12 330 SER A N 1
ATOM 2653 C CA . SER A 1 330 ? 18.232 14.410 -25.797 1.00 73.12 330 SER A CA 1
ATOM 2654 C C . SER A 1 330 ? 17.171 14.045 -24.744 1.00 73.12 330 SER A C 1
ATOM 2656 O O . SER A 1 330 ? 16.726 12.894 -24.704 1.00 73.12 330 SER A O 1
ATOM 2658 N N . ARG A 1 331 ? 16.776 14.974 -23.856 1.00 75.25 331 ARG A N 1
ATOM 2659 C CA . ARG A 1 331 ? 15.739 14.730 -22.843 1.00 75.25 331 ARG A CA 1
ATOM 2660 C C . ARG A 1 331 ? 14.455 14.312 -23.538 1.00 75.25 331 ARG A C 1
ATOM 2662 O O . ARG A 1 331 ? 13.949 15.025 -24.400 1.00 75.25 331 ARG A O 1
ATOM 2669 N N . GLY A 1 332 ? 13.918 13.159 -23.165 1.00 70.56 332 GLY A N 1
ATOM 2670 C CA . GLY A 1 332 ? 12.691 12.686 -23.784 1.00 70.56 332 GLY A CA 1
ATOM 2671 C C . GLY A 1 332 ? 12.909 11.929 -25.104 1.00 70.56 332 GLY A C 1
ATOM 2672 O O . GLY A 1 332 ? 11.993 11.263 -25.573 1.00 70.56 332 GLY A O 1
ATOM 2673 N N . ASN A 1 333 ? 14.092 11.948 -25.710 1.00 80.38 333 ASN A N 1
ATOM 2674 C CA . ASN A 1 333 ? 14.311 11.273 -26.991 1.00 80.38 333 ASN A CA 1
ATOM 2675 C C . ASN A 1 333 ? 15.778 10.837 -27.158 1.00 80.38 333 ASN A C 1
ATOM 2677 O O . ASN A 1 333 ? 16.506 11.418 -27.975 1.00 80.38 333 ASN A O 1
ATOM 2681 N N . PRO A 1 334 ? 16.244 9.864 -26.352 1.00 84.62 334 PRO A N 1
ATOM 2682 C CA . PRO A 1 334 ? 17.623 9.402 -26.414 1.00 84.62 334 PRO A CA 1
ATOM 2683 C C . PRO A 1 334 ? 17.938 8.830 -27.798 1.00 84.62 334 PRO A C 1
ATOM 2685 O O . PRO A 1 334 ? 17.169 8.054 -28.358 1.00 84.62 334 PRO A O 1
ATOM 2688 N N . GLN A 1 335 ? 19.080 9.223 -28.355 1.00 88.06 335 GLN A N 1
ATOM 2689 C CA . GLN A 1 335 ? 19.600 8.636 -29.590 1.00 88.06 335 GLN A CA 1
ATOM 2690 C C . GLN A 1 335 ? 20.471 7.419 -29.257 1.00 88.06 335 GLN A C 1
ATOM 2692 O O . GLN A 1 335 ? 20.894 7.264 -28.117 1.00 88.06 335 GLN A O 1
ATOM 2697 N N . VAL A 1 336 ? 20.826 6.591 -30.245 1.00 88.62 336 VAL A N 1
ATOM 2698 C CA . VAL A 1 336 ? 21.655 5.379 -30.035 1.00 88.62 336 VAL A CA 1
ATOM 2699 C C . VAL A 1 336 ? 22.947 5.669 -29.259 1.00 88.62 336 VAL A C 1
ATOM 2701 O O . VAL A 1 336 ? 23.336 4.914 -28.377 1.00 88.62 336 VAL A O 1
ATOM 2704 N N . LYS A 1 337 ? 23.591 6.812 -29.524 1.00 86.88 337 LYS A N 1
ATOM 2705 C CA . LYS A 1 337 ? 24.803 7.257 -28.807 1.00 86.88 337 LYS A CA 1
ATOM 2706 C C . LYS A 1 337 ? 24.585 7.560 -27.316 1.00 86.88 337 LYS A C 1
ATOM 2708 O O . LYS A 1 337 ? 25.558 7.610 -26.567 1.00 86.88 337 LYS A O 1
ATOM 2713 N N . ASP A 1 338 ? 23.342 7.828 -26.923 1.00 89.12 338 ASP A N 1
ATOM 2714 C CA . ASP A 1 338 ? 22.936 8.160 -25.560 1.00 89.12 338 ASP A CA 1
ATOM 2715 C C . ASP A 1 338 ? 22.498 6.901 -24.783 1.00 89.12 338 ASP A C 1
ATOM 2717 O O . ASP A 1 338 ? 22.339 6.970 -23.568 1.00 89.12 338 ASP A O 1
ATOM 2721 N N . MET A 1 339 ? 22.322 5.756 -25.455 1.00 93.31 339 MET A N 1
ATOM 2722 C CA . MET A 1 339 ? 21.920 4.475 -24.861 1.00 93.31 339 MET A CA 1
ATOM 2723 C C . MET A 1 339 ? 23.163 3.704 -24.404 1.00 93.31 339 MET A C 1
ATOM 2725 O O . MET A 1 339 ? 24.010 3.313 -25.210 1.00 93.31 339 MET A O 1
ATOM 2729 N N . LEU A 1 340 ? 23.300 3.526 -23.091 1.00 91.88 340 LEU A N 1
ATOM 2730 C CA . LEU A 1 340 ? 24.505 2.979 -22.465 1.00 91.88 340 LEU A CA 1
ATOM 2731 C C . LEU A 1 340 ? 24.357 1.510 -22.080 1.00 91.88 340 LEU A C 1
ATOM 2733 O O . LEU A 1 340 ? 25.368 0.811 -22.047 1.00 91.88 340 LEU A O 1
ATOM 2737 N N . ALA A 1 341 ? 23.131 1.039 -21.854 1.00 95.12 341 ALA A N 1
ATOM 2738 C CA . ALA A 1 341 ? 22.843 -0.378 -21.689 1.00 95.12 341 ALA A CA 1
ATOM 2739 C C . ALA A 1 341 ? 21.570 -0.792 -22.421 1.00 95.12 341 ALA A C 1
ATOM 2741 O O . ALA A 1 341 ? 20.650 0.016 -22.580 1.00 95.12 341 ALA A O 1
ATOM 2742 N N . PHE A 1 342 ? 21.546 -2.050 -22.851 1.00 96.44 342 PHE A N 1
ATOM 2743 C CA . PHE A 1 342 ? 20.406 -2.679 -23.493 1.00 96.44 342 PHE A CA 1
ATOM 2744 C C . PHE A 1 342 ? 20.256 -4.126 -23.022 1.00 96.44 342 PHE A C 1
ATOM 2746 O O . PHE A 1 342 ? 21.164 -4.940 -23.198 1.00 96.44 342 PHE A O 1
ATOM 2753 N N . PHE A 1 343 ? 19.098 -4.428 -22.450 1.00 95.81 343 PHE A N 1
ATOM 2754 C CA . PHE A 1 343 ? 18.720 -5.754 -21.979 1.00 95.81 343 PHE A CA 1
ATOM 2755 C C . PHE A 1 343 ? 17.557 -6.264 -22.823 1.00 95.81 343 PHE A C 1
ATOM 2757 O O . PHE A 1 343 ? 16.699 -5.464 -23.189 1.00 95.81 343 PHE A O 1
ATOM 2764 N N . ILE A 1 344 ? 17.511 -7.562 -23.116 1.00 94.75 344 ILE A N 1
ATOM 2765 C CA . ILE A 1 344 ? 16.328 -8.232 -23.672 1.00 94.75 344 ILE A CA 1
ATOM 2766 C C . ILE A 1 344 ? 15.877 -9.262 -22.652 1.00 94.75 344 ILE A C 1
ATOM 2768 O O . ILE A 1 344 ? 16.653 -10.151 -22.307 1.00 94.75 344 ILE A O 1
ATOM 2772 N N . VAL A 1 345 ? 14.644 -9.126 -22.182 1.00 94.44 345 VAL A N 1
ATOM 2773 C CA . VAL A 1 345 ? 14.119 -9.871 -21.037 1.00 94.44 345 VAL A CA 1
ATOM 2774 C C . VAL A 1 345 ? 12.660 -10.257 -21.273 1.00 94.44 345 VAL A C 1
ATOM 2776 O O . VAL A 1 345 ? 11.946 -9.528 -21.971 1.00 94.44 345 VAL A O 1
ATOM 2779 N N . PRO A 1 346 ? 12.212 -11.408 -20.747 1.00 91.31 346 PRO A N 1
ATOM 2780 C CA . PRO A 1 346 ? 10.806 -11.767 -20.769 1.00 91.31 346 PRO A CA 1
ATOM 2781 C C . PRO A 1 346 ? 10.000 -10.800 -19.903 1.00 91.31 346 PRO A C 1
ATOM 2783 O O . PRO A 1 346 ? 10.455 -10.344 -18.851 1.00 91.31 346 PRO A O 1
ATOM 2786 N N . VAL A 1 347 ? 8.792 -10.514 -20.366 1.00 90.50 347 VAL A N 1
ATOM 2787 C CA . VAL A 1 347 ? 7.723 -9.938 -19.571 1.00 90.50 347 VAL A CA 1
ATOM 2788 C C . VAL A 1 347 ? 6.864 -11.088 -19.082 1.00 90.50 347 VAL A C 1
ATOM 2790 O O . VAL A 1 347 ? 6.385 -11.878 -19.894 1.00 90.50 347 VAL A O 1
ATOM 2793 N N . ILE A 1 348 ? 6.723 -11.208 -17.770 1.00 85.19 348 ILE A N 1
ATOM 2794 C CA . ILE A 1 348 ? 5.985 -12.302 -17.134 1.00 85.19 348 ILE A CA 1
ATOM 2795 C C . ILE A 1 348 ? 4.733 -11.770 -16.447 1.00 85.19 348 ILE A C 1
ATOM 2797 O O . ILE A 1 348 ? 4.632 -10.570 -16.178 1.00 85.19 348 ILE A O 1
ATOM 2801 N N . ASP A 1 349 ? 3.777 -12.657 -16.193 1.00 76.44 349 ASP A N 1
ATOM 2802 C CA . ASP A 1 349 ? 2.612 -12.316 -15.389 1.00 76.44 349 ASP A CA 1
ATOM 2803 C C . ASP A 1 349 ? 3.027 -12.257 -13.906 1.00 76.44 349 ASP A C 1
ATOM 2805 O O . ASP A 1 349 ? 3.756 -13.149 -13.455 1.00 76.44 349 ASP A O 1
ATOM 2809 N N . PRO A 1 350 ? 2.633 -11.230 -13.130 1.00 71.94 350 PRO A N 1
ATOM 2810 C CA . PRO A 1 350 ? 2.856 -11.234 -11.684 1.00 71.94 350 PRO A CA 1
ATOM 2811 C C . PRO A 1 350 ? 2.323 -12.508 -11.002 1.00 71.94 350 PRO A C 1
ATOM 2813 O O . PRO A 1 350 ? 2.969 -13.017 -10.082 1.00 71.94 350 PRO A O 1
ATOM 2816 N N . GLU A 1 351 ? 1.223 -13.095 -11.484 1.00 70.12 351 GLU A N 1
ATOM 2817 C CA . GLU A 1 351 ? 0.681 -14.339 -10.924 1.00 70.12 351 GLU A CA 1
ATOM 2818 C C . GLU A 1 351 ? 1.644 -15.531 -11.091 1.00 70.12 351 GLU A C 1
ATOM 2820 O O . GLU A 1 351 ? 1.727 -16.390 -10.208 1.00 70.12 351 GLU A O 1
ATOM 2825 N N . ASP A 1 352 ? 2.442 -15.565 -12.169 1.00 66.00 352 ASP A N 1
ATOM 2826 C CA . ASP A 1 352 ? 3.400 -16.649 -12.449 1.00 66.00 352 ASP A CA 1
ATOM 2827 C C . ASP A 1 352 ? 4.537 -16.720 -11.413 1.00 66.00 352 ASP A C 1
ATOM 2829 O O . ASP A 1 352 ? 5.166 -17.770 -11.236 1.00 66.00 352 ASP A O 1
ATOM 2833 N N . ILE A 1 353 ? 4.798 -15.613 -10.713 1.00 63.75 353 ILE A N 1
ATOM 2834 C CA . ILE A 1 353 ? 5.779 -15.517 -9.621 1.00 63.75 353 ILE A CA 1
ATOM 2835 C C . ILE A 1 353 ? 5.120 -15.430 -8.240 1.00 63.75 353 ILE A C 1
ATOM 2837 O O . ILE A 1 353 ? 5.814 -15.256 -7.239 1.00 63.75 353 ILE A O 1
ATOM 2841 N N . GLY A 1 354 ? 3.796 -15.598 -8.171 1.00 57.16 354 GLY A N 1
ATOM 2842 C CA . GLY A 1 354 ? 3.028 -15.526 -6.931 1.00 57.16 354 GLY A CA 1
ATOM 2843 C C . GLY A 1 354 ? 2.915 -14.113 -6.355 1.00 57.16 354 GLY A C 1
ATOM 2844 O O . GLY A 1 354 ? 2.708 -13.976 -5.149 1.00 57.16 354 GLY A O 1
ATOM 2845 N N . MET A 1 355 ? 3.074 -13.076 -7.185 1.00 60.78 355 MET A N 1
ATOM 2846 C CA . MET A 1 355 ? 2.813 -11.689 -6.799 1.00 60.78 355 MET A CA 1
ATOM 2847 C C . MET A 1 355 ? 1.312 -11.405 -6.869 1.00 60.78 355 MET A C 1
ATOM 2849 O O . MET A 1 355 ? 0.622 -11.831 -7.791 1.00 60.78 355 MET A O 1
ATOM 2853 N N . THR A 1 356 ? 0.820 -10.682 -5.869 1.00 61.50 356 THR A N 1
ATOM 2854 C CA . THR A 1 356 ? -0.558 -10.179 -5.780 1.00 61.50 356 THR A CA 1
ATOM 2855 C C . THR A 1 356 ? -0.541 -8.652 -5.905 1.00 61.50 356 THR A C 1
ATOM 2857 O O . THR A 1 356 ? 0.539 -8.058 -5.778 1.00 61.50 356 THR A O 1
ATOM 2860 N N . PRO A 1 357 ? -1.684 -7.990 -6.182 1.00 69.44 357 PRO A N 1
ATOM 2861 C CA . PRO A 1 357 ? -1.773 -6.532 -6.164 1.00 69.44 357 PRO A CA 1
ATOM 2862 C C . PRO A 1 357 ? -1.096 -5.933 -4.925 1.00 69.44 357 PRO A C 1
ATOM 2864 O O . PRO A 1 357 ? -1.300 -6.393 -3.802 1.00 69.44 357 PRO A O 1
ATOM 2867 N N . LEU A 1 358 ? -0.235 -4.942 -5.145 1.00 64.94 358 LEU A N 1
ATOM 2868 C CA . LEU A 1 358 ? 0.536 -4.291 -4.095 1.00 64.94 358 LEU A CA 1
ATOM 2869 C C . LEU A 1 358 ? -0.249 -3.086 -3.591 1.00 64.94 358 LEU A C 1
ATOM 2871 O O . LEU A 1 358 ? -0.615 -2.205 -4.361 1.00 64.94 358 LEU A O 1
ATOM 2875 N N . GLN A 1 359 ? -0.466 -3.015 -2.288 1.00 58.34 359 GLN A N 1
ATOM 2876 C CA . GLN A 1 359 ? -1.025 -1.819 -1.672 1.00 58.34 359 GLN A CA 1
ATOM 2877 C C . GLN A 1 359 ? 0.115 -0.958 -1.147 1.00 58.34 359 GLN A C 1
ATOM 2879 O O . GLN A 1 359 ? 1.051 -1.470 -0.523 1.00 58.34 359 GLN A O 1
ATOM 2884 N N . LEU A 1 360 ? 0.042 0.351 -1.388 1.00 55.72 360 LEU A N 1
ATOM 2885 C CA . LEU A 1 360 ? 0.932 1.290 -0.722 1.00 55.72 360 LEU A CA 1
ATOM 2886 C C . LEU A 1 360 ? 0.589 1.295 0.767 1.00 55.72 360 LEU A C 1
ATOM 2888 O O . LEU A 1 360 ? -0.438 1.822 1.189 1.00 55.72 360 LEU A O 1
ATOM 2892 N N . VAL A 1 361 ? 1.463 0.687 1.559 1.00 48.00 361 VAL A N 1
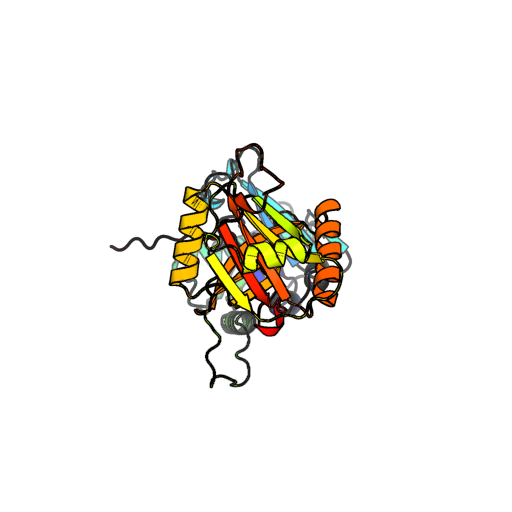ATOM 2893 C CA . VAL A 1 361 ? 1.401 0.726 3.017 1.00 48.00 361 VAL A CA 1
ATOM 2894 C C . VAL A 1 361 ? 2.395 1.782 3.473 1.00 48.00 361 VAL A C 1
ATOM 2896 O O . VAL A 1 361 ? 3.590 1.648 3.212 1.00 48.00 361 VAL A O 1
ATOM 2899 N N . SER A 1 362 ? 1.918 2.833 4.139 1.00 39.81 362 SER A N 1
ATOM 2900 C CA . SER A 1 362 ? 2.801 3.762 4.847 1.00 39.81 362 SER A CA 1
ATOM 2901 C C . SER A 1 362 ? 3.657 2.963 5.838 1.00 39.81 362 SER A C 1
ATOM 2903 O O . SER A 1 362 ? 3.127 2.320 6.748 1.00 39.81 362 SER A O 1
ATOM 2905 N N . GLN A 1 363 ? 4.975 2.920 5.622 1.00 36.44 363 GLN A N 1
ATOM 2906 C CA . GLN A 1 363 ? 5.901 2.283 6.554 1.00 36.44 363 GLN A CA 1
ATOM 2907 C C . GLN A 1 363 ? 6.257 3.275 7.660 1.00 36.44 363 GLN A C 1
ATOM 2909 O O . GLN A 1 363 ? 7.111 4.135 7.480 1.00 36.44 363 GLN A O 1
ATOM 2914 N N . VAL A 1 364 ? 5.659 3.091 8.836 1.00 33.31 364 VAL A N 1
ATOM 2915 C CA . VAL A 1 364 ? 6.213 3.612 10.090 1.00 33.31 364 VAL A CA 1
ATOM 2916 C C . VAL A 1 364 ? 7.493 2.823 10.378 1.00 33.31 364 VAL A C 1
ATOM 2918 O O . VAL A 1 364 ? 7.443 1.656 10.776 1.00 33.31 364 VAL A O 1
ATOM 2921 N N . VAL A 1 365 ? 8.661 3.421 10.133 1.00 29.47 365 VAL A N 1
ATOM 2922 C CA . VAL A 1 365 ? 9.952 2.825 10.506 1.00 29.47 365 VAL A CA 1
ATOM 2923 C C . VAL A 1 365 ? 10.121 2.971 12.018 1.00 29.47 365 VAL A C 1
ATOM 2925 O O . VAL A 1 365 ? 10.624 3.972 12.517 1.00 29.47 365 VAL A O 1
ATOM 2928 N N . GLY A 1 366 ? 9.685 1.962 12.772 1.00 35.34 366 GLY A N 1
ATOM 2929 C CA . GLY A 1 366 ? 9.974 1.868 14.201 1.00 35.34 366 GLY A CA 1
ATOM 2930 C C . GLY A 1 366 ? 11.469 1.640 14.431 1.00 35.34 366 GLY A C 1
ATOM 2931 O O . GLY A 1 366 ? 12.011 0.606 14.040 1.00 35.34 366 GLY A O 1
ATOM 2932 N N . TYR A 1 367 ? 12.148 2.587 15.077 1.00 32.50 367 TYR A N 1
ATOM 2933 C CA . TYR A 1 367 ? 13.502 2.372 15.581 1.00 32.50 367 TYR A CA 1
ATOM 2934 C C . TYR A 1 367 ? 13.443 1.608 16.913 1.00 32.50 367 TYR A C 1
ATOM 2936 O O . TYR A 1 367 ? 12.886 2.101 17.894 1.00 32.50 367 TYR A O 1
ATOM 2944 N N . GLU A 1 368 ? 14.067 0.429 16.981 1.00 31.47 368 GLU A N 1
ATOM 2945 C CA . GLU A 1 368 ? 14.450 -0.175 18.261 1.00 31.47 368 GLU A CA 1
ATOM 2946 C C . GLU A 1 368 ? 15.582 0.663 18.875 1.00 31.47 368 GLU A C 1
ATOM 2948 O O . GLU A 1 368 ? 16.710 0.692 18.378 1.00 31.47 368 GLU A O 1
ATOM 2953 N N . LEU A 1 369 ? 15.285 1.370 19.967 1.00 30.27 369 LEU A N 1
ATOM 2954 C CA . LEU A 1 369 ? 16.318 1.883 20.861 1.00 30.27 369 LEU A CA 1
ATOM 2955 C C . LEU A 1 369 ? 16.845 0.719 21.707 1.00 30.27 369 LEU A C 1
ATOM 2957 O O . LEU A 1 369 ? 16.204 0.301 22.672 1.00 30.27 369 LEU A O 1
ATOM 2961 N N . ASP A 1 370 ? 18.026 0.218 21.344 1.00 33.47 370 ASP A N 1
ATOM 2962 C CA . ASP A 1 370 ? 18.844 -0.632 22.212 1.00 33.47 370 ASP A CA 1
ATOM 2963 C C . ASP A 1 370 ? 19.256 0.154 23.473 1.00 33.47 370 ASP A C 1
ATOM 2965 O O . ASP A 1 370 ? 19.814 1.255 23.377 1.00 33.47 370 ASP A O 1
ATOM 2969 N N . TRP A 1 371 ? 19.024 -0.433 24.652 1.00 47.22 371 TRP A N 1
ATOM 2970 C CA . TRP A 1 371 ? 19.574 0.021 25.938 1.00 47.22 371 TRP A CA 1
ATOM 2971 C C . TRP A 1 371 ? 20.724 -0.870 26.403 1.00 47.22 371 TRP A C 1
ATOM 2973 O O . TRP A 1 371 ? 20.545 -2.112 26.419 1.00 47.22 371 TRP A O 1
#

Radius of gyration: 28.19 Å; Cα contacts (8 Å, |Δi|>4): 599; chains: 1; bounding box: 66×52×77 Å

Nearest PDB structures (foldseek):
  8hkx-assembly1_S10P  TM=2.971E-01  e=2.197E+00  Sulfolobus acidocaldarius DSM 639
  7ztb-assembly2_B  TM=3.184E-01  e=3.329E+00  Salmonella
  7olc-assembly1_SU  TM=2.504E-01  e=1.366E+00  Thermochaetoides thermophila DSM 1495
  4cnz-assembly1_C  TM=2.214E-01  e=9.136E+00  Azospirillum brasilense
  6izr-assembly1_b  TM=1.387E-01  e=7.645E+00  Clostridium botulinum Prevot_594

Secondary structure (DSSP, 8-state):
-----EEEEE-TTSS--EEEEESSHHHHHHHHHHHHH-S-HHHHHHHHHT--EEEEEEEES-TTTS-TTSTT--GGGS-TTTEEEEEEEEETTTEEESS--HHHHHHHHHHHHHHHHHHHHHGGG--SS-----EEEEEEEPPTTT-SS-PEEEEEEE--HHHHHHHHHHHSPP--SS-TTSPPP--EEESTTSPTT-EEEEEEEEHHHHHHHHH-TTSEEE-------SSEEEEEEEEE-HHHHHHHHHHHHHTT---EEEEEEEEETTTTEEEEEEEEE-TT-EEEEEEEEETT-HHHHHHHHHHHHHHHHTTTEEEEEEEE-TTSTTTT---GGGEEEEEEEEB--GGGGT---EE------------

Mean predicted aligned error: 17.9 Å

Solvent-accessible surface area (backbone atoms only — not comparable to full-atom values): 21417 Å² total; per-residue (Å²): 140,84,90,65,73,41,78,47,81,49,41,96,76,42,72,46,44,33,42,40,40,18,64,36,68,65,42,50,50,51,44,56,47,40,76,54,68,65,95,52,69,68,59,48,51,50,38,59,47,56,28,38,31,36,40,38,38,45,42,64,71,53,71,82,83,49,72,83,85,51,102,75,80,38,62,82,76,51,57,76,90,45,48,39,81,47,48,26,32,35,30,59,87,77,40,78,36,85,52,65,55,74,72,52,44,51,53,52,52,51,50,53,52,38,47,53,58,47,44,78,72,45,46,91,76,60,50,98,90,51,69,66,84,47,74,47,78,34,82,36,70,59,58,74,91,80,37,100,56,98,48,72,48,79,44,80,49,64,55,55,33,70,58,53,50,52,52,51,57,56,61,36,81,72,82,67,87,79,67,83,87,56,85,76,80,85,64,50,78,41,60,81,75,58,61,91,84,53,45,62,46,76,45,69,41,43,58,73,54,52,51,51,55,75,67,37,90,81,33,47,76,48,79,60,93,75,77,93,38,83,74,43,44,23,26,45,37,43,25,25,49,61,71,58,44,52,51,44,50,51,55,33,57,74,50,72,34,69,58,34,34,34,61,36,50,30,35,34,82,89,74,76,44,50,26,38,32,31,32,40,29,28,75,82,50,41,33,32,50,67,40,80,38,47,56,83,40,70,69,51,41,49,42,49,56,59,35,52,58,29,22,64,57,38,75,36,34,35,30,43,35,38,21,31,32,52,90,47,96,36,42,97,57,64,50,80,92,34,41,46,31,45,35,42,29,44,50,52,61,38,64,82,76,73,48,67,73,43,68,66,68,87,76,79,81,78,78,84,80,86,130